Protein AF-A0A813C8H1-F1 (afdb_monomer)

pLDDT: mean 70.35, std 24.94, range [25.73, 98.06]

Mean predicted aligned error: 20.27 Å

Solvent-accessible surface area (backbone atoms only — not comparable to full-atom values): 26795 Å² total; per-residue (Å²): 132,82,79,81,66,74,74,72,92,66,81,69,61,78,46,30,93,85,77,36,55,39,70,57,35,50,51,65,51,49,54,56,49,50,53,52,48,54,49,52,47,52,55,47,50,52,34,60,74,71,68,61,75,49,83,69,48,60,57,56,51,63,62,44,67,61,44,56,60,40,48,52,44,17,50,51,11,65,78,67,60,36,45,71,32,35,48,51,33,44,55,48,51,56,54,49,50,56,55,49,49,50,51,51,43,46,53,67,72,71,36,65,63,46,69,71,52,61,78,75,62,90,55,97,75,58,60,72,56,55,37,51,50,52,45,53,53,50,53,52,49,54,51,51,52,51,54,50,51,54,50,53,52,48,52,48,49,17,48,40,54,47,39,66,65,36,62,64,51,56,52,50,52,41,48,48,33,18,31,71,71,40,75,64,68,65,77,89,65,84,57,90,80,62,60,70,82,81,51,72,99,68,92,83,58,78,75,57,58,72,55,46,59,61,45,49,59,54,38,46,58,47,38,54,56,38,42,59,50,43,56,52,47,50,57,52,56,64,51,55,61,56,59,76,76,59,80,84,90,86,87,86,88,85,76,97,84,89,87,86,87,88,84,89,88,88,88,88,85,80,97,82,74,78,73,64,63,62,56,52,57,54,52,62,66,61,65,71,76,80,85,81,87,79,80,75,83,74,83,82,49,82,47,55,48,34,42,32,43,67,41,51,64,42,25,36,35,30,36,74,54,96,93,42,79,45,71,48,45,40,99,85,65,40,57,59,38,39,37,21,42,19,46,42,72,86,52,76,34,60,18,61,64,14,53,73,41,30,86,81,44,35,51,38,30,46,55,52,45,67,76,51,41,57,46,46,37,83,37,67,69,46,58,54,48,61,76,73,47,71,42,50,73,42,75,58,95,58,30,49,26,39,46,36,52,55,62,84,40,84,43,80,42,48,37,63,60,56,53,48,53,51,51,48,52,45,47,50,35,49,24,70,73,68,76,47,82,67,88,42,73,48,74,55,73,67,87,86,56,51,69,62,51,74,106

Secondary structure (DSSP, 8-state):
--------SSPPPSEETTTEEHHHHHHHHHHHHHHHHHHHHHHHHHHHHHT---HHHHHHHHHHHHHHHHHHHHHHHHHTT-HHHHHHHHHHHHHHHHHHHHHHHIIIIIS-HHHHHTTT---SSSHHHHHHHHHHHHHHHHHHHHHHHHHHHHHHHHHHHHHHHHHHHHHHHHHHHHHTT-----TT---TTSHHHH--S-TTSHHHHHHHHHHHHHHHHHHHHHHHHHHHHHHHHHHHTTTTSS-------------SS--S--------SSSHHHHHHHHHHHGGGSS-----------S-EEEEE--SSEEEEEEEETTEEEEPP-TTS-SSEE--EEE-SS-EEETHHHHHTTTTSGGGEE--GGGTTT--TT-HHHHHHHHH-SSEEEEETTEEEEEEEETTEEEEE-HHHHHHHHHHHHHHHHHHHHTS---EEEE---TT--HHHH-

Nearest PDB structures (foldseek):
  5aql-assembly2_C  TM=9.862E-01  e=3.244E-21  Homo sapiens
  5aqm-assembly2_C  TM=9.857E-01  e=3.244E-21  Homo sapiens
  1nge-assembly1_A  TM=9.945E-01  e=4.901E-21  Bos taurus
  1ngh-assembly1_A  TM=9.950E-01  e=8.211E-21  Bos taurus
  5bn9-assembly1_A  TM=9.931E-01  e=1.241E-20  Homo sapiens

Foldseek 3Di:
DDDPPVPPPDAFDQADPVPHGLLVNLLVVLVVVLVVLVVLVVVLVVCVVVVPDDPVSVVSVVLSVPLNVLSVQLNVCSLQLPLVSLVSNLVVLVVVLVVVLVVLCCVLVVNQQLVVLVVPPPDPPCSVVLSVVSNVVSVVVSVVVSVVSVVSSSSSVSSSVVSVVCPQVLVVLQLQCLQVVHHRDSPPPDDPVVPPPVDDPDPPPPVVVVVVVCCPVVCVVVVSVVVSVVVVVVCVVVVVVVVVPDDDDDDDDDDDDDDPDPDDDDDDDDPDPPPPVVVVVVVVVVVVPPPDPDDDDDDRDYHFEKEWELDQFKIWIWGDDPNDIDTFAAPVRHSIFTLKWFADLPDIDGTPRLVVCCVVRVQRIDGSLLQQALDFCPDPSNVVVCVVGNYDWDHDPRGTWTWHAHNNDTDTHHSVVSSVVNVVSSQVRVCVVVVHHDDHYDYDDDPPDDPSSVD

Sequence (455 aa):
MDCCCFPKLVDPAETFLCCLPLGAGVKLLMWPHQALTLYTVATAAENLIAGDLGATGTSQMFETIWSVPIITAGLWGVYHRLEPHVRLYWYYLVLSFFIDMYYVVDIFLLRDACVHLALEVQSRQGQAFACGVARSVSTASAVVLTLLFLYLIYIVWSWCEDVEGTGAADAMASLLDMAEGKRPQRGYGWSPNDLPELLGPSMDATASIISGAGIFYGSISNAINREAKMVGQFVVEEVGDIERYATGRVEHRGLQALSSADRQLSESEPKEKRENALVFLVVACVGVAAVASGAAKEPTINGPVIGVDLGTTYSCVGIYKQGRVEILPNDQGNRITPSYVAFTDEERLIGEAGKNQAAVNPTQTLFDVKRLMGRRFKDSTVQEDMKLLPFKIVDKGGKPMISVKVKGAEKIMPPEEVSSMVLAKMKETAENYLGQEVQHAVVTVPAYFNDAQRQ

Organism: NCBI:txid1628268

Structure (mmCIF, N/CA/C/O backbone):
data_AF-A0A813C8H1-F1
#
_entry.id   AF-A0A813C8H1-F1
#
loop_
_atom_site.group_PDB
_atom_site.id
_atom_site.type_symbol
_atom_site.label_atom_id
_atom_site.label_alt_id
_atom_site.label_comp_id
_atom_site.label_asym_id
_atom_site.label_entity_id
_atom_site.label_seq_id
_atom_site.pdbx_PDB_ins_code
_atom_site.Cartn_x
_atom_site.Cartn_y
_atom_site.Cartn_z
_atom_site.occupancy
_atom_site.B_iso_or_equiv
_atom_site.auth_seq_id
_atom_site.auth_comp_id
_atom_site.auth_asym_id
_atom_site.auth_atom_id
_atom_site.pdbx_PDB_model_num
ATOM 1 N N . MET A 1 1 ? -23.449 11.375 -8.023 1.00 32.88 1 MET A N 1
ATOM 2 C CA . MET A 1 1 ? -22.578 12.380 -8.657 1.00 32.88 1 MET A CA 1
ATOM 3 C C . MET A 1 1 ? -21.331 11.649 -9.061 1.00 32.88 1 MET A C 1
ATOM 5 O O . MET A 1 1 ? -20.655 11.094 -8.204 1.00 32.88 1 MET A O 1
ATOM 9 N N . ASP A 1 2 ? -21.179 11.528 -10.368 1.00 29.41 2 ASP A N 1
ATOM 10 C CA . ASP A 1 2 ? -20.235 10.664 -11.050 1.00 29.41 2 ASP A CA 1
ATOM 11 C C . ASP A 1 2 ? -18.799 10.918 -10.599 1.00 29.41 2 ASP A C 1
ATOM 13 O O . ASP A 1 2 ? -18.345 12.058 -10.487 1.00 29.41 2 ASP A O 1
ATOM 17 N N . CYS A 1 3 ? -18.103 9.822 -10.303 1.00 33.56 3 CYS A N 1
ATOM 18 C CA . CYS A 1 3 ? -16.676 9.811 -10.062 1.00 33.56 3 CYS A CA 1
ATOM 19 C C . CYS A 1 3 ? -15.967 10.408 -11.277 1.00 33.56 3 CYS A C 1
ATOM 21 O O . CYS A 1 3 ? -15.868 9.763 -12.319 1.00 33.56 3 CYS A O 1
ATOM 23 N N . CYS A 1 4 ? -15.369 11.586 -11.116 1.00 33.62 4 CYS A N 1
ATOM 24 C CA . CYS A 1 4 ? -14.200 11.954 -11.903 1.00 33.62 4 CYS A CA 1
ATOM 25 C C . CYS A 1 4 ? -13.019 11.077 -11.451 1.00 33.62 4 CYS A C 1
ATOM 27 O O . CYS A 1 4 ? -12.059 11.557 -10.854 1.00 33.62 4 CYS A O 1
ATOM 29 N N . CYS A 1 5 ? -13.092 9.772 -11.724 1.00 39.97 5 CYS A N 1
ATOM 30 C CA . CYS A 1 5 ? -11.889 9.043 -12.079 1.00 39.97 5 CYS A CA 1
ATOM 31 C C . CYS A 1 5 ? -11.400 9.734 -13.346 1.00 39.97 5 CYS A C 1
ATOM 33 O O . CYS A 1 5 ? -12.042 9.625 -14.389 1.00 39.97 5 CYS A O 1
ATOM 35 N N . PHE A 1 6 ? -10.299 10.480 -13.265 1.00 32.97 6 PHE A N 1
ATOM 36 C CA . PHE A 1 6 ? -9.489 10.636 -14.464 1.00 32.97 6 PHE A CA 1
ATOM 37 C C . PHE A 1 6 ? -9.213 9.206 -14.936 1.00 32.97 6 PHE A C 1
ATOM 39 O O . PHE A 1 6 ? -8.645 8.437 -14.153 1.00 32.97 6 PHE A O 1
ATOM 46 N N . PRO A 1 7 ? -9.670 8.788 -16.127 1.00 34.41 7 PRO A N 1
ATOM 47 C CA . PRO A 1 7 ? -9.230 7.513 -16.654 1.00 34.41 7 PRO A CA 1
ATOM 48 C C . PRO A 1 7 ? -7.704 7.598 -16.706 1.00 34.41 7 PRO A C 1
ATOM 50 O O . PRO A 1 7 ? -7.164 8.504 -17.348 1.00 34.41 7 PRO A O 1
ATOM 53 N N . LYS A 1 8 ? -6.998 6.715 -15.979 1.00 47.22 8 LYS A N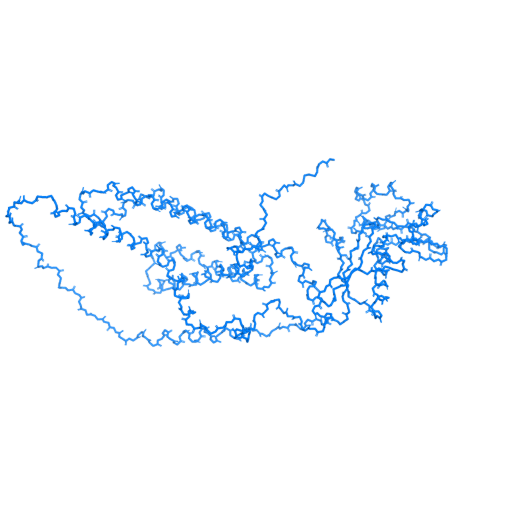 1
ATOM 54 C CA . LYS A 1 8 ? -5.589 6.468 -16.293 1.00 47.22 8 LYS A CA 1
ATOM 55 C C . LYS A 1 8 ? -5.615 6.080 -17.768 1.00 47.22 8 LYS A C 1
ATOM 57 O O . LYS A 1 8 ? -6.253 5.103 -18.140 1.00 47.22 8 LYS A O 1
ATOM 62 N N . LEU A 1 9 ? -5.057 6.939 -18.618 1.00 51.78 9 LEU A N 1
ATOM 63 C CA . LEU A 1 9 ? -5.197 6.820 -20.071 1.00 51.78 9 LEU A CA 1
ATOM 64 C C . LEU A 1 9 ? -4.527 5.536 -20.599 1.00 51.78 9 LEU A C 1
ATOM 66 O O . LEU A 1 9 ? -4.781 5.141 -21.733 1.00 51.78 9 LEU A O 1
ATOM 70 N N . VAL A 1 10 ? -3.657 4.925 -19.783 1.00 73.50 10 VAL A N 1
ATOM 71 C CA . VAL A 1 10 ? -2.855 3.741 -20.085 1.00 73.50 10 VAL A CA 1
ATOM 72 C C . VAL A 1 10 ? -2.651 2.935 -18.795 1.00 73.50 10 VAL A C 1
ATOM 74 O O . VAL A 1 10 ? -2.226 3.497 -17.782 1.00 73.50 10 VAL A O 1
ATOM 77 N N . ASP A 1 11 ? -2.937 1.634 -18.837 1.00 79.19 11 ASP A N 1
ATOM 78 C CA . ASP A 1 11 ? -2.628 0.700 -17.748 1.00 79.19 11 ASP A CA 1
ATOM 79 C C . ASP A 1 11 ? -1.130 0.331 -17.758 1.00 79.19 11 ASP A C 1
ATOM 81 O O . ASP A 1 11 ? -0.527 0.257 -18.835 1.00 79.19 11 ASP A O 1
ATOM 85 N N . PRO A 1 12 ? -0.488 0.117 -16.594 1.00 84.00 12 PRO A N 1
ATOM 86 C CA . PRO A 1 12 ? 0.906 -0.314 -16.534 1.00 84.00 12 PRO A CA 1
ATOM 87 C C . PRO A 1 12 ? 1.072 -1.741 -17.079 1.00 84.00 12 PRO A C 1
ATOM 89 O O . PRO A 1 12 ? 0.210 -2.599 -16.899 1.00 84.00 12 PRO A O 1
ATOM 92 N N . ALA A 1 13 ? 2.195 -2.004 -17.744 1.00 83.12 13 ALA A N 1
ATOM 93 C CA . ALA A 1 13 ? 2.517 -3.330 -18.259 1.00 83.12 13 ALA A CA 1
ATOM 94 C C . ALA A 1 13 ? 2.895 -4.300 -17.133 1.00 83.12 13 ALA A C 1
ATOM 96 O O . ALA A 1 13 ? 3.710 -3.975 -16.278 1.00 83.12 13 ALA A O 1
ATOM 97 N N . GLU A 1 14 ? 2.379 -5.528 -17.196 1.00 77.50 14 GLU A N 1
ATOM 98 C CA . GLU A 1 14 ? 2.712 -6.602 -16.246 1.00 77.50 14 GLU A CA 1
ATOM 99 C C . GLU A 1 14 ? 3.959 -7.406 -16.666 1.00 77.50 14 GLU A C 1
ATOM 101 O O . GLU A 1 14 ? 4.627 -8.035 -15.843 1.00 77.50 14 GLU A O 1
ATOM 106 N N . THR A 1 15 ? 4.301 -7.394 -17.961 1.00 74.56 15 THR A N 1
ATOM 107 C CA . THR A 1 15 ? 5.407 -8.176 -18.536 1.00 74.56 15 THR A CA 1
ATOM 108 C C . THR A 1 15 ? 6.208 -7.374 -19.557 1.00 74.56 15 THR A C 1
ATOM 110 O O . THR A 1 15 ? 5.703 -6.461 -20.206 1.00 74.56 15 THR A O 1
ATOM 113 N N . PHE A 1 16 ? 7.476 -7.744 -19.724 1.00 78.38 16 PHE A N 1
ATOM 114 C CA . PHE A 1 16 ? 8.340 -7.251 -20.790 1.00 78.38 16 PHE A CA 1
ATOM 115 C C . PHE A 1 16 ? 8.373 -8.262 -21.942 1.00 78.38 16 PHE A C 1
ATOM 117 O O . PHE A 1 16 ? 8.605 -9.451 -21.718 1.00 78.38 16 PHE A O 1
ATOM 124 N N . LEU A 1 17 ? 8.135 -7.796 -23.175 1.00 78.81 17 LEU A N 1
ATOM 125 C CA . LEU A 1 17 ? 8.106 -8.632 -24.389 1.00 78.81 17 LEU A CA 1
ATOM 126 C C . LEU A 1 17 ? 7.184 -9.861 -24.253 1.00 78.81 17 LEU A C 1
ATOM 128 O O . LEU A 1 17 ? 7.470 -10.925 -24.794 1.00 78.81 17 LEU A O 1
ATOM 132 N N . CYS A 1 18 ? 6.088 -9.713 -23.500 1.00 72.62 18 CYS A N 1
ATOM 133 C CA . CYS A 1 18 ? 5.062 -10.733 -23.246 1.00 72.62 18 CYS A CA 1
ATOM 134 C C . CYS A 1 18 ? 5.527 -12.005 -22.509 1.00 72.62 18 CYS A C 1
ATOM 136 O O . CYS A 1 18 ? 4.698 -12.873 -22.244 1.00 72.62 18 CYS A O 1
ATOM 138 N N . CYS A 1 19 ? 6.813 -12.149 -22.180 1.00 78.00 19 CYS A N 1
ATOM 139 C CA . CYS A 1 19 ? 7.361 -13.396 -21.633 1.00 78.00 19 CYS A CA 1
ATOM 140 C C . CYS A 1 19 ? 8.310 -13.209 -20.446 1.00 78.00 19 CYS A C 1
ATOM 142 O O . CYS A 1 19 ? 8.571 -14.171 -19.724 1.00 78.00 19 CYS A O 1
ATOM 144 N N . LEU A 1 20 ? 8.819 -11.997 -20.218 1.00 73.00 20 LEU A N 1
ATOM 145 C CA . LEU A 1 20 ? 9.747 -11.717 -19.129 1.00 73.00 20 LEU A CA 1
ATOM 146 C C . LEU A 1 20 ? 9.046 -10.957 -17.997 1.00 73.00 20 LEU A C 1
ATOM 148 O O . LEU A 1 20 ? 8.248 -10.054 -18.268 1.00 73.00 20 LEU A O 1
ATOM 152 N N . PRO A 1 21 ? 9.373 -11.255 -16.725 1.00 77.69 21 PRO A N 1
ATOM 153 C CA . PRO A 1 21 ? 8.956 -10.421 -15.606 1.00 77.69 21 PRO A CA 1
ATOM 154 C C . PRO A 1 21 ? 9.389 -8.972 -15.832 1.00 77.69 21 PRO A C 1
ATOM 156 O O . PRO A 1 21 ? 10.521 -8.728 -16.262 1.00 77.69 21 PRO A O 1
ATOM 159 N N . LEU A 1 22 ? 8.525 -8.012 -15.500 1.00 81.50 22 LEU A N 1
ATOM 160 C CA . LEU A 1 22 ? 8.773 -6.586 -15.734 1.00 81.50 22 LEU A CA 1
ATOM 161 C C . LEU A 1 22 ? 10.134 -6.127 -15.177 1.00 81.50 22 LEU A C 1
ATOM 163 O O . LEU A 1 22 ? 10.918 -5.493 -15.881 1.00 81.50 22 LEU A O 1
ATOM 167 N N . GLY A 1 23 ? 10.481 -6.555 -13.959 1.00 79.31 23 GLY A N 1
ATOM 168 C CA . GLY A 1 23 ? 11.763 -6.226 -13.328 1.00 79.31 23 GLY A CA 1
ATOM 169 C C . GLY A 1 23 ? 12.980 -6.855 -14.001 1.00 79.31 23 GLY A C 1
ATOM 170 O O . GLY A 1 23 ? 14.052 -6.251 -14.025 1.00 79.31 23 GLY A O 1
ATOM 171 N N . ALA A 1 24 ? 12.835 -8.051 -14.577 1.00 80.56 24 ALA A N 1
ATOM 172 C CA . ALA A 1 24 ? 13.889 -8.656 -15.389 1.00 80.56 24 ALA A CA 1
ATOM 173 C C . ALA A 1 24 ? 14.064 -7.882 -16.703 1.00 80.56 24 ALA A C 1
ATOM 175 O O . ALA A 1 24 ? 15.195 -7.627 -17.110 1.00 80.56 24 ALA A O 1
ATOM 176 N N . GLY A 1 25 ? 12.958 -7.437 -17.308 1.00 79.88 25 GLY A N 1
ATOM 177 C CA . GLY A 1 25 ? 12.956 -6.588 -18.498 1.00 79.88 25 GLY A CA 1
ATOM 178 C C . GLY A 1 25 ? 13.674 -5.257 -18.289 1.00 79.88 25 GLY A C 1
ATOM 179 O O . GLY A 1 25 ? 14.558 -4.909 -19.067 1.00 79.88 25 GLY A O 1
ATOM 180 N N . VAL A 1 26 ? 13.378 -4.542 -17.198 1.00 89.19 26 VAL A N 1
ATOM 181 C CA . VAL A 1 26 ? 14.055 -3.270 -16.885 1.00 89.19 26 VAL A CA 1
ATOM 182 C C . VAL A 1 26 ? 15.551 -3.479 -16.625 1.00 89.19 26 VAL A C 1
ATOM 184 O O . VAL A 1 26 ? 16.369 -2.707 -17.119 1.00 89.19 26 VAL A O 1
ATOM 187 N N . LYS A 1 27 ? 15.956 -4.556 -15.938 1.00 87.69 27 LYS A N 1
ATOM 188 C CA . LYS A 1 27 ? 17.385 -4.892 -15.767 1.00 87.69 27 LYS A CA 1
ATOM 189 C C . LYS A 1 27 ? 18.060 -5.205 -17.105 1.00 87.69 27 LYS A C 1
ATOM 191 O O . LYS A 1 27 ? 19.166 -4.725 -17.351 1.00 87.69 27 LYS A O 1
ATOM 196 N N . LEU A 1 28 ? 17.393 -5.971 -17.971 1.00 85.75 28 LEU A N 1
ATOM 197 C CA . LEU A 1 28 ? 17.873 -6.310 -19.313 1.00 85.75 28 LEU A CA 1
ATOM 198 C C . LEU A 1 28 ? 17.992 -5.073 -20.215 1.00 85.75 28 LEU A C 1
ATOM 200 O O . LEU A 1 28 ? 18.801 -5.075 -21.130 1.00 85.75 28 LEU A O 1
ATOM 204 N N . LEU A 1 29 ? 17.225 -4.018 -19.945 1.00 88.31 29 LEU A N 1
ATOM 205 C CA . LEU A 1 29 ? 17.317 -2.727 -20.625 1.00 88.31 29 LEU A CA 1
ATOM 206 C C . LEU A 1 29 ? 18.486 -1.889 -20.087 1.00 88.31 29 LEU A C 1
ATOM 208 O O . LEU A 1 29 ? 19.277 -1.348 -20.858 1.00 88.31 29 LEU A O 1
ATOM 212 N N . MET A 1 30 ? 18.618 -1.786 -18.764 1.00 90.38 30 MET A N 1
ATOM 213 C CA . MET A 1 30 ? 19.581 -0.879 -18.131 1.00 90.38 30 MET A CA 1
ATOM 214 C C . MET A 1 30 ? 21.031 -1.371 -18.201 1.00 90.38 30 MET A C 1
ATOM 216 O O . MET A 1 30 ? 21.934 -0.552 -18.338 1.00 90.38 30 MET A O 1
ATOM 220 N N . TRP A 1 31 ? 21.278 -2.684 -18.142 1.00 88.56 31 TRP A N 1
ATOM 221 C CA . TRP A 1 31 ? 22.639 -3.234 -18.229 1.00 88.56 31 TRP A CA 1
ATOM 222 C C . TRP A 1 31 ? 23.324 -2.954 -19.580 1.00 88.56 31 TRP A C 1
ATOM 224 O O . TRP A 1 31 ? 24.443 -2.435 -19.573 1.00 88.56 31 TRP A O 1
ATOM 234 N N . PRO A 1 32 ? 22.689 -3.224 -20.740 1.00 86.38 32 PRO A N 1
ATOM 235 C CA . PRO A 1 32 ? 23.236 -2.842 -22.039 1.00 86.38 32 PRO A CA 1
ATOM 236 C C . PRO A 1 32 ? 23.376 -1.332 -22.202 1.00 86.38 32 PRO A C 1
ATOM 238 O O . PRO A 1 32 ? 24.371 -0.885 -22.765 1.00 86.38 32 PRO A O 1
ATOM 241 N N . HIS A 1 33 ? 22.425 -0.548 -21.679 1.00 87.19 33 HIS A N 1
ATOM 242 C CA . HIS A 1 33 ? 22.516 0.910 -21.716 1.00 87.19 33 HIS A CA 1
ATOM 243 C C . HIS A 1 33 ? 23.764 1.397 -20.967 1.00 87.19 33 HIS A C 1
ATOM 245 O O . HIS A 1 33 ? 24.585 2.101 -21.543 1.00 87.19 33 HIS A O 1
ATOM 251 N N . GLN A 1 34 ? 23.978 0.920 -19.737 1.00 89.00 34 GLN A N 1
ATOM 252 C CA . GLN A 1 34 ? 25.169 1.231 -18.945 1.00 89.00 34 GLN A CA 1
ATOM 253 C C . GLN A 1 34 ? 26.463 0.826 -19.665 1.00 89.00 34 GLN A C 1
ATOM 255 O O . GLN A 1 34 ? 27.422 1.594 -19.694 1.00 89.00 34 GLN A O 1
ATOM 260 N N . ALA A 1 35 ? 26.504 -0.375 -20.250 1.00 86.19 35 ALA A N 1
ATOM 261 C CA . ALA A 1 35 ? 27.674 -0.856 -20.979 1.00 86.19 35 ALA A CA 1
ATOM 262 C C . ALA A 1 35 ? 27.985 0.017 -22.206 1.00 86.19 35 ALA A C 1
ATOM 264 O O . ALA A 1 35 ? 29.147 0.351 -22.442 1.00 86.19 35 ALA A O 1
ATOM 265 N N . LEU A 1 36 ? 26.955 0.428 -22.951 1.00 82.56 36 LEU A N 1
ATOM 266 C CA . LEU A 1 36 ? 27.095 1.319 -24.100 1.00 82.56 36 LEU A CA 1
ATOM 267 C C . LEU A 1 36 ? 27.606 2.700 -23.674 1.00 82.56 36 LEU A C 1
ATOM 269 O O . LEU A 1 36 ? 28.556 3.205 -24.269 1.00 82.56 36 LEU A O 1
ATOM 273 N N . THR A 1 37 ? 27.044 3.282 -22.613 1.00 83.25 37 THR A N 1
ATOM 274 C CA . THR A 1 37 ? 27.496 4.578 -22.093 1.00 83.25 37 THR A CA 1
ATOM 275 C C . THR A 1 37 ? 28.958 4.512 -21.647 1.00 83.25 37 THR A C 1
ATOM 277 O O . THR A 1 37 ? 29.757 5.371 -22.016 1.00 83.25 37 THR A O 1
ATOM 280 N N . LEU A 1 38 ? 29.362 3.460 -20.931 1.00 84.19 38 LEU A N 1
ATOM 281 C CA . LEU A 1 38 ? 30.758 3.271 -20.524 1.00 84.19 38 LEU A CA 1
ATOM 282 C C . LEU A 1 38 ? 31.704 3.103 -21.721 1.00 84.19 38 LEU A C 1
ATOM 284 O O . LEU A 1 38 ? 32.805 3.653 -21.706 1.00 84.19 38 LEU A O 1
ATOM 288 N N . TYR A 1 39 ? 31.273 2.399 -22.770 1.00 83.06 39 TYR A N 1
ATOM 289 C CA . TYR A 1 39 ? 32.038 2.293 -24.011 1.00 83.06 39 TYR A CA 1
ATOM 290 C C . TYR A 1 39 ? 32.233 3.666 -24.671 1.00 83.06 39 TYR A C 1
ATOM 292 O O . TYR A 1 39 ? 33.357 4.020 -25.019 1.00 83.06 39 TYR A O 1
ATOM 300 N N . THR A 1 40 ? 31.176 4.482 -24.759 1.00 74.31 40 THR A N 1
ATOM 301 C CA . THR A 1 40 ? 31.278 5.836 -25.333 1.00 74.31 40 THR A CA 1
ATOM 302 C C . THR A 1 40 ? 32.188 6.761 -24.523 1.00 74.31 40 THR A C 1
ATOM 304 O O . THR A 1 40 ? 32.952 7.534 -25.103 1.00 74.31 40 THR A O 1
ATOM 307 N N . VAL A 1 41 ? 32.182 6.638 -23.190 1.00 78.50 41 VAL A N 1
ATOM 308 C CA . VAL A 1 41 ? 33.116 7.354 -22.306 1.00 78.50 41 VAL A CA 1
ATOM 309 C C . VAL A 1 41 ? 34.557 6.943 -22.597 1.00 78.50 41 VAL A C 1
ATOM 311 O O . VAL A 1 41 ? 35.425 7.807 -22.710 1.00 78.50 41 VAL A O 1
ATOM 314 N N . ALA A 1 42 ? 34.819 5.642 -22.749 1.00 78.12 42 ALA A N 1
ATOM 315 C CA . ALA A 1 42 ? 36.156 5.135 -23.042 1.00 78.12 42 ALA A CA 1
ATOM 316 C C . ALA A 1 42 ? 36.680 5.663 -24.387 1.00 78.12 42 ALA A C 1
ATOM 318 O O . ALA A 1 42 ? 37.788 6.190 -24.444 1.00 78.12 42 ALA A O 1
ATOM 319 N N . THR A 1 43 ? 35.860 5.627 -25.443 1.00 73.62 43 THR A N 1
ATOM 320 C CA . THR A 1 43 ? 36.248 6.159 -26.760 1.00 73.62 43 THR A CA 1
ATOM 321 C C . THR A 1 43 ? 36.444 7.677 -26.748 1.00 73.62 43 THR A C 1
ATOM 323 O O . THR A 1 43 ? 37.355 8.194 -27.390 1.00 73.62 43 THR A O 1
ATOM 326 N N . ALA A 1 44 ? 35.633 8.415 -25.983 1.00 71.62 44 ALA A N 1
ATOM 327 C CA . ALA A 1 44 ? 35.802 9.859 -25.834 1.00 71.62 44 ALA A CA 1
ATOM 328 C C . ALA A 1 44 ? 37.097 10.205 -25.077 1.00 71.62 44 ALA A C 1
ATOM 330 O O . ALA A 1 44 ? 37.786 11.164 -25.430 1.00 71.62 44 ALA A O 1
ATOM 331 N N . ALA A 1 45 ? 37.458 9.409 -24.066 1.00 73.75 45 ALA A N 1
ATOM 332 C CA . ALA A 1 45 ? 38.713 9.555 -23.337 1.00 73.75 45 ALA A CA 1
ATOM 333 C C . ALA A 1 45 ? 39.934 9.256 -24.223 1.00 73.75 45 ALA A C 1
ATOM 335 O O . ALA A 1 45 ? 40.927 9.978 -24.149 1.00 73.75 45 ALA A O 1
ATOM 336 N N . GLU A 1 46 ? 39.858 8.246 -25.094 1.00 73.44 46 GLU A N 1
ATOM 337 C CA . GLU A 1 46 ? 40.916 7.945 -26.069 1.00 73.44 46 GLU A CA 1
ATOM 338 C C . GLU A 1 46 ? 41.152 9.114 -27.035 1.00 73.44 46 GLU A C 1
ATOM 340 O O . GLU A 1 46 ? 42.296 9.533 -27.219 1.00 73.44 46 GLU A O 1
ATOM 345 N N . ASN A 1 47 ? 40.081 9.702 -27.576 1.00 69.31 47 ASN A N 1
ATOM 346 C CA . ASN A 1 47 ? 40.172 10.862 -28.469 1.00 69.31 47 ASN A CA 1
ATOM 347 C C . ASN A 1 47 ? 40.755 12.097 -27.764 1.00 69.31 47 ASN A C 1
ATOM 349 O O . ASN A 1 47 ? 41.548 12.836 -28.352 1.00 69.31 47 ASN A O 1
ATOM 353 N N . LEU A 1 48 ? 40.418 12.294 -26.483 1.00 69.88 48 LEU A N 1
ATOM 354 C CA . LEU A 1 48 ? 40.985 13.364 -25.661 1.00 69.88 48 LEU A CA 1
ATOM 355 C C . LEU A 1 48 ? 42.499 13.193 -25.475 1.00 69.88 48 LEU A C 1
ATOM 357 O O . LEU A 1 48 ? 43.250 14.158 -25.608 1.00 69.88 48 LEU A O 1
ATOM 361 N N . ILE A 1 49 ? 42.947 11.971 -25.177 1.00 71.56 49 ILE A N 1
ATOM 362 C CA . ILE A 1 49 ? 44.367 11.651 -24.969 1.00 71.56 49 ILE A CA 1
ATOM 363 C C . ILE A 1 49 ? 45.152 11.761 -26.284 1.00 71.56 49 ILE A C 1
ATOM 365 O O . ILE A 1 49 ? 46.303 12.195 -26.275 1.00 71.56 49 ILE A O 1
ATOM 369 N N . ALA A 1 50 ? 44.534 11.402 -27.411 1.00 72.81 50 ALA A N 1
ATOM 370 C CA . ALA A 1 50 ? 45.128 11.509 -28.742 1.00 72.81 50 ALA A CA 1
ATOM 371 C C . ALA A 1 50 ? 45.193 12.954 -29.280 1.00 72.81 50 ALA A C 1
ATOM 373 O O . ALA A 1 50 ? 45.855 13.194 -30.288 1.00 72.81 50 ALA A O 1
ATOM 374 N N . GLY A 1 51 ? 44.548 13.919 -28.611 1.00 61.72 51 GLY A N 1
ATOM 375 C CA . GLY A 1 51 ? 44.564 15.333 -28.995 1.00 61.72 51 GLY A CA 1
ATOM 376 C C . GLY A 1 51 ? 43.702 15.676 -30.216 1.00 61.72 51 GLY A C 1
ATOM 377 O O . GLY A 1 51 ? 43.831 16.777 -30.747 1.00 61.72 51 GLY A O 1
ATOM 378 N N . ASP A 1 52 ? 42.818 14.773 -30.649 1.00 61.16 52 ASP A N 1
ATOM 379 C CA . ASP A 1 52 ? 41.965 14.938 -31.833 1.00 61.16 52 ASP A CA 1
ATOM 380 C C . ASP A 1 52 ? 40.541 15.360 -31.422 1.00 61.16 52 ASP A C 1
ATOM 382 O O . ASP A 1 52 ? 39.569 14.605 -31.472 1.00 61.16 52 ASP A O 1
ATOM 386 N N . LEU A 1 53 ? 40.423 16.585 -30.902 1.00 55.94 53 LEU A N 1
ATOM 387 C CA . LEU A 1 53 ? 39.155 17.159 -30.437 1.00 55.94 53 LEU A CA 1
ATOM 388 C C . LEU A 1 53 ? 38.413 17.850 -31.591 1.00 55.94 53 LEU A C 1
ATOM 390 O O . LEU A 1 53 ? 38.416 19.074 -31.724 1.00 55.94 53 LEU A O 1
ATOM 394 N N . GLY A 1 54 ? 37.741 17.061 -32.427 1.00 56.88 54 GLY A N 1
ATOM 395 C CA . GLY A 1 54 ? 36.709 17.571 -33.335 1.00 56.88 54 GLY A CA 1
ATOM 396 C C . GLY A 1 54 ? 35.431 18.016 -32.597 1.00 56.88 54 GLY A C 1
ATOM 397 O O . GLY A 1 54 ? 35.207 17.666 -31.438 1.00 56.88 54 GLY A O 1
ATOM 398 N N . ALA A 1 55 ? 34.534 18.739 -33.284 1.00 50.91 55 ALA A N 1
ATOM 399 C CA . ALA A 1 55 ? 33.226 19.174 -32.750 1.00 50.91 55 ALA A CA 1
ATOM 400 C C . ALA A 1 55 ? 32.293 18.008 -32.334 1.00 50.91 55 ALA A C 1
ATOM 402 O O . ALA A 1 55 ? 31.363 18.177 -31.545 1.00 50.91 55 ALA A O 1
ATOM 403 N N . THR A 1 56 ? 32.555 16.807 -32.847 1.00 51.56 56 THR A N 1
ATOM 404 C CA . THR A 1 56 ? 31.901 15.550 -32.460 1.00 51.56 56 THR A CA 1
ATOM 405 C C . THR A 1 56 ? 32.376 15.021 -31.103 1.00 51.56 56 THR A C 1
ATOM 407 O O . THR A 1 56 ? 31.597 14.385 -30.403 1.00 51.56 56 THR A O 1
ATOM 410 N N . GLY A 1 57 ? 33.613 15.312 -30.684 1.00 53.41 57 GLY A N 1
ATOM 411 C CA . GLY A 1 57 ? 34.150 14.857 -29.396 1.00 53.41 57 GLY A CA 1
ATOM 412 C C . GLY A 1 57 ? 33.589 15.629 -28.197 1.00 53.41 57 GLY A C 1
ATOM 413 O O . GLY A 1 57 ? 33.335 15.048 -27.146 1.00 53.41 57 GLY A O 1
ATOM 414 N N . THR A 1 58 ? 33.325 16.930 -28.354 1.00 53.88 58 THR A N 1
ATOM 415 C CA . THR A 1 58 ? 32.811 17.788 -27.269 1.00 53.88 58 THR A CA 1
ATOM 416 C C . THR A 1 58 ? 31.335 17.535 -26.948 1.00 53.88 58 THR A C 1
ATOM 418 O O . THR A 1 58 ? 30.948 17.581 -25.781 1.00 53.88 58 THR A O 1
ATOM 421 N N . SER A 1 59 ? 30.517 17.216 -27.955 1.00 57.53 59 SER A N 1
ATOM 422 C CA . SER A 1 59 ? 29.103 16.846 -27.778 1.00 57.53 59 SER A CA 1
ATOM 423 C C . SER A 1 59 ? 28.942 15.468 -27.126 1.00 57.53 59 SER A C 1
ATOM 425 O O . SER A 1 59 ? 28.136 15.317 -26.211 1.00 57.53 59 SER A O 1
ATOM 427 N N . GLN A 1 60 ? 29.774 14.489 -27.504 1.00 56.84 60 GLN A N 1
ATOM 428 C CA . GLN A 1 60 ? 29.790 13.157 -26.882 1.00 56.84 60 GLN A CA 1
ATOM 429 C C . GLN A 1 60 ? 30.180 13.190 -25.395 1.00 56.84 60 GLN A C 1
ATOM 431 O O . GLN A 1 60 ? 29.684 12.390 -24.603 1.00 56.84 60 GLN A O 1
ATOM 436 N N . MET A 1 61 ? 31.036 14.129 -24.985 1.00 61.00 61 MET A N 1
ATOM 437 C CA . MET A 1 61 ? 31.444 14.278 -23.584 1.00 61.00 61 MET A CA 1
ATOM 438 C C . MET A 1 61 ? 30.347 14.853 -22.683 1.00 61.00 61 MET A C 1
ATOM 440 O O . MET A 1 61 ? 30.240 14.461 -21.523 1.00 61.00 61 MET A O 1
ATOM 444 N N . PHE A 1 62 ? 29.521 15.771 -23.190 1.00 58.59 62 PHE A N 1
ATOM 445 C CA . PHE A 1 62 ? 28.485 16.415 -22.378 1.00 58.59 62 PHE A CA 1
ATOM 446 C C . PHE A 1 62 ? 27.364 15.437 -21.990 1.00 58.59 62 PHE A C 1
ATOM 448 O O . PHE A 1 62 ? 26.933 15.422 -20.839 1.00 58.59 62 PHE A O 1
ATOM 455 N N . GLU A 1 63 ? 26.960 14.561 -22.911 1.00 60.00 63 GLU A N 1
ATOM 456 C CA . GLU A 1 63 ? 25.896 13.567 -22.691 1.00 60.00 63 GLU A CA 1
ATOM 457 C C . GLU A 1 63 ? 26.335 12.395 -21.789 1.00 60.00 63 GLU A C 1
ATOM 459 O O . GLU A 1 63 ? 25.534 11.779 -21.078 1.00 60.00 63 GLU A O 1
ATOM 464 N N . THR A 1 64 ? 27.630 12.076 -21.774 1.00 65.31 64 THR A N 1
ATOM 465 C CA . THR A 1 64 ? 28.159 10.880 -21.097 1.00 65.31 64 THR A CA 1
ATOM 466 C C . THR A 1 64 ? 28.482 11.091 -19.614 1.00 65.31 64 THR A C 1
ATOM 468 O O . THR A 1 64 ? 28.412 10.146 -18.828 1.00 65.31 64 THR A O 1
ATOM 471 N N . ILE A 1 65 ? 28.773 12.326 -19.191 1.00 70.56 65 ILE A N 1
ATOM 472 C CA . ILE A 1 65 ? 29.125 12.639 -17.792 1.00 70.56 65 ILE A CA 1
ATOM 473 C C . ILE A 1 65 ? 27.923 12.469 -16.852 1.00 70.56 65 ILE A C 1
ATOM 475 O O . ILE A 1 65 ? 28.070 11.975 -15.734 1.00 70.56 65 ILE A O 1
ATOM 479 N N . TRP A 1 66 ? 26.731 12.861 -17.301 1.00 74.81 66 TRP A N 1
ATOM 480 C CA . TRP A 1 66 ? 25.523 12.841 -16.472 1.00 74.81 66 TRP A CA 1
ATOM 481 C C . TRP A 1 66 ? 24.760 11.517 -16.551 1.00 74.81 66 TRP A C 1
ATOM 483 O O . TRP A 1 66 ? 24.087 11.142 -15.593 1.00 74.81 66 TRP A O 1
ATOM 493 N N . SER A 1 67 ? 24.893 10.776 -17.652 1.00 81.12 67 SER A N 1
ATOM 494 C CA . SER A 1 67 ? 24.178 9.514 -17.867 1.00 81.12 67 SER A CA 1
ATOM 495 C C . SER A 1 67 ? 24.709 8.375 -16.994 1.00 81.12 67 SER A C 1
ATOM 497 O O . SER A 1 67 ? 23.908 7.651 -16.406 1.00 81.12 67 SER A O 1
ATOM 499 N N . VAL A 1 68 ? 26.029 8.251 -16.798 1.00 87.38 68 VAL A N 1
ATOM 500 C CA . VAL A 1 68 ? 26.615 7.169 -15.977 1.00 87.38 68 VAL A CA 1
ATOM 501 C C . VAL A 1 68 ? 26.094 7.171 -14.527 1.00 87.38 68 VAL A C 1
ATOM 503 O O . VAL A 1 68 ? 25.636 6.116 -14.069 1.00 87.38 68 VAL A O 1
ATOM 506 N N . PRO A 1 69 ? 26.095 8.298 -13.780 1.00 88.81 69 PRO A N 1
ATOM 507 C CA . PRO A 1 69 ? 25.530 8.331 -12.431 1.00 88.81 69 PRO A CA 1
ATOM 508 C C . PRO A 1 69 ? 24.027 8.049 -12.401 1.00 88.81 69 PRO A C 1
ATOM 510 O O . PRO A 1 69 ? 23.565 7.343 -11.508 1.00 88.81 69 PRO A O 1
ATOM 513 N N . ILE A 1 70 ? 23.269 8.562 -13.376 1.00 88.50 70 ILE A N 1
ATOM 514 C CA . ILE A 1 70 ? 21.811 8.392 -13.436 1.00 88.50 70 ILE A CA 1
ATOM 515 C C . ILE A 1 70 ? 21.439 6.930 -13.702 1.00 88.50 70 ILE A C 1
ATOM 517 O O . ILE A 1 70 ? 20.581 6.385 -13.009 1.00 88.50 70 ILE A O 1
ATOM 521 N N . ILE A 1 71 ? 22.100 6.270 -14.656 1.00 89.75 71 ILE A N 1
ATOM 522 C CA . ILE A 1 71 ? 21.847 4.860 -14.976 1.00 89.75 71 ILE A CA 1
ATOM 523 C C . ILE A 1 71 ? 22.284 3.966 -13.809 1.00 89.75 71 ILE A C 1
ATOM 525 O O . ILE A 1 71 ? 21.559 3.045 -13.437 1.00 89.75 71 ILE A O 1
ATOM 529 N N . THR A 1 72 ? 23.417 4.266 -13.164 1.00 91.00 72 THR A N 1
ATOM 530 C CA . THR A 1 72 ? 23.890 3.517 -11.984 1.00 91.00 72 THR A CA 1
ATOM 531 C C . THR A 1 72 ? 22.934 3.669 -10.799 1.00 91.00 72 THR A C 1
ATOM 533 O O . THR A 1 72 ? 22.578 2.679 -10.158 1.00 91.00 72 THR A O 1
ATOM 536 N N . ALA A 1 73 ? 22.472 4.894 -10.528 1.00 88.12 73 ALA A N 1
ATOM 537 C CA . ALA A 1 73 ? 21.465 5.170 -9.510 1.00 88.12 73 ALA A CA 1
ATOM 538 C C . ALA A 1 73 ? 20.150 4.454 -9.832 1.00 88.12 73 ALA A C 1
ATOM 540 O O . ALA A 1 73 ? 19.569 3.823 -8.956 1.00 88.12 73 ALA A O 1
ATOM 541 N N . GLY A 1 74 ? 19.710 4.482 -11.089 1.00 89.25 74 GLY A N 1
ATOM 542 C CA . GLY A 1 74 ? 18.520 3.771 -11.533 1.00 89.25 74 GLY A CA 1
ATOM 543 C C . GLY A 1 74 ? 18.650 2.250 -11.388 1.00 89.25 74 GLY A C 1
ATOM 544 O O . GLY A 1 74 ? 17.732 1.624 -10.870 1.00 89.25 74 GLY A O 1
ATOM 545 N N . LEU A 1 75 ? 19.800 1.655 -11.736 1.00 90.25 75 LEU A N 1
ATOM 546 C CA . LEU A 1 75 ? 20.089 0.231 -11.517 1.00 90.25 75 LEU A CA 1
ATOM 547 C C . LEU A 1 75 ? 20.013 -0.108 -10.027 1.00 90.25 75 LEU A C 1
ATOM 549 O O . LEU A 1 75 ? 19.320 -1.054 -9.653 1.00 90.25 75 LEU A O 1
ATOM 553 N N . TRP A 1 76 ? 20.653 0.694 -9.172 1.00 87.94 76 TRP A N 1
ATOM 554 C CA . TRP A 1 76 ? 20.528 0.579 -7.717 1.00 87.94 76 TRP A CA 1
ATOM 555 C C . TRP A 1 76 ? 19.060 0.655 -7.273 1.00 87.94 76 TRP A C 1
ATOM 557 O O . TRP A 1 76 ? 18.605 -0.172 -6.485 1.00 87.94 76 TRP A O 1
ATOM 567 N N . GLY A 1 77 ? 18.291 1.580 -7.850 1.00 84.00 77 GLY A N 1
ATOM 568 C CA . GLY A 1 77 ? 16.851 1.714 -7.654 1.00 84.00 77 GLY A CA 1
ATOM 569 C C . GLY A 1 77 ? 16.063 0.463 -8.020 1.00 84.00 77 GLY A C 1
ATOM 570 O O . GLY A 1 77 ? 15.199 0.042 -7.261 1.00 84.00 77 GLY A O 1
ATOM 571 N N . VAL A 1 78 ? 16.388 -0.184 -9.136 1.00 87.00 78 VAL A N 1
ATOM 572 C CA . VAL A 1 78 ? 15.739 -1.428 -9.567 1.00 87.00 78 VAL A CA 1
ATOM 573 C C . VAL A 1 78 ? 16.131 -2.607 -8.671 1.00 87.00 78 VAL A C 1
ATOM 575 O O . VAL A 1 78 ? 15.285 -3.445 -8.364 1.00 87.00 78 VAL A O 1
ATOM 578 N N . TYR A 1 79 ? 17.387 -2.684 -8.219 1.00 84.75 79 TYR A N 1
ATOM 579 C CA . TYR A 1 79 ? 17.847 -3.742 -7.311 1.00 84.75 79 TYR A CA 1
ATOM 580 C C . TYR A 1 79 ? 17.262 -3.616 -5.902 1.00 84.75 79 TYR A C 1
ATOM 582 O O . TYR A 1 79 ? 16.933 -4.630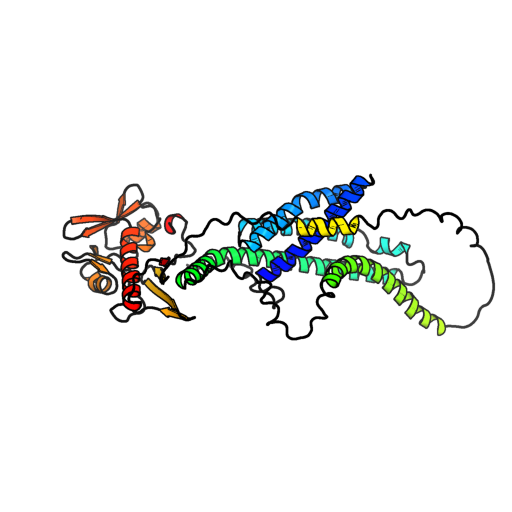 -5.291 1.00 84.75 79 TYR A O 1
ATOM 590 N N . HIS A 1 80 ? 17.115 -2.390 -5.401 1.00 81.06 80 HIS A N 1
ATOM 591 C CA . HIS A 1 80 ? 16.615 -2.107 -4.054 1.00 81.06 80 HIS A CA 1
ATOM 592 C C . HIS A 1 80 ? 15.140 -1.695 -4.013 1.00 81.06 80 HIS A C 1
ATOM 594 O O . HIS A 1 80 ? 14.663 -1.301 -2.953 1.00 81.06 80 HIS A O 1
ATOM 600 N N . ARG A 1 81 ? 14.430 -1.766 -5.150 1.00 78.56 81 ARG A N 1
ATOM 601 C CA . ARG A 1 81 ? 13.049 -1.275 -5.319 1.00 78.56 81 ARG A CA 1
ATOM 602 C C . ARG A 1 81 ? 12.849 0.141 -4.750 1.00 78.56 81 ARG A C 1
ATOM 604 O O . ARG A 1 81 ? 11.859 0.440 -4.093 1.00 78.56 81 ARG A O 1
ATOM 611 N N . LEU A 1 82 ? 13.803 1.036 -5.011 1.00 79.19 82 LEU A N 1
ATOM 612 C CA . LEU A 1 82 ? 13.720 2.445 -4.629 1.00 79.19 82 LEU A CA 1
ATOM 613 C C . LEU A 1 82 ? 13.152 3.260 -5.787 1.00 79.19 82 LEU A C 1
ATOM 615 O O . LEU A 1 82 ? 13.874 3.657 -6.705 1.00 79.19 82 LEU A O 1
ATOM 619 N N . GLU A 1 83 ? 11.860 3.553 -5.693 1.00 85.75 83 GLU A N 1
ATOM 620 C CA . GLU A 1 83 ? 11.097 4.332 -6.666 1.00 85.75 83 GLU A CA 1
ATOM 621 C C . GLU A 1 83 ? 11.788 5.637 -7.116 1.00 85.75 83 GLU A C 1
ATOM 623 O O . GLU A 1 83 ? 11.915 5.828 -8.328 1.00 85.75 83 GLU A O 1
ATOM 628 N N . PRO A 1 84 ? 12.332 6.498 -6.223 1.00 83.00 84 PRO A N 1
ATOM 629 C CA . PRO A 1 84 ? 12.863 7.798 -6.644 1.00 83.00 84 PRO A CA 1
ATOM 630 C C . PRO A 1 84 ? 14.040 7.687 -7.622 1.00 83.00 84 PRO A C 1
ATOM 632 O O . PRO A 1 84 ? 14.218 8.533 -8.497 1.00 83.00 84 PRO A O 1
ATOM 635 N N . HIS A 1 85 ? 14.837 6.625 -7.496 1.00 87.75 85 HIS A N 1
ATOM 636 C CA . HIS A 1 85 ? 16.018 6.406 -8.324 1.00 87.75 85 HIS A CA 1
ATOM 637 C C . HIS A 1 85 ? 15.637 5.924 -9.729 1.00 87.75 85 HIS A C 1
ATOM 639 O O . HIS A 1 85 ? 16.208 6.369 -10.723 1.00 87.75 85 HIS A O 1
ATOM 645 N N . VAL A 1 86 ? 14.636 5.044 -9.821 1.00 90.00 86 VAL A N 1
ATOM 646 C CA . VAL A 1 86 ? 14.094 4.583 -11.108 1.00 90.00 86 VAL A CA 1
ATOM 647 C C . VAL A 1 86 ? 13.342 5.722 -11.807 1.00 90.00 86 VAL A C 1
ATOM 649 O O . VAL A 1 86 ? 13.506 5.921 -13.009 1.00 90.00 86 VAL A O 1
ATOM 652 N N . ARG A 1 87 ? 12.587 6.530 -11.050 1.00 90.94 87 ARG A N 1
ATOM 653 C CA . ARG A 1 87 ? 11.870 7.722 -11.536 1.00 90.94 87 ARG A CA 1
ATOM 654 C C . ARG A 1 87 ? 12.836 8.738 -12.161 1.00 90.94 87 ARG A C 1
ATOM 656 O O . ARG A 1 87 ? 12.551 9.282 -13.223 1.00 90.94 87 ARG A O 1
ATOM 663 N N . LEU A 1 88 ? 14.007 8.944 -11.551 1.00 90.00 88 LEU A N 1
ATOM 664 C CA . LEU A 1 88 ? 15.071 9.791 -12.102 1.00 90.00 88 LEU A CA 1
ATOM 665 C C . LEU A 1 88 ? 15.593 9.266 -13.451 1.00 90.00 88 LEU A C 1
ATOM 667 O O . LEU A 1 88 ? 15.740 10.039 -14.396 1.00 90.00 88 LEU A O 1
ATOM 671 N N . TYR A 1 89 ? 15.826 7.955 -13.558 1.00 91.56 89 TYR A N 1
ATOM 672 C CA . TYR A 1 89 ? 16.223 7.321 -14.818 1.00 91.56 89 TYR A CA 1
ATOM 673 C C . TYR A 1 89 ? 15.130 7.423 -15.895 1.00 91.56 89 TYR A C 1
ATOM 675 O O . TYR A 1 89 ? 15.433 7.653 -17.064 1.00 91.56 89 TYR A O 1
ATOM 683 N N . TRP A 1 90 ? 13.854 7.330 -15.513 1.00 94.69 90 TRP A N 1
ATOM 684 C CA . TRP A 1 90 ? 12.737 7.536 -16.433 1.00 94.69 90 TRP A CA 1
ATOM 685 C C . TRP A 1 90 ? 12.708 8.957 -17.016 1.00 94.69 90 TRP A C 1
ATOM 687 O O . TRP A 1 90 ? 12.590 9.113 -18.230 1.00 94.69 90 TRP A O 1
ATOM 697 N N . TYR A 1 91 ? 12.886 9.993 -16.184 1.00 90.69 91 TYR A N 1
ATOM 698 C CA . TYR A 1 91 ? 12.978 11.376 -16.672 1.00 90.69 91 TYR A CA 1
ATOM 699 C C . TYR A 1 91 ? 14.144 11.569 -17.644 1.00 90.69 91 TYR A C 1
ATOM 701 O O . TYR A 1 91 ? 14.001 12.272 -18.644 1.00 90.69 91 TYR A O 1
ATOM 709 N N . TYR A 1 92 ? 15.276 10.918 -17.373 1.00 89.50 92 TYR A N 1
ATOM 710 C CA . TYR A 1 92 ? 16.414 10.900 -18.285 1.00 89.50 92 TYR A CA 1
ATOM 711 C C . TYR A 1 92 ? 16.053 10.272 -19.640 1.00 89.50 92 TYR A C 1
ATOM 713 O O . TYR A 1 92 ? 16.298 10.901 -20.663 1.00 89.50 92 TYR A O 1
ATOM 721 N N . LEU A 1 93 ? 15.378 9.115 -19.670 1.00 90.19 93 LEU A N 1
ATOM 722 C CA . LEU A 1 93 ? 14.928 8.496 -20.926 1.00 90.19 93 LEU A CA 1
ATOM 723 C C . LEU A 1 93 ? 13.973 9.391 -21.730 1.00 90.19 93 LEU A C 1
ATOM 725 O O . LEU A 1 93 ? 14.075 9.455 -22.953 1.00 90.19 93 LEU A O 1
ATOM 729 N N . VAL A 1 94 ? 13.057 10.093 -21.056 1.00 91.75 94 VAL A N 1
ATOM 730 C CA . VAL A 1 94 ? 12.139 11.038 -21.712 1.00 91.75 94 VAL A CA 1
ATOM 731 C C . VAL A 1 94 ? 12.905 12.209 -22.324 1.00 91.75 94 VAL A C 1
ATOM 733 O O . VAL A 1 94 ? 12.641 12.582 -23.464 1.00 91.75 94 VAL A O 1
ATOM 736 N N . LEU A 1 95 ? 13.868 12.779 -21.596 1.00 87.56 95 LEU A N 1
ATOM 737 C CA . LEU A 1 95 ? 14.706 13.862 -22.110 1.00 87.56 95 LEU A CA 1
ATOM 738 C C . LEU A 1 95 ? 15.541 13.401 -23.315 1.00 87.56 95 LEU A C 1
ATOM 740 O O . LEU A 1 95 ? 15.540 14.078 -24.344 1.00 87.56 95 LEU A O 1
ATOM 744 N N . SER A 1 96 ? 16.188 12.237 -23.214 1.00 86.25 96 SER A N 1
ATOM 745 C CA . SER A 1 96 ? 16.963 11.639 -24.306 1.00 86.25 96 SER A CA 1
ATOM 746 C C . SER A 1 96 ? 16.107 11.399 -25.546 1.00 86.25 96 SER A C 1
ATOM 748 O O . SER A 1 96 ? 16.538 11.731 -26.642 1.00 86.25 96 SER A O 1
ATOM 750 N N . PHE A 1 97 ? 14.860 10.943 -25.392 1.00 88.56 97 PHE A N 1
ATOM 751 C CA . PHE A 1 97 ? 13.948 10.761 -26.522 1.00 88.56 97 PHE A CA 1
ATOM 752 C C . PHE A 1 97 ? 13.710 12.046 -27.323 1.00 88.56 97 PHE A C 1
ATOM 754 O O . PHE A 1 97 ? 13.703 12.003 -28.550 1.00 88.56 97 PHE A O 1
ATOM 761 N N . PHE A 1 98 ? 13.536 13.196 -26.666 1.00 87.75 98 PHE A N 1
ATOM 762 C CA . PHE A 1 98 ? 13.349 14.461 -27.385 1.00 87.75 98 PHE A CA 1
ATOM 763 C C . PHE A 1 98 ? 14.622 14.922 -28.103 1.00 87.75 98 PHE A C 1
ATOM 765 O O . PHE A 1 98 ? 14.536 15.456 -29.210 1.00 87.75 98 PHE A O 1
ATOM 772 N N . ILE A 1 99 ? 15.789 14.699 -27.495 1.00 82.75 99 ILE A N 1
ATOM 773 C CA . ILE A 1 99 ? 17.091 15.011 -28.097 1.00 82.75 99 ILE A CA 1
ATOM 774 C C . ILE A 1 99 ? 17.338 14.110 -29.316 1.00 82.75 99 ILE A C 1
ATOM 776 O O . ILE A 1 99 ? 17.645 14.605 -30.400 1.00 82.75 99 ILE A O 1
ATOM 780 N N . ASP A 1 100 ? 17.119 12.804 -29.176 1.00 81.12 100 ASP A N 1
ATOM 781 C CA . ASP A 1 100 ? 17.274 11.830 -30.256 1.00 81.12 100 ASP A CA 1
ATOM 782 C C . ASP A 1 100 ? 16.275 12.090 -31.386 1.00 81.12 100 ASP A C 1
ATOM 784 O O . ASP A 1 100 ? 16.650 12.075 -32.556 1.00 81.12 100 ASP A O 1
ATOM 788 N N . MET A 1 101 ? 15.020 12.416 -31.059 1.00 83.81 101 MET A N 1
ATOM 789 C CA . MET A 1 101 ? 14.007 12.800 -32.044 1.00 83.81 101 MET A CA 1
ATOM 790 C C . MET A 1 101 ? 14.449 14.015 -32.865 1.00 83.81 101 MET A C 1
ATOM 792 O O . MET A 1 101 ? 14.271 14.029 -34.082 1.00 83.81 101 MET A O 1
ATOM 796 N N . TYR A 1 102 ? 15.055 15.022 -32.229 1.00 84.44 102 TYR A N 1
ATOM 797 C CA . TYR A 1 102 ? 15.602 16.178 -32.937 1.00 84.44 102 TYR A CA 1
ATOM 798 C C . TYR A 1 102 ? 16.691 15.764 -33.940 1.00 84.44 102 TYR A C 1
ATOM 800 O O . TYR A 1 102 ? 16.629 16.172 -35.100 1.00 84.44 102 TYR A O 1
ATOM 808 N N . TYR A 1 103 ? 17.639 14.907 -33.540 1.00 76.62 103 TYR A N 1
ATOM 809 C CA . TYR A 1 103 ? 18.683 14.408 -34.443 1.00 76.62 103 TYR A CA 1
ATOM 810 C C . TYR A 1 103 ? 18.131 13.519 -35.557 1.00 76.62 103 TYR A C 1
ATOM 812 O O . TYR A 1 103 ? 18.572 13.630 -36.697 1.00 76.62 103 TYR A O 1
ATOM 820 N N . VAL A 1 104 ? 17.147 12.668 -35.263 1.00 75.62 104 VAL A N 1
ATOM 821 C CA . VAL A 1 104 ? 16.462 11.836 -36.260 1.00 75.62 104 VAL A CA 1
ATOM 822 C C . VAL A 1 104 ? 15.784 12.719 -37.309 1.00 75.62 104 VAL A C 1
ATOM 824 O O . VAL A 1 104 ? 15.926 12.468 -38.504 1.00 75.62 104 VAL A O 1
ATOM 827 N N . VAL A 1 105 ? 15.102 13.789 -36.895 1.00 78.88 105 VAL A N 1
ATOM 828 C CA . VAL A 1 105 ? 14.484 14.755 -37.815 1.00 78.88 105 VAL A CA 1
ATOM 829 C C . VAL A 1 105 ? 15.547 15.519 -38.616 1.00 78.88 105 VAL A C 1
ATOM 831 O O . VAL A 1 105 ? 15.418 15.617 -39.836 1.00 78.88 105 VAL A O 1
ATOM 834 N N . ASP A 1 106 ? 16.619 16.013 -37.987 1.00 74.19 106 ASP A N 1
ATOM 835 C CA . ASP A 1 106 ? 17.694 16.728 -38.696 1.00 74.19 106 ASP A CA 1
ATOM 836 C C . ASP A 1 106 ? 18.384 15.835 -39.737 1.00 74.19 106 ASP A C 1
ATOM 838 O O . ASP A 1 106 ? 18.534 16.217 -40.895 1.00 74.19 106 ASP A O 1
ATOM 842 N N . ILE A 1 107 ? 18.756 14.615 -39.352 1.00 69.12 107 ILE A N 1
ATOM 843 C CA . ILE A 1 107 ? 19.539 13.705 -40.191 1.00 69.12 107 ILE A CA 1
ATOM 844 C C . ILE A 1 107 ? 18.691 13.068 -41.291 1.00 69.12 107 ILE A C 1
ATOM 846 O O . ILE A 1 107 ? 19.185 12.923 -42.405 1.00 69.12 107 ILE A O 1
ATOM 850 N N . PHE A 1 108 ? 17.448 12.670 -41.006 1.00 68.12 108 PHE A N 1
ATOM 851 C CA . PHE A 1 108 ? 16.643 11.903 -41.963 1.00 68.12 108 PHE A CA 1
ATOM 852 C C . PHE A 1 108 ? 15.602 12.725 -42.721 1.00 68.12 108 PHE A C 1
ATOM 854 O O . PHE A 1 108 ? 15.212 12.316 -43.816 1.00 68.12 108 PHE A O 1
ATOM 861 N N . LEU A 1 109 ? 15.127 13.847 -42.166 1.00 67.38 109 LEU A N 1
ATOM 862 C CA . LEU A 1 109 ? 14.108 14.683 -42.814 1.00 67.38 109 LEU A CA 1
ATOM 863 C C . LEU A 1 109 ? 14.677 15.986 -43.382 1.00 67.38 109 LEU A C 1
ATOM 865 O O . LEU A 1 109 ? 14.189 16.438 -44.416 1.00 67.38 109 LEU A O 1
ATOM 869 N N . LEU A 1 110 ? 15.682 16.590 -42.735 1.00 68.56 110 LEU A N 1
ATOM 870 C CA . LEU A 1 110 ? 16.268 17.862 -43.186 1.00 68.56 110 LEU A CA 1
ATOM 871 C C . LEU A 1 110 ? 17.531 17.670 -44.036 1.00 68.56 110 LEU A C 1
ATOM 873 O O . LEU A 1 110 ? 17.741 18.416 -44.994 1.00 68.56 110 LEU A O 1
ATOM 877 N N . ARG A 1 111 ? 18.359 16.668 -43.724 1.00 68.44 111 ARG A N 1
ATOM 878 C CA . ARG A 1 111 ? 19.523 16.284 -44.529 1.00 68.44 111 ARG A CA 1
ATOM 879 C C . ARG A 1 111 ? 19.137 15.148 -45.465 1.00 68.44 111 ARG A C 1
ATOM 881 O O . ARG A 1 111 ? 18.696 14.083 -45.053 1.00 68.44 111 ARG A O 1
ATOM 888 N N . ASP A 1 112 ? 19.282 15.382 -46.761 1.00 65.06 112 ASP A N 1
ATOM 889 C CA . ASP A 1 112 ? 18.871 14.406 -47.758 1.00 65.06 112 ASP A CA 1
ATOM 890 C C . ASP A 1 112 ? 19.798 13.176 -47.733 1.00 65.06 112 ASP A C 1
ATOM 892 O O . ASP A 1 112 ? 20.941 13.249 -48.186 1.00 65.06 112 ASP A O 1
ATOM 896 N N . ALA A 1 113 ? 19.308 12.026 -47.249 1.00 65.50 113 ALA A N 1
ATOM 897 C CA . ALA A 1 113 ? 20.064 10.761 -47.181 1.00 65.50 113 ALA A CA 1
ATOM 898 C C . ALA A 1 113 ? 20.687 10.351 -48.535 1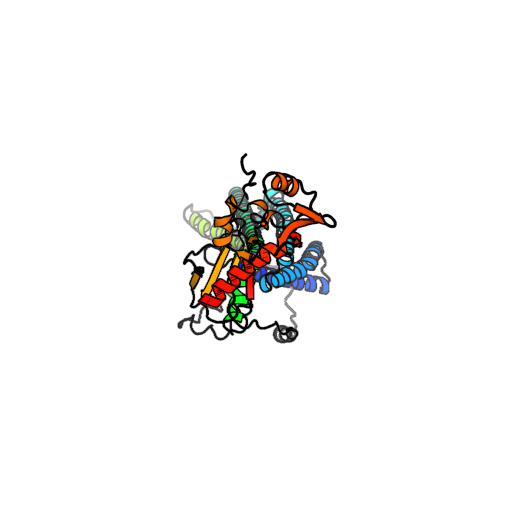.00 65.50 113 ALA A C 1
ATOM 900 O O . ALA A 1 113 ? 21.714 9.679 -48.611 1.00 65.50 113 ALA A O 1
ATOM 901 N N . CYS A 1 114 ? 20.081 10.822 -49.622 1.00 67.00 114 CYS A N 1
ATOM 902 C CA . CYS A 1 114 ? 20.522 10.632 -50.996 1.00 67.00 114 CYS A CA 1
ATOM 903 C C . CYS A 1 114 ? 21.861 11.320 -51.328 1.00 67.00 114 CYS A C 1
ATOM 905 O O . CYS A 1 114 ? 22.616 10.822 -52.161 1.00 67.00 114 CYS A O 1
ATOM 907 N N . VAL A 1 115 ? 22.194 12.430 -50.657 1.00 66.00 115 VAL A N 1
ATOM 908 C CA . VAL A 1 115 ? 23.447 13.175 -50.883 1.00 66.00 115 VAL A CA 1
ATOM 909 C C . VAL A 1 115 ? 24.664 12.362 -50.436 1.00 66.00 115 VAL A C 1
ATOM 911 O O . VAL A 1 115 ? 25.707 12.421 -51.082 1.00 66.00 115 VAL A O 1
ATOM 914 N N . HIS A 1 116 ? 24.527 11.554 -49.382 1.00 63.75 116 HIS A N 1
ATOM 915 C CA . HIS A 1 116 ? 25.606 10.692 -48.896 1.00 63.75 116 HIS A CA 1
ATOM 916 C C . HIS A 1 116 ? 25.799 9.430 -49.753 1.00 63.75 116 HIS A C 1
ATOM 918 O O . HIS A 1 116 ? 26.927 8.966 -49.896 1.00 63.75 116 HIS A O 1
ATOM 924 N N . LEU A 1 117 ? 24.737 8.922 -50.392 1.00 61.56 117 LEU A N 1
ATOM 925 C CA . LEU A 1 117 ? 24.797 7.750 -51.279 1.00 61.56 117 LEU A CA 1
ATOM 926 C C . LEU A 1 117 ? 25.405 8.070 -52.663 1.00 61.56 117 LEU A C 1
ATOM 928 O O . LEU A 1 117 ? 25.944 7.193 -53.339 1.00 61.56 117 LEU A O 1
ATOM 932 N N . ALA A 1 118 ? 25.341 9.336 -53.090 1.00 55.91 118 ALA A N 1
ATOM 933 C CA . ALA A 1 118 ? 25.803 9.792 -54.404 1.00 55.91 118 ALA A CA 1
ATOM 934 C C . ALA A 1 118 ? 27.330 9.698 -54.618 1.00 55.91 118 ALA A C 1
ATOM 936 O O . ALA A 1 118 ? 27.786 9.842 -55.752 1.00 55.91 118 ALA A O 1
ATOM 937 N N . LEU A 1 119 ? 28.117 9.452 -53.563 1.00 55.16 119 LEU A N 1
ATOM 938 C CA . LEU A 1 119 ? 29.578 9.329 -53.639 1.00 55.16 119 LEU A CA 1
ATOM 939 C C . LEU A 1 119 ? 30.072 7.918 -54.008 1.00 55.16 119 LEU A C 1
ATOM 941 O O . LEU A 1 119 ? 31.191 7.799 -54.498 1.00 55.16 119 LEU A O 1
ATOM 945 N N . GLU A 1 120 ? 29.264 6.868 -53.824 1.00 53.84 120 GLU A N 1
ATOM 946 C CA . GLU A 1 120 ? 29.683 5.475 -54.086 1.00 53.84 120 GLU A CA 1
ATOM 947 C C . GLU A 1 120 ? 29.028 4.848 -55.331 1.00 53.84 120 GLU A C 1
ATOM 949 O O . GLU A 1 120 ? 29.622 3.971 -55.957 1.00 53.84 120 GLU A O 1
ATOM 954 N N . VAL A 1 121 ? 27.848 5.313 -55.762 1.00 53.97 121 VAL A N 1
ATOM 955 C CA . VAL A 1 121 ? 27.133 4.745 -56.925 1.00 53.97 121 VAL A CA 1
ATOM 956 C C . VAL A 1 121 ? 27.375 5.594 -58.176 1.00 53.97 121 VAL A C 1
ATOM 958 O O . VAL A 1 121 ? 26.550 6.405 -58.606 1.00 53.97 121 VAL A O 1
ATOM 961 N N . GLN A 1 122 ? 28.550 5.399 -58.775 1.00 49.47 122 GLN A N 1
ATOM 962 C CA . GLN A 1 122 ? 28.986 6.064 -60.004 1.00 49.47 122 GLN A CA 1
ATOM 963 C C . GLN A 1 122 ? 28.609 5.258 -61.263 1.00 49.47 122 GLN A C 1
ATOM 965 O O . GLN A 1 122 ? 29.447 4.972 -62.114 1.00 49.47 122 GLN A O 1
ATOM 970 N N . SER A 1 123 ? 27.328 4.912 -61.422 1.00 57.09 123 SER A N 1
ATOM 971 C CA . SER A 1 123 ? 26.768 4.504 -62.718 1.00 57.09 123 SER A CA 1
ATOM 972 C C . SER A 1 123 ? 25.483 5.297 -62.994 1.00 57.09 123 SER A C 1
ATOM 974 O O . SER A 1 123 ? 24.620 5.480 -62.140 1.00 57.09 123 SER A O 1
ATOM 976 N N . ARG A 1 124 ? 25.388 5.890 -64.189 1.00 55.56 124 ARG A N 1
ATOM 977 C CA . ARG A 1 124 ? 24.377 6.907 -64.550 1.00 55.56 124 ARG A CA 1
ATOM 978 C C . ARG A 1 124 ? 22.938 6.374 -64.688 1.00 55.56 124 ARG A C 1
ATOM 980 O O . ARG A 1 124 ? 22.042 7.164 -64.975 1.00 55.56 124 ARG A O 1
ATOM 987 N N . GLN A 1 125 ? 22.687 5.079 -64.503 1.00 53.84 125 GLN A N 1
ATOM 988 C CA . GLN A 1 125 ? 21.359 4.470 -64.633 1.00 53.84 125 GLN A CA 1
ATOM 989 C C . GLN A 1 125 ? 20.893 3.937 -63.271 1.00 53.84 125 GLN A C 1
ATOM 991 O O . GLN A 1 125 ? 21.540 3.079 -62.691 1.00 53.84 125 GLN A O 1
ATOM 996 N N . GLY A 1 126 ? 19.778 4.468 -62.750 1.00 64.50 126 GLY A N 1
ATOM 997 C CA . GLY A 1 126 ? 19.154 3.986 -61.503 1.00 64.50 126 GLY A CA 1
ATOM 998 C C . GLY A 1 126 ? 19.291 4.890 -60.271 1.00 64.50 126 GLY A C 1
ATOM 999 O O . GLY A 1 126 ? 18.714 4.575 -59.234 1.00 64.50 126 GLY A O 1
ATOM 1000 N N . GLN A 1 127 ? 19.960 6.046 -60.369 1.00 71.38 127 GLN A N 1
ATOM 1001 C CA . GLN A 1 127 ? 20.153 6.957 -59.224 1.00 71.38 127 GLN A CA 1
ATOM 1002 C C . GLN A 1 127 ? 18.837 7.413 -58.570 1.00 71.38 127 GLN A C 1
ATOM 1004 O O . GLN A 1 127 ? 18.737 7.440 -57.347 1.00 71.38 127 GLN A O 1
ATOM 1009 N N . ALA A 1 128 ? 17.803 7.714 -59.364 1.00 76.00 128 ALA A N 1
ATOM 1010 C CA . ALA A 1 128 ? 16.496 8.112 -58.833 1.00 76.00 128 ALA A CA 1
ATOM 1011 C C . ALA A 1 128 ? 15.815 6.985 -58.032 1.00 76.00 128 ALA A C 1
ATOM 1013 O O . ALA A 1 128 ? 15.191 7.246 -57.005 1.00 76.00 128 ALA A O 1
ATOM 1014 N N . PHE A 1 129 ? 15.976 5.734 -58.472 1.00 78.81 129 PHE A N 1
ATOM 1015 C CA . PHE A 1 129 ? 15.449 4.563 -57.775 1.00 78.81 129 PHE A CA 1
ATOM 1016 C C . PHE A 1 129 ? 16.224 4.294 -56.476 1.00 78.81 129 PHE A C 1
ATOM 1018 O O . PHE A 1 129 ? 15.608 4.193 -55.418 1.00 78.81 129 PHE A O 1
ATOM 1025 N N . ALA A 1 130 ? 17.562 4.289 -56.522 1.00 74.19 130 ALA A N 1
ATOM 1026 C CA . ALA A 1 130 ? 18.414 4.102 -55.341 1.00 74.19 130 ALA A CA 1
ATOM 1027 C C . ALA A 1 130 ? 18.165 5.173 -54.261 1.00 74.19 130 ALA A C 1
ATOM 1029 O O . ALA A 1 130 ? 18.055 4.865 -53.077 1.00 74.19 130 ALA A O 1
ATOM 1030 N N . CYS A 1 131 ? 17.991 6.427 -54.683 1.00 78.12 131 CYS A N 1
ATOM 1031 C CA . CYS A 1 131 ? 17.638 7.553 -53.821 1.00 78.12 131 CYS A CA 1
ATOM 1032 C C . CYS A 1 131 ? 16.266 7.371 -53.146 1.00 78.12 131 CYS A C 1
ATOM 1034 O O . CYS A 1 131 ? 16.115 7.638 -51.953 1.00 78.12 131 CYS A O 1
ATOM 1036 N N . GLY A 1 132 ? 15.269 6.886 -53.897 1.00 78.75 132 GLY A N 1
ATOM 1037 C CA . GLY A 1 132 ? 13.940 6.572 -53.371 1.00 78.75 132 GLY A CA 1
ATOM 1038 C C . GLY A 1 132 ? 13.985 5.467 -52.317 1.00 78.75 132 GLY A C 1
ATOM 1039 O O . GLY A 1 132 ? 13.457 5.648 -51.222 1.00 78.75 132 GLY A O 1
ATOM 1040 N N . VAL A 1 133 ? 14.689 4.370 -52.610 1.00 79.50 133 VAL A N 1
ATOM 1041 C CA . VAL A 1 133 ? 14.868 3.244 -51.680 1.00 79.50 133 VAL A CA 1
ATOM 1042 C C . VAL A 1 133 ? 15.586 3.689 -50.406 1.00 79.50 133 VAL A C 1
ATOM 1044 O O . VAL A 1 133 ? 15.102 3.413 -49.311 1.00 79.50 133 VAL A O 1
ATOM 1047 N N . ALA A 1 134 ? 16.684 4.441 -50.523 1.00 75.81 134 ALA A N 1
ATOM 1048 C CA . ALA A 1 134 ? 17.442 4.919 -49.368 1.00 75.81 134 ALA A CA 1
ATOM 1049 C C . ALA A 1 134 ? 16.602 5.812 -48.441 1.00 75.81 134 ALA A C 1
ATOM 1051 O O . ALA A 1 134 ? 16.654 5.652 -47.219 1.00 75.81 134 ALA A O 1
ATOM 1052 N N . ARG A 1 135 ? 15.784 6.715 -49.003 1.00 77.50 135 ARG A N 1
ATOM 1053 C CA . ARG A 1 135 ? 14.850 7.543 -48.223 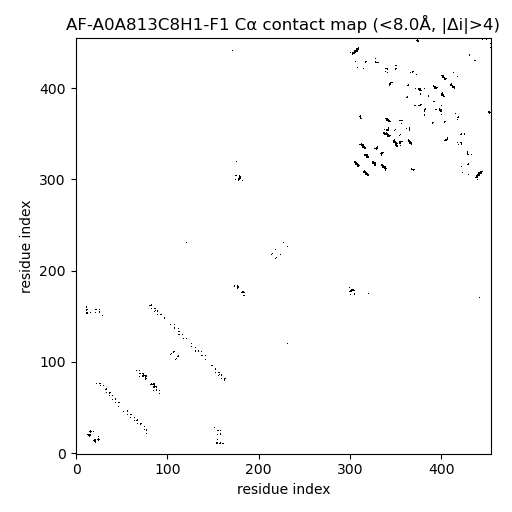1.00 77.50 135 ARG A CA 1
ATOM 1054 C C . ARG A 1 135 ? 13.782 6.689 -47.540 1.00 77.50 135 ARG A C 1
ATOM 1056 O O . ARG A 1 135 ? 13.559 6.853 -46.347 1.00 77.50 135 ARG A O 1
ATOM 1063 N N . SER A 1 136 ? 13.166 5.748 -48.256 1.00 78.00 136 SER A N 1
ATOM 1064 C CA . SER A 1 136 ? 12.140 4.863 -47.689 1.00 78.00 136 SER A CA 1
ATOM 1065 C C . SER A 1 136 ? 12.672 4.003 -46.539 1.00 78.00 136 SER A C 1
ATOM 1067 O O . SER A 1 136 ? 12.030 3.929 -45.493 1.00 78.00 136 SER A O 1
ATOM 1069 N N . VAL A 1 137 ? 13.855 3.405 -46.698 1.00 78.25 137 VAL A N 1
ATOM 1070 C CA . VAL A 1 137 ? 14.513 2.600 -45.653 1.00 78.25 137 VAL A CA 1
ATOM 1071 C C . VAL A 1 137 ? 14.892 3.463 -44.451 1.00 78.25 137 VAL A C 1
ATOM 1073 O O . VAL A 1 137 ? 14.656 3.071 -43.308 1.00 78.25 137 VAL A O 1
ATOM 1076 N N . SER A 1 138 ? 15.416 4.664 -44.694 1.00 73.81 138 SER A N 1
ATOM 1077 C CA . SER A 1 138 ? 15.758 5.626 -43.644 1.00 73.81 138 SER A CA 1
ATOM 1078 C C . SER A 1 138 ? 14.537 6.062 -42.828 1.00 73.81 138 SER A C 1
ATOM 1080 O O . SER A 1 138 ? 14.555 6.003 -41.599 1.00 73.81 138 SER A O 1
ATOM 1082 N N . THR A 1 139 ? 13.439 6.440 -43.491 1.00 78.19 139 THR A N 1
ATOM 1083 C CA . THR A 1 139 ? 12.191 6.832 -42.819 1.00 78.19 139 THR A CA 1
ATOM 1084 C C . THR A 1 139 ? 11.569 5.664 -42.056 1.00 78.19 139 THR A C 1
ATOM 1086 O O . THR A 1 139 ? 11.145 5.842 -40.916 1.00 78.19 139 THR A O 1
ATOM 1089 N N . ALA A 1 140 ? 11.544 4.461 -42.637 1.00 80.38 140 ALA A N 1
ATOM 1090 C CA . ALA A 1 140 ? 11.041 3.272 -41.951 1.00 80.38 140 ALA A CA 1
ATOM 1091 C C . ALA A 1 140 ? 11.862 2.963 -40.689 1.00 80.38 140 ALA A C 1
ATOM 1093 O O . ALA A 1 140 ? 11.294 2.715 -39.625 1.00 80.38 140 ALA A O 1
ATOM 1094 N N . SER A 1 141 ? 13.191 3.057 -40.783 1.00 76.44 141 SER A N 1
ATOM 1095 C CA . SER A 1 141 ? 14.098 2.839 -39.651 1.00 76.44 141 SER A CA 1
ATOM 1096 C C . SER A 1 141 ? 13.875 3.869 -38.538 1.00 76.44 141 SER A C 1
ATOM 1098 O O . SER A 1 141 ? 13.768 3.496 -37.372 1.00 76.44 141 SER A O 1
ATOM 1100 N N . ALA A 1 142 ? 13.719 5.151 -38.885 1.00 78.56 142 ALA A N 1
ATOM 1101 C CA . ALA A 1 142 ? 13.416 6.223 -37.934 1.00 78.56 142 ALA A CA 1
ATOM 1102 C C . ALA A 1 142 ? 12.095 5.993 -37.175 1.00 78.56 142 ALA A C 1
ATOM 1104 O O . ALA A 1 142 ? 12.033 6.182 -35.957 1.00 78.56 142 ALA A O 1
ATOM 1105 N N . VAL A 1 143 ? 11.046 5.542 -37.873 1.00 82.56 143 VAL A N 1
ATOM 1106 C CA . VAL A 1 143 ? 9.749 5.214 -37.258 1.00 82.56 143 VAL A CA 1
ATOM 1107 C C . VAL A 1 143 ? 9.876 4.028 -36.302 1.00 82.56 143 VAL A C 1
ATOM 1109 O O . VAL A 1 143 ? 9.395 4.103 -35.172 1.00 82.56 143 VAL A O 1
ATOM 1112 N N . VAL A 1 144 ? 10.552 2.950 -36.712 1.00 82.56 144 VAL A N 1
ATOM 1113 C CA . VAL A 1 144 ? 10.745 1.762 -35.863 1.00 82.56 144 VAL A CA 1
ATOM 1114 C C . VAL A 1 144 ? 11.538 2.108 -34.602 1.00 82.56 144 VAL A C 1
ATOM 1116 O O . VAL A 1 144 ? 11.130 1.726 -33.505 1.00 82.56 144 VAL A O 1
ATOM 1119 N N . LEU A 1 145 ? 12.624 2.876 -34.732 1.00 79.06 145 LEU A N 1
ATOM 1120 C CA . LEU A 1 145 ? 13.426 3.321 -33.590 1.00 79.06 145 LEU A CA 1
ATOM 1121 C C . LEU A 1 145 ? 12.614 4.209 -32.641 1.00 79.06 145 LEU A C 1
ATOM 1123 O O . LEU A 1 145 ? 12.662 4.014 -31.430 1.00 79.06 145 LEU A O 1
ATOM 1127 N N . THR A 1 146 ? 11.800 5.118 -33.179 1.00 84.75 146 THR A N 1
ATOM 1128 C CA . THR A 1 146 ? 10.906 5.969 -32.382 1.00 84.75 146 THR A CA 1
ATOM 1129 C C . THR A 1 146 ? 9.922 5.140 -31.555 1.00 84.75 146 THR A C 1
ATOM 1131 O O . THR A 1 146 ? 9.783 5.354 -30.351 1.00 84.75 146 THR A O 1
ATOM 1134 N N . LEU A 1 147 ? 9.246 4.174 -32.184 1.00 86.75 147 LEU A N 1
ATOM 1135 C CA . LEU A 1 147 ? 8.279 3.309 -31.504 1.00 86.75 147 LEU A CA 1
ATOM 1136 C C . LEU A 1 147 ? 8.949 2.432 -30.443 1.00 86.75 147 LEU A C 1
ATOM 1138 O O . LEU A 1 147 ? 8.401 2.259 -29.354 1.00 86.75 147 LEU A O 1
ATOM 1142 N N . LEU A 1 148 ? 10.148 1.923 -30.736 1.00 86.12 148 LEU A N 1
ATOM 1143 C CA . LEU A 1 148 ? 10.937 1.158 -29.781 1.00 86.12 148 LEU A CA 1
ATOM 1144 C C . LEU A 1 148 ? 11.278 2.003 -28.545 1.00 86.12 148 LEU A C 1
ATOM 1146 O O . LEU A 1 148 ? 11.042 1.552 -27.429 1.00 86.12 148 LEU A O 1
ATOM 1150 N N . PHE A 1 149 ? 11.761 3.235 -28.717 1.00 86.19 149 PHE A N 1
ATOM 1151 C CA . PHE A 1 149 ? 12.079 4.126 -27.593 1.00 86.19 149 PHE A CA 1
ATOM 1152 C C . PHE A 1 149 ? 10.853 4.448 -26.733 1.00 86.19 149 PHE A C 1
ATOM 1154 O O . PHE A 1 149 ? 10.929 4.379 -25.505 1.00 86.19 149 PHE A O 1
ATOM 1161 N N . LEU A 1 150 ? 9.708 4.737 -27.358 1.00 90.75 150 LEU A N 1
ATOM 1162 C CA . LEU A 1 150 ? 8.452 4.971 -26.640 1.00 90.75 150 LEU A CA 1
ATOM 1163 C C . LEU A 1 150 ? 8.026 3.747 -25.820 1.00 90.75 150 LEU A C 1
ATOM 1165 O O . LEU A 1 150 ? 7.609 3.890 -24.670 1.00 90.75 150 LEU A O 1
ATOM 1169 N N . TYR A 1 151 ? 8.187 2.542 -26.373 1.00 89.06 151 TYR A N 1
ATOM 1170 C CA . TYR A 1 151 ? 7.934 1.300 -25.646 1.00 89.06 151 TYR A CA 1
ATOM 1171 C C . TYR A 1 151 ? 8.877 1.132 -24.444 1.00 89.06 151 TYR A C 1
ATOM 1173 O O . TYR A 1 151 ? 8.424 0.794 -23.352 1.00 89.06 151 TYR A O 1
ATOM 1181 N N . LEU A 1 152 ? 10.172 1.426 -24.596 1.00 89.81 152 LEU A N 1
ATOM 1182 C CA . LEU A 1 152 ? 11.141 1.356 -23.495 1.00 89.81 152 LEU A CA 1
ATOM 1183 C C . LEU A 1 152 ? 10.804 2.345 -22.363 1.00 89.81 152 LEU A C 1
ATOM 1185 O O . LEU A 1 152 ? 10.830 1.964 -21.192 1.00 89.81 152 LEU A O 1
ATOM 1189 N N . ILE A 1 153 ? 10.425 3.582 -22.702 1.00 92.19 153 ILE A N 1
ATOM 1190 C CA . ILE A 1 153 ? 9.955 4.592 -21.736 1.00 92.19 153 ILE A CA 1
ATOM 1191 C C . ILE A 1 153 ? 8.720 4.087 -20.984 1.00 92.19 153 ILE A C 1
ATOM 1193 O O . ILE A 1 153 ? 8.647 4.211 -19.760 1.00 92.19 153 ILE A O 1
ATOM 1197 N N . TYR A 1 154 ? 7.764 3.496 -21.702 1.00 92.69 154 TYR A N 1
ATOM 1198 C CA . TYR A 1 154 ? 6.549 2.936 -21.117 1.00 92.69 154 TYR A CA 1
ATOM 1199 C C . TYR A 1 154 ? 6.832 1.758 -20.169 1.00 92.69 154 TYR A C 1
ATOM 1201 O O . TYR A 1 154 ? 6.232 1.675 -19.097 1.00 92.69 154 TYR A O 1
ATOM 1209 N N . ILE A 1 155 ? 7.777 0.877 -20.505 1.00 91.50 155 ILE A N 1
ATOM 1210 C CA . ILE A 1 155 ? 8.173 -0.246 -19.641 1.00 91.50 155 ILE A CA 1
ATOM 1211 C C . ILE A 1 155 ? 8.808 0.248 -18.338 1.00 91.50 155 ILE A C 1
ATOM 1213 O O . ILE A 1 155 ? 8.460 -0.233 -17.260 1.00 91.50 155 ILE A O 1
ATOM 1217 N N . VAL A 1 156 ? 9.709 1.231 -18.412 1.00 93.31 156 VAL A N 1
ATOM 1218 C CA . VAL A 1 156 ? 10.337 1.803 -17.210 1.00 93.31 156 VAL A CA 1
ATOM 1219 C C . VAL A 1 156 ? 9.308 2.556 -16.361 1.00 93.31 156 VAL A C 1
ATOM 1221 O O . VAL A 1 156 ? 9.332 2.432 -15.139 1.00 93.31 156 VAL A O 1
ATOM 1224 N N . TRP A 1 157 ? 8.364 3.271 -16.986 1.00 94.31 157 TRP A N 1
ATOM 1225 C CA . TRP A 1 157 ? 7.230 3.882 -16.282 1.00 94.31 157 TRP A CA 1
ATOM 1226 C C . TRP A 1 157 ? 6.371 2.838 -15.561 1.00 94.31 157 TRP A C 1
ATOM 1228 O O . TRP A 1 157 ? 6.066 2.996 -14.383 1.00 94.31 157 TRP A O 1
ATOM 1238 N N . SER A 1 158 ? 6.047 1.737 -16.242 1.00 89.19 158 SER A N 1
ATOM 1239 C CA . SER A 1 158 ? 5.251 0.645 -15.672 1.00 89.19 158 SER A CA 1
ATOM 1240 C C . SER A 1 158 ? 5.933 0.032 -14.446 1.00 89.19 158 SER A C 1
ATOM 1242 O O . SER A 1 158 ? 5.270 -0.272 -13.461 1.00 89.19 158 SER A O 1
ATOM 1244 N N . TRP A 1 159 ? 7.265 -0.091 -14.461 1.00 88.31 159 TRP A N 1
ATOM 1245 C CA . TRP A 1 159 ? 8.025 -0.549 -13.294 1.00 88.31 159 TRP A CA 1
ATOM 1246 C C . TRP A 1 159 ? 8.035 0.472 -12.150 1.00 88.31 159 TRP A C 1
ATOM 1248 O O . TRP A 1 159 ? 7.988 0.076 -10.990 1.00 88.31 159 TRP A O 1
ATOM 1258 N N . CYS A 1 160 ? 8.060 1.778 -12.439 1.00 88.50 160 CYS A N 1
ATOM 1259 C CA . CYS A 1 160 ? 7.897 2.806 -11.406 1.00 88.50 160 CYS A CA 1
ATOM 1260 C C . CYS A 1 160 ? 6.548 2.673 -10.682 1.00 88.50 160 CYS A C 1
ATOM 1262 O O . CYS A 1 160 ? 6.522 2.764 -9.457 1.00 88.50 160 CYS A O 1
ATOM 1264 N N . GLU A 1 161 ? 5.463 2.427 -11.423 1.00 85.31 161 GLU A N 1
ATOM 1265 C CA . GLU A 1 161 ? 4.128 2.202 -10.851 1.00 85.31 161 GLU A CA 1
ATOM 1266 C C . GLU A 1 161 ? 4.052 0.868 -10.082 1.00 85.31 161 GLU A C 1
ATOM 1268 O O . GLU A 1 161 ? 3.432 0.813 -9.021 1.00 85.31 161 GLU A O 1
ATOM 1273 N N . ASP A 1 162 ? 4.717 -0.197 -10.558 1.00 82.38 162 ASP A N 1
ATOM 1274 C CA . ASP A 1 162 ? 4.805 -1.477 -9.832 1.00 82.38 162 ASP A CA 1
ATOM 1275 C C . ASP A 1 162 ? 5.533 -1.316 -8.493 1.00 82.38 162 ASP A C 1
ATOM 1277 O O . ASP A 1 162 ? 5.060 -1.793 -7.464 1.00 82.38 162 ASP A O 1
ATOM 1281 N N . VAL A 1 163 ? 6.661 -0.602 -8.465 1.00 78.38 163 VAL A N 1
ATOM 1282 C CA . VAL A 1 163 ? 7.416 -0.338 -7.228 1.00 78.38 163 VAL A CA 1
ATOM 1283 C C . VAL A 1 163 ? 6.603 0.516 -6.247 1.00 78.38 163 VAL A C 1
ATOM 1285 O O . VAL A 1 163 ? 6.634 0.259 -5.044 1.00 78.38 163 VAL A O 1
ATOM 1288 N N . GLU A 1 164 ? 5.830 1.481 -6.746 1.00 74.81 164 GLU A N 1
ATOM 1289 C CA . GLU A 1 164 ? 4.922 2.301 -5.935 1.00 74.81 164 GLU A CA 1
ATOM 1290 C C . GLU A 1 164 ? 3.769 1.463 -5.341 1.00 74.81 164 GLU A C 1
ATOM 1292 O O . GLU A 1 164 ? 3.415 1.620 -4.171 1.00 74.81 164 GLU A O 1
ATOM 1297 N N . GLY A 1 165 ? 3.227 0.508 -6.107 1.00 60.59 165 GLY A N 1
ATOM 1298 C CA . GLY A 1 165 ? 2.160 -0.397 -5.663 1.00 60.59 165 GLY A CA 1
ATOM 1299 C C . GLY A 1 165 ? 2.619 -1.554 -4.762 1.00 60.59 165 GLY A C 1
ATOM 1300 O O . GLY A 1 165 ? 1.867 -1.999 -3.893 1.00 60.59 165 GLY A O 1
ATOM 1301 N N . THR A 1 166 ? 3.851 -2.042 -4.932 1.00 55.09 166 THR A N 1
ATOM 1302 C CA . THR A 1 166 ? 4.381 -3.238 -4.243 1.00 55.09 166 THR A CA 1
ATOM 1303 C C . THR A 1 166 ? 5.075 -2.953 -2.916 1.00 55.09 166 THR A C 1
ATOM 1305 O O . THR A 1 166 ? 5.331 -3.899 -2.169 1.00 55.09 166 THR A O 1
ATOM 1308 N N . GLY A 1 167 ? 5.288 -1.687 -2.539 1.00 53.41 167 GLY A N 1
ATOM 1309 C CA . GLY A 1 167 ? 5.864 -1.331 -1.233 1.00 53.41 167 GLY A CA 1
ATOM 1310 C C . GLY A 1 167 ? 5.136 -1.964 -0.032 1.00 53.41 167 GLY A C 1
ATOM 1311 O O . GLY A 1 167 ? 5.756 -2.253 0.989 1.00 53.41 167 GLY A O 1
ATOM 1312 N N . ALA A 1 168 ? 3.837 -2.264 -0.163 1.00 52.34 168 ALA A N 1
ATOM 1313 C CA . ALA A 1 168 ? 3.063 -2.997 0.844 1.00 52.34 168 ALA A CA 1
ATOM 1314 C C . ALA A 1 168 ? 3.177 -4.536 0.734 1.00 52.34 168 ALA A C 1
ATOM 1316 O O . ALA A 1 168 ? 3.050 -5.236 1.739 1.00 52.34 168 ALA A O 1
ATOM 1317 N N . ALA A 1 169 ? 3.418 -5.074 -0.464 1.00 50.28 169 ALA A N 1
ATOM 1318 C CA . ALA A 1 169 ? 3.475 -6.512 -0.734 1.00 50.28 169 ALA A CA 1
ATOM 1319 C C . ALA A 1 169 ? 4.817 -7.138 -0.320 1.00 50.28 169 ALA A C 1
ATOM 1321 O O . ALA A 1 169 ? 4.818 -8.214 0.273 1.00 50.28 169 ALA A O 1
ATOM 1322 N N . ASP A 1 170 ? 5.942 -6.452 -0.547 1.00 46.53 170 ASP A N 1
ATOM 1323 C CA . ASP A 1 170 ? 7.264 -6.918 -0.098 1.00 46.53 170 ASP A CA 1
ATOM 1324 C C . ASP A 1 170 ? 7.403 -6.849 1.426 1.00 46.53 170 ASP A C 1
ATOM 1326 O O . ASP A 1 170 ? 7.992 -7.740 2.041 1.00 46.53 170 ASP A O 1
ATOM 1330 N N . ALA A 1 171 ? 6.784 -5.844 2.058 1.00 53.41 171 ALA A N 1
ATOM 1331 C CA . ALA A 1 171 ? 6.627 -5.817 3.506 1.00 53.41 171 ALA A CA 1
ATOM 1332 C C . ALA A 1 171 ? 5.846 -7.053 3.981 1.00 53.41 171 ALA A C 1
ATOM 1334 O O . ALA A 1 171 ? 6.279 -7.735 4.900 1.00 53.41 171 ALA A O 1
ATOM 1335 N N . MET A 1 172 ? 4.743 -7.405 3.316 1.00 51.00 172 MET A N 1
ATOM 1336 C CA . MET A 1 172 ? 3.947 -8.583 3.667 1.00 51.00 172 MET A CA 1
ATOM 1337 C C . MET A 1 172 ? 4.708 -9.904 3.458 1.00 51.00 172 MET A C 1
ATOM 1339 O O . MET A 1 172 ? 4.682 -10.754 4.343 1.00 51.00 172 MET A O 1
ATOM 1343 N N . ALA A 1 173 ? 5.420 -10.075 2.342 1.00 54.25 173 ALA A N 1
ATOM 1344 C CA . ALA A 1 173 ? 6.219 -11.271 2.066 1.00 54.25 173 ALA A CA 1
ATOM 1345 C C . ALA A 1 173 ? 7.390 -11.424 3.050 1.00 54.25 173 ALA A C 1
ATOM 1347 O O . ALA A 1 173 ? 7.605 -12.511 3.579 1.00 54.25 173 ALA A O 1
ATOM 1348 N N . SER A 1 174 ? 8.086 -10.326 3.363 1.00 54.50 174 SER A N 1
ATOM 1349 C CA . SER A 1 174 ? 9.155 -10.309 4.366 1.00 54.50 174 SER A CA 1
ATOM 1350 C C . SER A 1 174 ? 8.623 -10.670 5.755 1.00 54.50 174 SER A C 1
ATOM 1352 O O . SER A 1 174 ? 9.172 -11.544 6.421 1.00 54.50 174 SER A O 1
ATOM 1354 N N . LEU A 1 175 ? 7.490 -10.088 6.165 1.00 54.00 175 LEU A N 1
ATOM 1355 C CA . LEU A 1 175 ? 6.839 -10.429 7.431 1.00 54.00 175 LEU A CA 1
ATOM 1356 C C . LEU A 1 175 ? 6.457 -11.919 7.497 1.00 54.00 175 LEU A C 1
ATOM 1358 O O . LEU A 1 175 ? 6.662 -12.551 8.531 1.00 54.00 175 LEU A O 1
ATOM 1362 N N . LEU A 1 176 ? 5.941 -12.494 6.406 1.00 58.50 176 LEU A N 1
ATOM 1363 C CA . LEU A 1 176 ? 5.587 -13.915 6.332 1.00 58.50 176 LEU A CA 1
ATOM 1364 C C . LEU A 1 176 ? 6.816 -14.839 6.377 1.00 58.50 176 LEU A C 1
ATOM 1366 O O . LEU A 1 176 ? 6.800 -15.818 7.121 1.00 58.50 176 LEU A O 1
ATOM 1370 N N . ASP A 1 177 ? 7.892 -14.517 5.656 1.00 65.38 177 ASP A N 1
ATOM 1371 C CA . ASP A 1 177 ? 9.145 -15.285 5.698 1.00 65.38 177 ASP A CA 1
ATOM 1372 C C . ASP A 1 177 ? 9.756 -15.283 7.104 1.00 65.38 177 ASP A C 1
ATOM 1374 O O . ASP A 1 177 ? 10.205 -16.319 7.603 1.00 65.38 177 ASP A O 1
ATOM 1378 N N . MET A 1 178 ? 9.714 -14.131 7.776 1.00 57.25 178 MET A N 1
ATOM 1379 C CA . MET A 1 178 ? 10.187 -14.006 9.150 1.00 57.25 178 MET A CA 1
ATOM 1380 C C . MET A 1 178 ? 9.304 -14.802 10.123 1.00 57.25 178 MET A C 1
ATOM 1382 O O . MET A 1 178 ? 9.836 -15.539 10.952 1.00 57.25 178 MET A O 1
ATOM 1386 N N . ALA A 1 179 ? 7.974 -14.745 9.972 1.00 55.59 179 ALA A N 1
ATOM 1387 C CA . ALA A 1 179 ? 7.024 -15.530 10.767 1.00 55.59 179 ALA A CA 1
ATOM 1388 C C . ALA A 1 179 ? 7.246 -17.049 10.653 1.00 55.59 179 ALA A C 1
ATOM 1390 O O . ALA A 1 179 ? 7.046 -17.783 11.623 1.00 55.59 179 ALA A O 1
ATOM 1391 N N . GLU A 1 180 ? 7.686 -17.529 9.486 1.00 62.34 180 GLU A N 1
ATOM 1392 C CA . GLU A 1 180 ? 8.037 -18.934 9.246 1.00 62.34 180 GLU A CA 1
ATOM 1393 C C . GLU A 1 180 ? 9.451 -19.311 9.737 1.00 62.34 180 GLU A C 1
ATOM 1395 O O . GLU A 1 180 ? 9.896 -20.444 9.535 1.00 62.34 180 GLU A O 1
ATOM 1400 N N . GLY A 1 181 ? 10.182 -18.395 10.385 1.00 44.31 181 GLY A N 1
ATOM 1401 C CA . GLY A 1 181 ? 11.554 -18.622 10.848 1.00 44.31 181 GLY A CA 1
ATOM 1402 C C . GLY A 1 181 ? 12.568 -18.766 9.706 1.00 44.31 181 GLY A C 1
ATOM 1403 O O . GLY A 1 181 ? 13.707 -19.190 9.928 1.00 44.31 181 GLY A O 1
ATOM 1404 N N . LYS A 1 182 ? 12.175 -18.419 8.475 1.00 44.47 182 LYS A N 1
ATOM 1405 C CA . LYS A 1 182 ? 13.078 -18.349 7.330 1.00 44.47 182 LYS A CA 1
ATOM 1406 C C . LYS A 1 182 ? 13.816 -17.017 7.419 1.00 44.4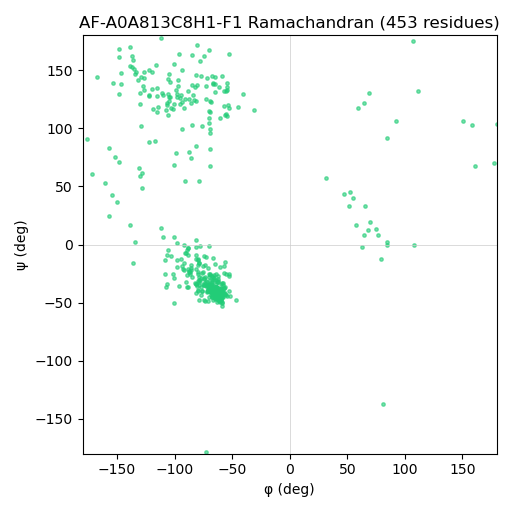7 182 LYS A C 1
ATOM 1408 O O . LYS A 1 182 ? 13.246 -15.979 7.745 1.00 44.47 182 LYS A O 1
ATOM 1413 N N . ARG A 1 183 ? 15.130 -17.029 7.165 1.00 39.97 183 ARG A N 1
ATOM 1414 C CA . ARG A 1 183 ? 15.858 -15.764 6.980 1.00 39.97 183 ARG A CA 1
ATOM 1415 C C . ARG A 1 183 ? 15.160 -15.020 5.840 1.00 39.97 183 ARG A C 1
ATOM 1417 O O . ARG A 1 183 ? 14.939 -15.685 4.828 1.00 39.97 183 ARG A O 1
ATOM 1424 N N . PRO A 1 184 ? 14.844 -13.716 5.977 1.00 38.06 184 PRO A N 1
ATOM 1425 C CA . PRO A 1 184 ? 14.254 -12.961 4.884 1.00 38.06 184 PRO A CA 1
ATOM 1426 C C . PRO A 1 184 ? 15.182 -13.127 3.687 1.00 38.06 184 PRO A C 1
ATOM 1428 O O . PRO A 1 184 ? 16.344 -12.701 3.712 1.00 38.06 184 PRO A O 1
ATOM 1431 N N . GLN A 1 185 ? 14.717 -13.858 2.677 1.00 39.47 185 GLN A N 1
ATOM 1432 C CA . GLN A 1 185 ? 15.440 -13.913 1.429 1.00 39.47 185 GLN A CA 1
ATOM 1433 C C . GLN A 1 185 ? 15.278 -12.521 0.845 1.00 39.47 185 GLN A C 1
ATOM 1435 O O . GLN A 1 185 ? 14.166 -12.100 0.534 1.00 39.47 185 GLN A O 1
ATOM 1440 N N . ARG A 1 186 ? 16.385 -11.771 0.744 1.00 35.22 186 ARG A N 1
ATOM 1441 C CA . ARG A 1 186 ? 16.421 -10.583 -0.114 1.00 35.22 186 ARG A CA 1
ATOM 1442 C C . ARG A 1 186 ? 15.771 -10.992 -1.431 1.00 35.22 186 ARG A C 1
ATOM 1444 O O . ARG A 1 186 ? 16.233 -11.962 -2.033 1.00 35.22 186 ARG A O 1
ATOM 1451 N N . GLY A 1 187 ? 14.669 -10.318 -1.766 1.00 39.62 187 GLY A N 1
ATOM 1452 C CA . GLY A 1 187 ? 13.696 -10.770 -2.756 1.00 39.62 187 GLY A CA 1
ATOM 1453 C C . GLY A 1 187 ? 14.350 -11.400 -3.976 1.00 39.62 187 GLY A C 1
ATOM 1454 O O . GLY A 1 187 ? 15.277 -10.815 -4.526 1.00 39.62 187 GLY A O 1
ATOM 1455 N N . TYR A 1 188 ? 13.898 -12.602 -4.351 1.00 37.16 188 TYR A N 1
ATOM 1456 C CA . TYR A 1 188 ? 14.410 -13.383 -5.485 1.00 37.16 188 TYR A CA 1
ATOM 1457 C C . TYR A 1 188 ? 15.912 -13.165 -5.749 1.00 37.16 188 TYR A C 1
ATOM 1459 O O . TYR A 1 188 ? 16.340 -12.743 -6.826 1.00 37.16 188 TYR A O 1
ATOM 1467 N N . GLY A 1 189 ? 16.726 -13.422 -4.725 1.00 29.88 189 GLY A N 1
ATOM 1468 C CA . GLY A 1 189 ? 18.157 -13.596 -4.882 1.00 29.88 189 GLY A CA 1
ATOM 1469 C C . GLY A 1 189 ? 18.403 -14.897 -5.629 1.00 29.88 189 GLY A C 1
ATOM 1470 O O . GLY A 1 189 ? 18.364 -15.969 -5.038 1.00 29.88 189 GLY A O 1
ATOM 1471 N N . TRP A 1 190 ? 18.644 -14.802 -6.933 1.00 32.50 190 TRP A N 1
ATOM 1472 C CA . TRP A 1 190 ? 19.213 -15.898 -7.708 1.00 32.50 190 TRP A CA 1
ATOM 1473 C C . TRP A 1 190 ? 20.512 -16.372 -7.034 1.00 32.50 190 TRP A C 1
ATOM 1475 O O . TRP A 1 190 ? 21.441 -15.580 -6.845 1.00 32.50 190 TRP A O 1
ATOM 1485 N N . SER A 1 191 ? 20.561 -17.646 -6.638 1.00 33.69 191 SER A N 1
ATOM 1486 C CA . SER A 1 191 ? 21.769 -18.304 -6.142 1.00 33.69 191 SER A CA 1
ATOM 1487 C C . SER A 1 191 ? 22.523 -18.907 -7.334 1.00 33.69 191 SER A C 1
ATOM 1489 O O . SER A 1 191 ? 21.918 -19.633 -8.125 1.00 33.69 191 SER A O 1
ATOM 1491 N N . PRO A 1 192 ? 23.848 -18.698 -7.461 1.00 36.31 192 PRO A N 1
ATOM 1492 C CA . PRO A 1 192 ? 24.664 -19.342 -8.496 1.00 36.31 192 PRO A CA 1
ATOM 1493 C C . PRO A 1 192 ? 24.592 -20.879 -8.491 1.00 36.31 192 PRO A C 1
ATOM 1495 O O . PRO A 1 192 ? 24.999 -21.515 -9.461 1.00 36.31 192 PRO A O 1
ATOM 1498 N N . ASN A 1 193 ? 24.076 -21.474 -7.411 1.00 40.28 193 ASN A N 1
ATOM 1499 C CA . ASN A 1 193 ? 23.962 -22.919 -7.235 1.00 40.28 193 ASN A CA 1
ATOM 1500 C C . ASN A 1 193 ? 22.650 -23.515 -7.780 1.00 40.28 193 ASN A C 1
ATOM 1502 O O . ASN A 1 193 ? 22.565 -24.735 -7.873 1.00 40.28 193 ASN A O 1
ATOM 1506 N N . ASP A 1 194 ? 21.670 -22.695 -8.182 1.00 39.09 194 ASP A N 1
ATOM 1507 C CA . ASP A 1 194 ? 20.371 -23.163 -8.711 1.00 39.09 194 ASP A CA 1
ATOM 1508 C C . ASP A 1 194 ? 20.399 -23.388 -10.242 1.00 39.09 194 ASP A C 1
ATOM 1510 O O . ASP A 1 194 ? 19.431 -23.837 -10.855 1.00 39.09 194 ASP A O 1
ATOM 1514 N N . LEU A 1 195 ? 21.529 -23.076 -10.884 1.00 36.25 195 LEU A N 1
ATOM 1515 C CA . LEU A 1 195 ? 21.743 -23.185 -12.329 1.00 36.25 195 LEU A CA 1
ATOM 1516 C C . LEU A 1 195 ? 21.751 -24.626 -12.910 1.00 36.25 195 LEU A C 1
ATOM 1518 O O . LEU A 1 195 ? 21.389 -24.764 -14.079 1.00 36.25 195 LEU A O 1
ATOM 1522 N N . PRO A 1 196 ? 22.116 -25.703 -12.179 1.00 36.75 196 PRO A N 1
ATOM 1523 C CA . PRO A 1 196 ? 22.189 -27.045 -12.771 1.00 36.75 196 PRO A CA 1
ATOM 1524 C C . PRO A 1 196 ? 20.845 -27.771 -12.929 1.00 36.75 196 PRO A C 1
ATOM 1526 O O . PRO A 1 196 ? 20.780 -28.743 -13.675 1.00 36.75 196 PRO A O 1
ATOM 1529 N N . GLU A 1 197 ? 19.784 -27.352 -12.231 1.00 38.38 197 GLU A N 1
ATOM 1530 C CA . GLU A 1 197 ? 18.523 -28.117 -12.176 1.00 38.38 197 GLU A CA 1
ATOM 1531 C C . GLU A 1 197 ? 17.457 -27.599 -13.162 1.00 38.38 197 GLU A C 1
ATOM 1533 O O . GLU A 1 197 ? 16.563 -28.343 -13.561 1.00 38.38 197 GLU A O 1
ATOM 1538 N N . LEU A 1 198 ? 17.592 -26.353 -13.640 1.00 35.56 198 LEU A N 1
ATOM 1539 C CA . LEU A 1 198 ? 16.704 -25.754 -14.652 1.00 35.56 198 LEU A CA 1
ATOM 1540 C C . LEU A 1 198 ? 17.208 -25.948 -16.097 1.00 35.56 198 LEU A C 1
ATOM 1542 O O . LEU A 1 198 ? 16.454 -25.773 -17.054 1.00 35.56 198 LEU A O 1
ATOM 1546 N N . LEU A 1 199 ? 18.479 -26.319 -16.267 1.00 33.31 199 LEU A N 1
ATOM 1547 C CA . LEU A 1 199 ? 19.118 -26.547 -17.561 1.00 33.31 199 LEU A CA 1
ATOM 1548 C C . LEU A 1 199 ? 19.543 -28.013 -17.662 1.00 33.31 199 LEU A C 1
ATOM 1550 O O . LEU A 1 199 ? 20.666 -28.388 -17.333 1.00 33.31 199 LEU A O 1
ATOM 1554 N N . GLY A 1 200 ? 18.630 -28.846 -18.165 1.00 34.81 200 GLY A N 1
ATOM 1555 C CA . GLY A 1 200 ? 18.994 -30.143 -18.734 1.00 34.81 200 GLY A CA 1
ATOM 1556 C C . GLY A 1 200 ? 20.088 -29.999 -19.811 1.00 34.81 200 GLY A C 1
ATOM 1557 O O . GLY A 1 200 ? 20.352 -28.898 -20.303 1.00 34.81 200 GLY A O 1
ATOM 1558 N N . PRO A 1 201 ? 20.753 -31.100 -20.191 1.00 36.00 201 PRO A N 1
ATOM 1559 C CA . PRO A 1 201 ? 22.044 -31.063 -20.866 1.00 36.00 201 PRO A CA 1
ATOM 1560 C C . PRO A 1 201 ? 21.920 -30.516 -22.295 1.00 36.00 201 PRO A C 1
ATOM 1562 O O . PRO A 1 201 ? 21.606 -31.248 -23.227 1.00 36.00 201 PRO A O 1
ATOM 1565 N N . SER A 1 202 ? 22.177 -29.219 -22.467 1.00 35.47 202 SER A N 1
ATOM 1566 C CA . SER A 1 202 ? 22.560 -28.599 -23.746 1.00 35.47 202 SER A CA 1
ATOM 1567 C C . SER A 1 202 ? 23.242 -27.242 -23.512 1.00 35.47 202 SER A C 1
ATOM 1569 O O . SER A 1 202 ? 22.857 -26.204 -24.047 1.00 35.47 202 SER A O 1
ATOM 1571 N N . MET A 1 203 ? 24.280 -27.228 -22.673 1.00 33.81 203 MET A N 1
ATOM 1572 C CA . MET A 1 203 ? 25.187 -26.082 -22.582 1.00 33.81 203 MET A CA 1
ATOM 1573 C C . MET A 1 203 ? 26.224 -26.147 -23.703 1.00 33.81 203 MET A C 1
ATOM 1575 O O . MET A 1 203 ? 27.331 -26.611 -23.481 1.00 33.81 203 MET A O 1
ATOM 1579 N N . ASP A 1 204 ? 25.846 -25.631 -24.873 1.00 31.59 204 ASP A N 1
ATOM 1580 C CA . ASP A 1 204 ? 26.783 -25.142 -25.902 1.00 31.59 204 ASP A CA 1
ATOM 1581 C C . ASP A 1 204 ? 26.369 -23.763 -26.484 1.00 31.59 204 ASP A C 1
ATOM 1583 O O . ASP A 1 204 ? 27.047 -23.219 -27.351 1.00 31.59 204 ASP A O 1
ATOM 1587 N N . ALA A 1 205 ? 25.287 -23.127 -26.005 1.00 35.72 205 ALA A N 1
ATOM 1588 C CA . ALA A 1 205 ? 24.711 -21.939 -26.666 1.00 35.72 205 ALA A CA 1
ATOM 1589 C C . ALA A 1 205 ? 24.953 -20.577 -25.971 1.00 35.72 205 ALA A C 1
ATOM 1591 O O . ALA A 1 205 ? 24.682 -19.527 -26.558 1.00 35.72 205 ALA A O 1
ATOM 1592 N N . THR A 1 206 ? 25.494 -20.534 -24.751 1.00 35.12 206 THR A N 1
ATOM 1593 C CA . THR A 1 206 ? 25.589 -19.287 -23.958 1.00 35.12 206 THR A CA 1
ATOM 1594 C C . THR A 1 206 ? 26.748 -18.364 -24.358 1.00 35.12 206 THR A C 1
ATOM 1596 O O . THR A 1 206 ? 26.727 -17.180 -24.028 1.00 35.12 206 THR A O 1
ATOM 1599 N N . ALA A 1 207 ? 27.709 -18.850 -25.149 1.00 30.72 207 ALA A N 1
ATOM 1600 C CA . ALA A 1 207 ? 28.759 -18.019 -25.746 1.00 30.72 207 ALA A CA 1
ATOM 1601 C C . ALA A 1 207 ? 28.286 -17.232 -26.993 1.00 30.72 207 ALA A C 1
ATOM 1603 O O . ALA A 1 207 ? 28.931 -16.260 -27.382 1.00 30.72 207 ALA A O 1
ATOM 1604 N N . SER A 1 208 ? 27.141 -17.591 -27.594 1.00 34.03 208 SER A N 1
ATOM 1605 C CA . SER A 1 208 ? 26.624 -16.923 -28.806 1.00 34.03 208 SER A CA 1
ATOM 1606 C C . SER A 1 208 ? 25.766 -15.681 -28.527 1.00 34.03 208 SER A C 1
ATOM 1608 O O . SER A 1 208 ? 25.677 -14.792 -29.371 1.00 34.03 208 SER A O 1
ATOM 1610 N N . ILE A 1 209 ? 25.162 -15.556 -27.341 1.00 32.97 209 ILE A N 1
ATOM 1611 C CA . ILE A 1 209 ? 24.195 -14.476 -27.051 1.00 32.97 209 ILE A CA 1
ATOM 1612 C C . ILE A 1 209 ? 24.901 -13.163 -26.661 1.00 32.97 209 ILE A C 1
ATOM 1614 O O . ILE A 1 209 ? 24.461 -12.082 -27.047 1.00 32.97 209 ILE A O 1
ATOM 1618 N N . ILE A 1 210 ? 26.053 -13.246 -25.987 1.00 31.42 210 ILE A N 1
ATOM 1619 C CA . ILE A 1 210 ? 26.880 -12.074 -25.633 1.00 31.42 210 ILE A CA 1
ATOM 1620 C C . ILE A 1 210 ? 27.644 -11.542 -26.861 1.00 31.42 210 ILE A C 1
ATOM 1622 O O . ILE A 1 210 ? 27.918 -10.348 -26.954 1.00 31.42 210 ILE A O 1
ATOM 1626 N N . SER A 1 211 ? 27.881 -12.393 -27.865 1.00 34.09 211 SER A N 1
ATOM 1627 C CA . SER A 1 211 ? 28.314 -11.954 -29.196 1.00 34.09 211 SER A CA 1
ATOM 1628 C C . SER A 1 211 ? 27.183 -11.220 -29.944 1.00 34.09 211 SER A C 1
ATOM 1630 O O . SER A 1 211 ? 27.431 -10.200 -30.580 1.00 34.09 211 SER A O 1
ATOM 1632 N N . GLY A 1 212 ? 25.923 -11.645 -29.790 1.00 30.62 212 GLY A N 1
ATOM 1633 C CA . GLY A 1 212 ? 24.760 -11.105 -30.511 1.00 30.62 212 GLY A CA 1
ATOM 1634 C C . GLY A 1 212 ? 24.345 -9.660 -30.187 1.00 30.62 212 GLY A C 1
ATOM 1635 O O . GLY A 1 212 ? 23.863 -8.961 -31.075 1.00 30.62 212 GLY A O 1
ATOM 1636 N N . ALA A 1 213 ? 24.551 -9.162 -28.963 1.00 29.50 213 ALA A N 1
ATOM 1637 C CA . ALA A 1 213 ? 24.086 -7.819 -28.573 1.00 29.50 213 ALA A CA 1
ATOM 1638 C C . ALA A 1 213 ? 25.019 -6.680 -29.040 1.00 29.50 213 ALA A C 1
ATOM 1640 O O . ALA A 1 213 ? 24.544 -5.634 -29.483 1.00 29.50 213 ALA A O 1
ATOM 1641 N N . GLY A 1 214 ? 26.339 -6.905 -29.040 1.00 30.83 214 GLY A N 1
ATOM 1642 C CA . GLY A 1 214 ? 27.311 -6.007 -29.687 1.00 30.83 214 GLY A CA 1
ATOM 1643 C C . GLY A 1 214 ? 27.225 -6.060 -31.217 1.00 30.83 214 GLY A C 1
ATOM 1644 O O . GLY A 1 214 ? 27.448 -5.061 -31.902 1.00 30.83 214 GLY A O 1
ATOM 1645 N N . ILE A 1 215 ? 26.793 -7.206 -31.750 1.00 35.56 215 ILE A N 1
ATOM 1646 C CA . ILE A 1 215 ? 26.408 -7.373 -33.149 1.00 35.56 215 ILE A CA 1
ATOM 1647 C C . ILE A 1 215 ? 25.097 -6.628 -33.447 1.00 35.56 215 ILE A C 1
ATOM 1649 O O . ILE A 1 215 ? 24.947 -6.195 -34.571 1.00 35.56 215 ILE A O 1
ATOM 1653 N N . PHE A 1 216 ? 24.179 -6.359 -32.514 1.00 34.12 216 PHE A N 1
ATOM 1654 C CA . PHE A 1 216 ? 22.885 -5.752 -32.868 1.00 34.12 216 PHE A CA 1
ATOM 1655 C C . PHE A 1 216 ? 22.973 -4.253 -33.207 1.00 34.12 216 PHE A C 1
ATOM 1657 O O . PHE A 1 216 ? 22.514 -3.855 -34.265 1.00 34.12 216 PHE A O 1
ATOM 1664 N N . TYR A 1 217 ? 23.646 -3.412 -32.413 1.00 34.66 217 TYR A N 1
ATOM 1665 C CA . TYR A 1 217 ? 23.804 -1.978 -32.749 1.00 34.66 217 TYR A CA 1
ATOM 1666 C C . TYR A 1 217 ? 25.054 -1.684 -33.586 1.00 34.66 217 TYR A C 1
ATOM 1668 O O . TYR A 1 217 ? 25.017 -0.845 -34.489 1.00 34.66 217 TYR A O 1
ATOM 1676 N N . GLY A 1 218 ? 26.128 -2.451 -33.373 1.00 32.88 218 GLY A N 1
ATOM 1677 C CA . GLY A 1 218 ? 27.290 -2.470 -34.254 1.00 32.88 218 GLY A CA 1
ATOM 1678 C C . GLY A 1 218 ? 26.949 -2.991 -35.649 1.00 32.88 218 GLY A C 1
ATOM 1679 O O . GLY A 1 218 ? 27.488 -2.456 -36.608 1.00 32.88 218 GLY A O 1
ATOM 1680 N N . SER A 1 219 ? 26.023 -3.951 -35.799 1.00 33.59 219 SER A N 1
ATOM 1681 C CA . SER A 1 219 ? 25.474 -4.351 -37.106 1.00 33.59 219 SER A CA 1
ATOM 1682 C C . SER A 1 219 ? 24.226 -3.594 -37.508 1.00 33.59 219 SER A C 1
ATOM 1684 O O . SER A 1 219 ? 23.878 -3.742 -38.649 1.00 33.59 219 SER A O 1
ATOM 1686 N N . ILE A 1 220 ? 23.566 -2.746 -36.723 1.00 33.84 220 ILE A N 1
ATOM 1687 C CA . ILE A 1 220 ? 22.612 -1.790 -37.321 1.00 33.84 220 ILE A CA 1
ATOM 1688 C C . ILE A 1 220 ? 23.397 -0.639 -37.956 1.00 33.84 220 ILE A C 1
ATOM 1690 O O . ILE A 1 220 ? 23.157 -0.314 -39.105 1.00 33.84 220 ILE A O 1
ATOM 1694 N N . SER A 1 221 ? 24.434 -0.105 -37.302 1.00 34.28 221 SER A N 1
ATOM 1695 C CA . SER A 1 221 ? 25.331 0.893 -37.914 1.00 34.28 221 SER A CA 1
ATOM 1696 C C . SER A 1 221 ? 26.170 0.295 -39.056 1.00 34.28 221 SER A C 1
ATOM 1698 O O . SER A 1 221 ? 26.217 0.839 -40.162 1.00 34.28 221 SER A O 1
ATOM 1700 N N . ASN A 1 222 ? 26.756 -0.894 -38.852 1.00 35.16 222 ASN A N 1
ATOM 1701 C CA . ASN A 1 222 ? 27.465 -1.604 -39.914 1.00 35.16 222 ASN A CA 1
ATOM 1702 C C . ASN A 1 222 ? 26.549 -2.344 -40.893 1.00 35.16 222 ASN A C 1
ATOM 1704 O O . ASN A 1 222 ? 27.072 -2.669 -41.940 1.00 35.16 222 ASN A O 1
ATOM 1708 N N . ALA A 1 223 ? 25.260 -2.619 -40.647 1.00 34.88 223 ALA A N 1
ATOM 1709 C CA . ALA A 1 223 ? 24.320 -3.117 -41.673 1.00 34.88 223 ALA A CA 1
ATOM 1710 C C . ALA A 1 223 ? 23.536 -2.002 -42.344 1.00 34.88 223 ALA A C 1
ATOM 1712 O O . ALA A 1 223 ? 23.143 -2.207 -43.466 1.00 34.88 223 ALA A O 1
ATOM 1713 N N . ILE A 1 224 ? 23.423 -0.795 -41.801 1.00 35.12 224 ILE A N 1
ATOM 1714 C CA . ILE A 1 224 ? 23.042 0.372 -42.608 1.00 35.12 224 ILE A CA 1
ATOM 1715 C C . ILE A 1 224 ? 24.187 0.683 -43.588 1.00 35.12 224 ILE A C 1
ATOM 1717 O O . ILE A 1 224 ? 23.954 0.834 -44.784 1.00 35.12 224 ILE A O 1
ATOM 1721 N N . ASN A 1 225 ? 25.445 0.639 -43.122 1.00 35.03 225 ASN A N 1
ATOM 1722 C CA . ASN A 1 225 ? 26.621 0.787 -43.989 1.00 35.03 225 ASN A CA 1
ATOM 1723 C C . ASN A 1 225 ? 26.912 -0.451 -44.865 1.00 35.03 225 ASN A C 1
ATOM 1725 O O . ASN A 1 225 ? 27.391 -0.302 -45.987 1.00 35.03 225 ASN A O 1
ATOM 1729 N N . ARG A 1 226 ? 26.636 -1.682 -44.399 1.00 34.34 226 ARG A N 1
ATOM 1730 C CA . ARG A 1 226 ? 26.776 -2.908 -45.208 1.00 34.34 226 ARG A CA 1
ATOM 1731 C C . ARG A 1 226 ? 25.584 -3.134 -46.104 1.00 34.34 226 ARG A C 1
ATOM 1733 O O . ARG A 1 226 ? 25.860 -3.614 -47.172 1.00 34.34 226 ARG A O 1
ATOM 1740 N N . GLU A 1 227 ? 24.341 -2.797 -45.776 1.00 37.69 227 GLU A N 1
ATOM 1741 C CA . GLU A 1 227 ? 23.213 -2.831 -46.721 1.00 37.69 227 GLU A CA 1
ATOM 1742 C C . GLU A 1 227 ? 23.355 -1.729 -47.763 1.00 37.69 227 GLU A C 1
ATOM 1744 O O . GLU A 1 227 ? 23.098 -2.003 -48.922 1.00 37.69 227 GLU A O 1
ATOM 1749 N N . ALA A 1 228 ? 23.901 -0.550 -47.446 1.00 34.00 228 ALA A N 1
ATOM 1750 C CA . ALA A 1 228 ? 24.329 0.390 -48.489 1.00 34.00 228 ALA A CA 1
ATOM 1751 C C . ALA A 1 228 ? 25.365 -0.247 -49.447 1.00 34.00 228 ALA A C 1
ATOM 1753 O O . ALA A 1 228 ? 25.288 -0.067 -50.663 1.00 34.00 228 ALA A O 1
ATOM 1754 N N . LYS A 1 229 ? 26.271 -1.088 -48.920 1.00 32.03 229 LYS A N 1
ATOM 1755 C CA . LYS A 1 229 ? 27.260 -1.871 -49.689 1.00 32.03 229 LYS A CA 1
ATOM 1756 C C . LYS A 1 229 ? 26.713 -3.148 -50.350 1.00 32.03 229 LYS A C 1
ATOM 1758 O O . LYS A 1 229 ? 27.199 -3.518 -51.410 1.00 32.03 229 LYS A O 1
ATOM 1763 N N . MET A 1 230 ? 25.721 -3.811 -49.754 1.00 33.38 230 MET A N 1
ATOM 1764 C CA . MET A 1 230 ? 25.137 -5.097 -50.155 1.00 33.38 230 MET A CA 1
ATOM 1765 C C . MET A 1 230 ? 23.992 -4.867 -51.125 1.00 33.38 230 MET A C 1
ATOM 1767 O O . MET A 1 230 ? 23.893 -5.609 -52.075 1.00 33.38 230 MET A O 1
ATOM 1771 N N . VAL A 1 231 ? 23.194 -3.808 -50.969 1.00 36.72 231 VAL A N 1
ATOM 1772 C CA . VAL A 1 231 ? 22.306 -3.283 -52.017 1.00 36.72 231 VAL A CA 1
ATOM 1773 C C . VAL A 1 231 ? 23.158 -2.771 -53.179 1.00 36.72 231 VAL A C 1
ATOM 1775 O O . VAL A 1 231 ? 22.823 -3.030 -54.326 1.00 36.72 231 VAL A O 1
ATOM 1778 N N . GLY A 1 232 ? 24.320 -2.162 -52.907 1.00 31.78 232 GLY A N 1
ATOM 1779 C CA . GLY A 1 232 ? 25.330 -1.862 -53.928 1.00 31.78 232 GLY A CA 1
ATOM 1780 C C . GLY A 1 232 ? 25.871 -3.105 -54.655 1.00 31.78 232 GLY A C 1
ATOM 1781 O O . GLY A 1 232 ? 25.989 -3.081 -55.873 1.00 31.78 232 GLY A O 1
ATOM 1782 N N . GLN A 1 233 ? 26.154 -4.206 -53.947 1.00 31.84 233 GLN A N 1
ATOM 1783 C CA . GLN A 1 233 ? 26.648 -5.471 -54.523 1.00 31.84 233 GLN A CA 1
ATOM 1784 C C . GLN A 1 233 ? 25.549 -6.335 -55.167 1.00 31.84 233 GLN A C 1
ATOM 1786 O O . GLN A 1 233 ? 25.795 -6.946 -56.198 1.00 31.84 233 GLN A O 1
ATOM 1791 N N . PHE A 1 234 ? 24.334 -6.338 -54.621 1.00 31.66 234 PHE A N 1
ATOM 1792 C CA . PHE A 1 234 ? 23.161 -7.064 -55.117 1.00 31.66 234 PHE A CA 1
ATOM 1793 C C . PHE A 1 234 ? 22.623 -6.412 -56.397 1.00 31.66 234 PHE A C 1
ATOM 1795 O O . PHE A 1 234 ? 22.264 -7.105 -57.342 1.00 31.66 234 PHE A O 1
ATOM 1802 N N . VAL A 1 235 ? 22.686 -5.076 -56.493 1.00 35.28 235 VAL A N 1
ATOM 1803 C CA . VAL A 1 235 ? 22.443 -4.341 -57.747 1.00 35.28 235 VAL A CA 1
ATOM 1804 C C . VAL A 1 235 ? 23.562 -4.586 -58.772 1.00 35.28 235 VAL A C 1
ATOM 1806 O O . VAL A 1 235 ? 23.304 -4.504 -59.966 1.00 35.28 235 VAL A O 1
ATOM 1809 N N . VAL A 1 236 ? 24.785 -4.937 -58.357 1.00 37.69 236 VAL A N 1
ATOM 1810 C CA . VAL A 1 236 ? 25.885 -5.303 -59.275 1.00 37.69 236 VAL A CA 1
ATOM 1811 C C . VAL A 1 236 ? 25.785 -6.763 -59.754 1.00 37.69 236 VAL A C 1
ATOM 1813 O O . VAL A 1 236 ? 26.107 -7.030 -60.911 1.00 37.69 236 VAL A O 1
ATOM 1816 N N . GLU A 1 237 ? 25.297 -7.695 -58.927 1.00 36.53 237 GLU A N 1
ATOM 1817 C CA . GLU A 1 237 ? 25.129 -9.111 -59.300 1.00 36.53 237 GLU A CA 1
ATOM 1818 C C . GLU A 1 237 ? 23.839 -9.393 -60.096 1.00 36.53 237 GLU A C 1
ATOM 1820 O O . GLU A 1 237 ? 23.919 -10.091 -61.104 1.00 36.53 237 GLU A O 1
ATOM 1825 N N . GLU A 1 238 ? 22.680 -8.807 -59.756 1.00 36.72 238 GLU A N 1
ATOM 1826 C CA . GLU A 1 238 ? 21.438 -9.033 -60.530 1.00 36.72 238 GLU A CA 1
ATOM 1827 C C . GLU A 1 238 ? 21.352 -8.206 -61.828 1.00 36.72 238 GLU A C 1
ATOM 1829 O O . GLU A 1 238 ? 20.675 -8.610 -62.775 1.00 36.72 238 GLU A O 1
ATOM 1834 N N . VAL A 1 239 ? 22.061 -7.075 -61.935 1.00 38.41 239 VAL A N 1
ATOM 1835 C CA . VAL A 1 239 ? 22.110 -6.289 -63.188 1.00 38.41 239 VAL A CA 1
ATOM 1836 C C . VAL A 1 239 ? 23.196 -6.811 -64.141 1.00 38.41 239 VAL A C 1
ATOM 1838 O O . VAL A 1 239 ? 23.067 -6.654 -65.357 1.00 38.41 239 VAL A O 1
ATOM 1841 N N . GLY A 1 240 ? 24.203 -7.530 -63.628 1.00 35.62 240 GLY A N 1
ATOM 1842 C CA . GLY A 1 240 ? 25.206 -8.229 -64.441 1.00 35.62 240 GLY A CA 1
ATOM 1843 C C . GLY A 1 240 ? 24.638 -9.386 -65.277 1.00 35.62 240 GLY A C 1
ATOM 1844 O O . GLY A 1 240 ? 25.169 -9.693 -66.348 1.00 35.62 240 GLY A O 1
ATOM 1845 N N . ASP A 1 241 ? 23.525 -9.987 -64.845 1.00 36.59 241 ASP A N 1
ATOM 1846 C CA . ASP A 1 241 ? 22.840 -11.052 -65.591 1.00 36.59 241 ASP A CA 1
ATOM 1847 C C . ASP A 1 241 ? 21.839 -10.521 -66.636 1.00 36.59 241 ASP A C 1
ATOM 1849 O O . ASP A 1 241 ? 21.527 -11.219 -67.605 1.00 36.59 241 ASP A O 1
ATOM 1853 N N . ILE A 1 242 ? 21.421 -9.253 -66.533 1.00 39.91 242 ILE A N 1
ATOM 1854 C CA . ILE A 1 242 ? 20.595 -8.582 -67.553 1.00 39.91 242 ILE A CA 1
ATOM 1855 C C . ILE A 1 242 ? 21.454 -8.127 -68.752 1.00 39.91 242 ILE A C 1
ATOM 1857 O O . ILE A 1 242 ? 20.979 -8.125 -69.890 1.00 39.91 242 ILE A O 1
ATOM 1861 N N . GLU A 1 243 ? 22.746 -7.847 -68.548 1.00 37.16 243 GLU A N 1
ATOM 1862 C CA . GLU A 1 243 ? 23.676 -7.450 -69.621 1.00 37.16 243 GLU A CA 1
ATOM 1863 C C . GLU A 1 243 ? 24.096 -8.606 -70.552 1.00 37.16 243 GLU A C 1
ATOM 1865 O O . GLU A 1 243 ? 24.517 -8.368 -71.684 1.00 37.16 243 GLU A O 1
ATOM 1870 N N . ARG A 1 244 ? 23.924 -9.877 -70.152 1.00 39.62 244 ARG A N 1
ATOM 1871 C CA . ARG A 1 244 ? 24.224 -11.028 -71.034 1.00 39.62 244 ARG A CA 1
ATOM 1872 C C . ARG A 1 244 ? 23.116 -11.354 -72.037 1.00 39.62 244 ARG A C 1
ATOM 1874 O O . ARG A 1 244 ? 23.367 -12.120 -72.967 1.00 39.62 244 ARG A O 1
ATOM 1881 N N . TYR A 1 245 ? 21.921 -10.779 -71.886 1.00 37.38 245 TYR A N 1
ATOM 1882 C CA . TYR A 1 245 ? 20.763 -11.083 -72.738 1.00 37.38 245 TYR A CA 1
ATOM 1883 C C . TYR A 1 245 ? 20.411 -9.986 -73.757 1.00 37.38 245 TYR A C 1
ATOM 1885 O O . TYR A 1 245 ? 19.562 -10.200 -74.622 1.00 37.38 245 TYR A O 1
ATOM 1893 N N . ALA A 1 246 ? 21.094 -8.839 -73.728 1.00 34.25 246 ALA A N 1
ATOM 1894 C CA . ALA A 1 246 ? 20.863 -7.740 -74.660 1.00 34.25 246 ALA A CA 1
ATOM 1895 C C . ALA A 1 246 ? 22.146 -7.381 -75.430 1.00 34.25 246 ALA A C 1
ATOM 1897 O O . ALA A 1 246 ? 22.867 -6.474 -75.042 1.00 34.25 246 ALA A O 1
ATOM 1898 N N . THR A 1 247 ? 22.368 -8.051 -76.574 1.00 35.50 247 THR A N 1
ATOM 1899 C CA . THR A 1 247 ? 23.213 -7.609 -77.720 1.00 35.50 247 THR A CA 1
ATOM 1900 C C . THR A 1 247 ? 24.708 -7.339 -77.426 1.00 35.50 247 THR A C 1
ATOM 1902 O O . THR A 1 247 ? 25.069 -6.443 -76.688 1.00 35.50 247 THR A O 1
ATOM 1905 N N . GLY A 1 248 ? 25.697 -8.036 -77.994 1.00 35.00 248 GLY A N 1
ATOM 1906 C CA . GLY A 1 248 ? 25.843 -8.422 -79.399 1.00 35.00 248 GLY A CA 1
ATOM 1907 C C . GLY A 1 248 ? 26.483 -7.295 -80.230 1.00 35.00 248 GLY A C 1
ATOM 1908 O O . GLY A 1 248 ? 25.748 -6.507 -80.806 1.00 35.00 248 GLY A O 1
ATOM 1909 N N . ARG A 1 249 ? 27.829 -7.304 -80.350 1.00 32.19 249 ARG A N 1
ATOM 1910 C CA . ARG A 1 249 ? 28.720 -6.424 -81.161 1.00 32.19 249 ARG A CA 1
ATOM 1911 C C . ARG A 1 249 ? 28.756 -4.932 -80.784 1.00 32.19 249 ARG A C 1
ATOM 1913 O O . ARG A 1 249 ? 27.767 -4.243 -80.950 1.00 32.19 249 ARG A O 1
ATOM 1920 N N . VAL A 1 250 ? 29.944 -4.409 -80.458 1.00 31.20 250 VAL A N 1
ATOM 1921 C CA . VAL A 1 250 ? 30.811 -3.592 -81.343 1.00 31.20 250 VAL A CA 1
ATOM 1922 C C . VAL A 1 250 ? 32.202 -3.470 -80.691 1.00 31.20 250 VAL A C 1
ATOM 1924 O O . VAL A 1 250 ? 32.359 -3.466 -79.476 1.00 31.20 250 VAL A O 1
ATOM 1927 N N . GLU A 1 251 ? 33.209 -3.469 -81.553 1.00 32.41 251 GLU A N 1
ATOM 1928 C CA . GLU A 1 251 ? 34.648 -3.545 -81.324 1.00 32.41 251 GLU A CA 1
ATOM 1929 C C . GLU A 1 251 ? 35.298 -2.170 -81.025 1.00 32.41 251 GLU A C 1
ATOM 1931 O O . GLU A 1 251 ? 34.771 -1.131 -81.412 1.00 32.41 251 GLU A O 1
ATOM 1936 N N . HIS A 1 252 ? 36.521 -2.229 -80.475 1.00 31.50 252 HIS A N 1
ATOM 1937 C CA . HIS A 1 252 ? 37.635 -1.258 -80.534 1.00 31.50 252 HIS A CA 1
ATOM 1938 C C . HIS A 1 252 ? 37.858 -0.150 -79.462 1.00 31.50 252 HIS A C 1
ATOM 1940 O O . HIS A 1 252 ? 37.317 0.943 -79.522 1.00 31.50 252 HIS A O 1
ATOM 1946 N N . ARG A 1 253 ? 38.908 -0.425 -78.655 1.00 29.50 253 ARG A N 1
ATOM 1947 C CA . ARG A 1 253 ? 40.152 0.354 -78.377 1.00 29.50 253 ARG A CA 1
ATOM 1948 C C . ARG A 1 253 ? 40.135 1.685 -77.591 1.00 29.50 253 ARG A C 1
ATOM 1950 O O . ARG A 1 253 ? 39.596 2.686 -78.035 1.00 29.50 253 ARG A O 1
ATOM 1957 N N . GLY A 1 254 ? 41.040 1.713 -76.597 1.00 25.73 254 GLY A N 1
ATOM 1958 C CA . GLY A 1 254 ? 41.732 2.892 -76.042 1.00 25.73 254 GLY A CA 1
ATOM 1959 C C . GLY A 1 254 ? 41.284 3.217 -74.612 1.00 25.73 254 GLY A C 1
ATOM 1960 O O . GLY A 1 254 ? 40.097 3.242 -74.352 1.00 25.73 254 GLY A O 1
ATOM 1961 N N . LEU A 1 255 ? 42.124 3.457 -73.608 1.00 29.19 255 LEU A N 1
ATOM 1962 C CA . LEU A 1 255 ? 43.570 3.597 -73.513 1.00 29.19 255 LEU A CA 1
ATOM 1963 C C . LEU A 1 255 ? 43.985 3.211 -72.083 1.00 29.19 255 LEU A C 1
ATOM 1965 O O . LEU A 1 255 ? 43.350 3.593 -71.106 1.00 29.19 255 LEU A O 1
ATOM 1969 N N . GLN A 1 256 ? 45.098 2.490 -72.006 1.00 33.88 256 GLN A N 1
ATOM 1970 C CA . GLN A 1 256 ? 46.105 2.553 -70.948 1.00 33.88 256 GLN A CA 1
ATOM 1971 C C . GLN A 1 256 ? 46.242 3.946 -70.311 1.00 33.88 256 GLN A C 1
ATOM 1973 O O . GLN A 1 256 ? 46.711 4.866 -70.973 1.00 3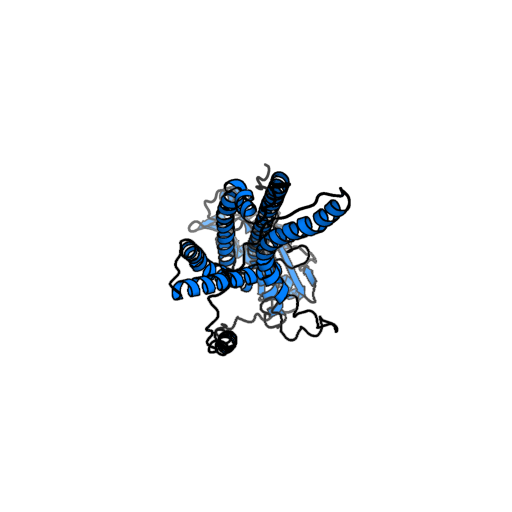3.88 256 GLN A O 1
ATOM 1978 N N . ALA A 1 257 ? 45.923 4.066 -69.022 1.00 31.91 257 ALA A N 1
ATOM 1979 C CA . ALA A 1 257 ? 46.564 4.995 -68.087 1.00 31.91 257 ALA A CA 1
ATOM 1980 C C . ALA A 1 257 ? 45.983 4.768 -66.688 1.00 31.91 257 ALA A C 1
ATOM 1982 O O . ALA A 1 257 ? 44.966 5.358 -66.365 1.00 31.91 257 ALA A O 1
ATOM 1983 N N . LEU A 1 258 ? 46.600 3.894 -65.889 1.00 28.86 258 LEU A N 1
ATOM 1984 C CA . LEU A 1 258 ? 46.507 3.860 -64.418 1.00 28.86 258 LEU A CA 1
ATOM 1985 C C . LEU A 1 258 ? 47.540 2.836 -63.913 1.00 28.86 258 LEU A C 1
ATOM 1987 O O . LEU A 1 258 ? 47.225 1.806 -63.331 1.00 28.86 258 LEU A O 1
ATOM 1991 N N . SER A 1 259 ? 48.813 3.098 -64.216 1.00 34.88 259 SER A N 1
ATOM 1992 C CA . SER A 1 259 ? 49.953 2.381 -63.636 1.00 34.88 259 SER A CA 1
ATOM 1993 C C . SER A 1 259 ? 50.982 3.385 -63.122 1.00 34.88 259 SER A C 1
ATOM 1995 O O . SER A 1 259 ? 52.069 3.494 -63.676 1.00 34.88 259 SER A O 1
ATOM 1997 N N . SER A 1 260 ? 50.626 4.166 -62.102 1.00 35.75 260 SER A N 1
ATOM 1998 C CA . SER A 1 260 ? 51.592 4.929 -61.290 1.00 35.75 260 SER A CA 1
ATOM 1999 C C . SER A 1 260 ? 50.873 5.776 -60.236 1.00 35.75 260 SER A C 1
ATOM 2001 O O . SER A 1 260 ? 50.828 6.996 -60.355 1.00 35.75 260 SER A O 1
ATOM 2003 N N . ALA A 1 261 ? 50.288 5.143 -59.219 1.00 30.06 261 ALA A N 1
ATOM 2004 C CA . ALA A 1 261 ? 49.931 5.832 -57.972 1.00 30.06 261 ALA A CA 1
ATOM 2005 C C . ALA A 1 261 ? 49.807 4.870 -56.775 1.00 30.06 261 ALA A C 1
ATOM 2007 O O . ALA A 1 261 ? 49.108 5.180 -55.822 1.00 30.06 261 ALA A O 1
ATOM 2008 N N . ASP A 1 262 ? 50.469 3.706 -56.818 1.00 28.19 262 ASP A N 1
ATOM 2009 C CA . ASP A 1 262 ? 50.377 2.694 -55.753 1.00 28.19 262 ASP A CA 1
ATOM 2010 C C . ASP A 1 262 ? 51.760 2.258 -55.257 1.00 28.19 262 ASP A C 1
ATOM 2012 O O . ASP A 1 262 ? 52.131 1.085 -55.215 1.00 28.19 262 ASP A O 1
ATOM 2016 N N . ARG A 1 263 ? 52.609 3.248 -54.970 1.00 32.44 263 ARG A N 1
ATOM 2017 C CA . ARG A 1 263 ? 53.925 2.986 -54.390 1.00 32.44 263 ARG A CA 1
ATOM 2018 C C . ARG A 1 263 ? 54.399 4.155 -53.550 1.00 32.44 263 ARG A C 1
ATOM 2020 O O . ARG A 1 263 ? 55.275 4.893 -53.978 1.00 32.44 263 ARG A O 1
ATOM 2027 N N . GLN A 1 264 ? 53.816 4.293 -52.364 1.00 29.39 264 GLN A N 1
ATOM 2028 C CA . GLN A 1 264 ? 54.501 4.754 -51.152 1.00 29.39 264 GLN A CA 1
ATOM 2029 C C . GLN A 1 264 ? 53.504 4.784 -49.993 1.00 29.39 264 GLN A C 1
ATOM 2031 O O . GLN A 1 264 ? 52.669 5.677 -49.933 1.00 29.39 264 GLN A O 1
ATOM 2036 N N . LEU A 1 265 ? 53.608 3.789 -49.106 1.00 29.41 265 LEU A N 1
ATOM 2037 C CA . LEU A 1 265 ? 53.569 3.887 -47.633 1.00 29.41 265 LEU A CA 1
ATOM 2038 C C . LEU A 1 265 ? 53.246 2.505 -47.041 1.00 29.41 265 LEU A C 1
ATOM 2040 O O . LEU A 1 265 ? 52.195 2.247 -46.470 1.00 29.41 265 LEU A O 1
ATOM 2044 N N . SER A 1 266 ? 54.212 1.607 -47.215 1.00 27.64 266 SER A N 1
ATOM 2045 C CA . SER A 1 266 ? 54.453 0.462 -46.343 1.00 27.64 266 SER A CA 1
ATOM 2046 C C . SER A 1 266 ? 55.655 0.851 -45.488 1.00 27.64 266 SER A C 1
ATOM 2048 O O . SER A 1 266 ? 56.704 1.098 -46.075 1.00 27.64 266 SER A O 1
ATOM 2050 N N . GLU A 1 267 ? 55.474 0.934 -44.165 1.00 33.66 267 GLU A N 1
ATOM 2051 C CA . GLU A 1 267 ? 56.417 0.556 -43.086 1.00 33.66 267 GLU A CA 1
ATOM 2052 C C . GLU A 1 267 ? 56.213 1.406 -41.815 1.00 33.66 267 GLU A C 1
ATOM 2054 O O . GLU A 1 267 ? 56.593 2.573 -41.759 1.00 33.66 267 GLU A O 1
ATOM 2059 N N . SER A 1 268 ? 55.622 0.803 -40.772 1.00 28.14 268 SER A N 1
ATOM 2060 C CA . SER A 1 268 ? 56.213 0.617 -39.425 1.00 28.14 268 SER A CA 1
ATOM 2061 C C . SER A 1 268 ? 55.129 0.391 -38.351 1.00 28.14 268 SER A C 1
ATOM 2063 O O . SER A 1 268 ? 54.474 1.314 -37.882 1.00 28.14 268 SER A O 1
ATOM 2065 N N . GLU A 1 269 ? 54.954 -0.863 -37.925 1.00 32.41 269 GLU A N 1
ATOM 2066 C CA . GLU A 1 269 ? 54.292 -1.221 -36.659 1.00 32.41 269 GLU A CA 1
ATOM 2067 C C . GLU A 1 269 ? 55.359 -1.475 -35.576 1.00 32.41 269 GLU A C 1
ATOM 2069 O O . GLU A 1 269 ? 56.338 -2.169 -35.866 1.00 32.41 269 GLU A O 1
ATOM 2074 N N . PRO A 1 270 ? 55.148 -1.069 -34.307 1.00 31.31 270 PRO A N 1
ATOM 2075 C CA . PRO A 1 270 ? 55.814 -1.699 -33.173 1.00 31.31 270 PRO A CA 1
ATOM 2076 C C . PRO A 1 270 ? 54.851 -2.586 -32.366 1.00 31.31 270 PRO A C 1
ATOM 2078 O O . PRO A 1 270 ? 53.845 -2.142 -31.806 1.00 31.31 270 PRO A O 1
ATOM 2081 N N . LYS A 1 271 ? 55.224 -3.867 -32.264 1.00 34.84 271 LYS A N 1
ATOM 2082 C CA . LYS A 1 271 ? 54.673 -4.880 -31.354 1.00 34.84 271 LYS A CA 1
ATOM 2083 C C . LYS A 1 271 ? 55.051 -4.565 -29.898 1.00 34.84 271 LYS A C 1
ATOM 2085 O O . LYS A 1 271 ? 55.983 -5.153 -29.371 1.00 34.84 271 LYS A O 1
ATOM 2090 N N . GLU A 1 272 ? 54.317 -3.679 -29.235 1.00 34.88 272 GLU A N 1
ATOM 2091 C CA . GLU A 1 272 ? 54.438 -3.497 -27.772 1.00 34.88 272 GLU A CA 1
ATOM 2092 C C . GLU A 1 272 ? 53.115 -3.034 -27.135 1.00 34.88 272 GLU A C 1
ATOM 2094 O O . GLU A 1 272 ? 53.065 -2.191 -26.248 1.00 34.88 272 GLU A O 1
ATOM 2099 N N . LYS A 1 273 ? 51.982 -3.535 -27.643 1.00 35.09 273 LYS A N 1
ATOM 2100 C CA . LYS A 1 273 ? 50.642 -3.124 -27.173 1.00 35.09 273 LYS A CA 1
ATOM 2101 C C . LYS A 1 273 ? 49.634 -4.266 -27.035 1.00 35.09 273 LYS A C 1
ATOM 2103 O O . LYS A 1 273 ? 48.436 -4.024 -26.949 1.00 35.09 273 LYS A O 1
ATOM 2108 N N . ARG A 1 274 ? 50.104 -5.519 -26.996 1.00 36.38 274 ARG A N 1
ATOM 2109 C CA . ARG A 1 274 ? 49.236 -6.703 -26.840 1.00 36.38 274 ARG A CA 1
ATOM 2110 C C . ARG A 1 274 ? 49.227 -7.334 -25.446 1.00 36.38 274 ARG A C 1
ATOM 2112 O O . ARG A 1 274 ? 48.339 -8.136 -25.190 1.00 36.38 274 ARG A O 1
ATOM 2119 N N . GLU A 1 275 ? 50.112 -6.940 -24.530 1.00 38.69 275 GLU A N 1
ATOM 2120 C CA . GLU A 1 275 ? 50.152 -7.537 -23.179 1.00 38.69 275 GLU A CA 1
ATOM 2121 C C . GLU A 1 275 ? 49.424 -6.719 -22.096 1.00 38.69 275 GLU A C 1
ATOM 2123 O O . GLU A 1 275 ? 49.057 -7.271 -21.063 1.00 38.69 275 GLU A O 1
ATOM 2128 N N . ASN A 1 276 ? 49.066 -5.454 -22.352 1.00 38.75 276 ASN A N 1
ATOM 2129 C CA . ASN A 1 276 ? 48.454 -4.592 -21.324 1.00 38.75 276 ASN A CA 1
ATOM 2130 C C . ASN A 1 276 ? 46.913 -4.566 -21.335 1.00 38.75 276 ASN A C 1
ATOM 2132 O O . ASN A 1 276 ? 46.305 -4.122 -20.364 1.00 38.75 276 ASN A O 1
ATOM 2136 N N . ALA A 1 277 ? 46.264 -5.081 -22.385 1.00 37.62 277 ALA A N 1
ATOM 2137 C CA . ALA A 1 277 ? 44.798 -5.147 -22.462 1.00 37.62 277 ALA A CA 1
ATOM 2138 C C . ALA A 1 277 ? 44.211 -6.315 -21.643 1.00 37.62 277 ALA A C 1
ATOM 2140 O O . ALA A 1 277 ? 43.115 -6.208 -21.098 1.00 37.62 277 ALA A O 1
ATOM 2141 N N . LEU A 1 278 ? 44.959 -7.417 -21.503 1.00 35.75 278 LEU A N 1
ATOM 2142 C CA . LEU A 1 278 ? 44.513 -8.598 -20.756 1.00 35.75 278 LEU A CA 1
ATOM 2143 C C . LEU A 1 278 ? 44.659 -8.407 -19.234 1.00 35.75 278 LEU A C 1
ATOM 2145 O O . LEU A 1 278 ? 43.830 -8.886 -18.466 1.00 35.75 278 LEU A O 1
ATOM 2149 N N . VAL A 1 279 ? 45.671 -7.647 -18.799 1.00 38.53 279 VAL A N 1
ATOM 2150 C CA . VAL A 1 279 ? 45.927 -7.354 -17.377 1.00 38.53 279 VAL A CA 1
ATOM 2151 C C . VAL A 1 279 ? 44.887 -6.380 -16.804 1.00 38.53 279 VAL A C 1
ATOM 2153 O O . VAL A 1 279 ? 44.448 -6.553 -15.669 1.00 38.53 279 VAL A O 1
ATOM 2156 N N . PHE A 1 280 ? 44.401 -5.417 -17.597 1.00 38.69 280 PHE A N 1
ATOM 2157 C CA . PHE A 1 280 ? 43.345 -4.491 -17.164 1.00 38.69 280 PHE A CA 1
ATOM 2158 C C . PHE A 1 280 ? 41.954 -5.139 -17.079 1.00 38.69 280 PHE A C 1
ATOM 2160 O O . PHE A 1 280 ? 41.175 -4.786 -16.193 1.00 38.69 280 PHE A O 1
ATOM 2167 N N . LEU A 1 281 ? 41.665 -6.135 -17.926 1.00 37.62 281 LEU A N 1
ATOM 2168 C CA . LEU A 1 281 ? 40.406 -6.888 -17.879 1.00 37.62 281 LEU A CA 1
ATOM 2169 C C . LEU A 1 281 ? 40.289 -7.728 -16.590 1.00 37.62 281 LEU A C 1
ATOM 2171 O O . LEU A 1 281 ? 39.217 -7.819 -16.000 1.00 37.62 281 LEU A O 1
ATOM 2175 N N . VAL A 1 282 ? 41.403 -8.292 -16.108 1.00 38.09 282 VAL A N 1
ATOM 2176 C CA . VAL A 1 282 ? 41.431 -9.116 -14.885 1.00 38.09 282 VAL A CA 1
ATOM 2177 C C . VAL A 1 282 ? 41.372 -8.256 -13.615 1.00 38.09 282 VAL A C 1
ATOM 2179 O O . VAL A 1 282 ? 40.688 -8.621 -12.660 1.00 38.09 282 VAL A O 1
ATOM 2182 N N . VAL A 1 283 ? 42.007 -7.079 -13.602 1.00 39.56 283 VAL A N 1
ATOM 2183 C CA . VAL A 1 283 ? 41.973 -6.162 -12.444 1.00 39.56 283 VAL A CA 1
ATOM 2184 C C . VAL A 1 283 ? 40.598 -5.491 -12.283 1.00 39.56 283 VAL A C 1
ATOM 2186 O O . VAL A 1 283 ? 40.140 -5.306 -11.154 1.00 39.56 283 VAL A O 1
ATOM 2189 N N . ALA A 1 284 ? 39.880 -5.227 -13.381 1.00 38.53 284 ALA A N 1
ATOM 2190 C CA . ALA A 1 284 ? 38.508 -4.712 -13.337 1.00 38.53 284 ALA A CA 1
ATOM 2191 C C . ALA A 1 284 ? 37.489 -5.741 -12.801 1.00 38.53 284 ALA A C 1
ATOM 2193 O O . ALA A 1 284 ? 36.528 -5.359 -12.135 1.00 38.53 284 ALA A O 1
ATOM 2194 N N . CYS A 1 285 ? 37.717 -7.044 -13.008 1.00 33.12 285 CYS A N 1
ATOM 2195 C CA . CYS A 1 285 ? 36.857 -8.099 -12.457 1.00 33.12 285 CYS A CA 1
ATOM 2196 C C . CYS A 1 285 ? 37.130 -8.408 -10.973 1.00 33.12 285 CYS A C 1
ATOM 2198 O O . CYS A 1 285 ? 36.223 -8.849 -10.270 1.00 33.12 285 CYS A O 1
ATOM 2200 N N . VAL A 1 286 ? 38.339 -8.148 -10.463 1.00 35.53 286 VAL A N 1
ATOM 2201 C CA . VAL A 1 286 ? 38.687 -8.396 -9.047 1.00 35.53 286 VAL A CA 1
ATOM 2202 C C . VAL A 1 286 ? 38.338 -7.198 -8.143 1.00 35.53 286 VAL A C 1
ATOM 2204 O O . VAL A 1 286 ? 38.058 -7.377 -6.959 1.00 35.53 286 VAL A O 1
ATOM 2207 N N . GLY A 1 287 ? 38.248 -5.982 -8.694 1.00 31.78 287 GLY A N 1
ATOM 2208 C CA . GLY A 1 287 ? 37.915 -4.760 -7.946 1.00 31.78 287 GLY A CA 1
ATOM 2209 C C . GLY A 1 287 ? 36.452 -4.610 -7.492 1.00 31.78 287 GLY A C 1
ATOM 2210 O O . GLY A 1 287 ? 36.162 -3.742 -6.673 1.00 31.78 287 GLY A O 1
ATOM 2211 N N . VAL A 1 288 ? 35.528 -5.453 -7.968 1.00 33.94 288 VAL A N 1
ATOM 2212 C CA . VAL A 1 288 ? 34.084 -5.371 -7.640 1.00 33.94 288 VAL A CA 1
ATOM 2213 C C . VAL A 1 288 ? 33.707 -6.180 -6.382 1.00 33.94 288 VAL A C 1
ATOM 2215 O O . VAL A 1 288 ? 32.592 -6.074 -5.879 1.00 33.94 288 VAL A O 1
ATOM 2218 N N . ALA A 1 289 ? 34.636 -6.931 -5.782 1.00 33.16 289 ALA A N 1
ATOM 2219 C CA . ALA A 1 289 ? 34.340 -7.768 -4.612 1.00 33.16 289 ALA A CA 1
ATOM 2220 C C . ALA A 1 289 ? 34.482 -7.070 -3.237 1.00 33.16 289 ALA A C 1
ATOM 2222 O O . ALA A 1 289 ? 34.199 -7.693 -2.216 1.00 33.16 289 ALA A O 1
ATOM 2223 N N . ALA A 1 290 ? 34.904 -5.800 -3.163 1.00 34.19 290 ALA A N 1
ATOM 2224 C CA . ALA A 1 290 ? 35.340 -5.186 -1.897 1.00 34.19 290 ALA A CA 1
ATOM 2225 C C . ALA A 1 290 ? 34.439 -4.070 -1.324 1.00 34.19 290 ALA A C 1
ATOM 2227 O O . ALA A 1 290 ? 34.856 -3.373 -0.402 1.00 34.19 290 ALA A O 1
ATOM 2228 N N . VAL A 1 291 ? 33.199 -3.906 -1.801 1.00 33.94 291 VAL A N 1
ATOM 2229 C CA . VAL A 1 291 ? 32.230 -2.959 -1.203 1.00 33.94 291 VAL A CA 1
ATOM 2230 C C . VAL A 1 291 ? 30.889 -3.647 -0.947 1.00 33.94 291 VAL A C 1
ATOM 2232 O O . VAL A 1 291 ? 29.846 -3.268 -1.464 1.00 33.94 291 VAL A O 1
ATOM 2235 N N . ALA A 1 292 ? 30.909 -4.710 -0.148 1.00 35.78 292 ALA A N 1
ATOM 2236 C CA . ALA A 1 292 ? 29.693 -5.346 0.347 1.00 35.78 292 ALA A CA 1
ATOM 2237 C C . ALA A 1 292 ? 29.932 -5.935 1.738 1.00 35.78 292 ALA A C 1
ATOM 2239 O O . ALA A 1 292 ? 29.998 -7.147 1.909 1.00 35.78 292 ALA A O 1
ATOM 2240 N N . SER A 1 293 ? 30.085 -5.091 2.758 1.00 34.69 293 SER A N 1
ATOM 2241 C CA . SER A 1 293 ? 29.925 -5.524 4.154 1.00 34.69 293 SER A CA 1
ATOM 2242 C C . SER A 1 293 ? 29.593 -4.340 5.049 1.00 34.69 293 SER A C 1
ATOM 2244 O O . SER A 1 293 ? 30.440 -3.744 5.700 1.00 34.69 293 SER A O 1
ATOM 2246 N N . GLY A 1 294 ? 28.306 -4.018 5.053 1.00 32.59 294 GLY A N 1
ATOM 2247 C CA . GLY A 1 294 ? 27.663 -3.111 5.994 1.00 32.59 294 GLY A CA 1
ATOM 2248 C C . GLY A 1 294 ? 26.182 -3.459 6.105 1.00 32.59 294 GLY A C 1
ATOM 2249 O O . GLY A 1 294 ? 25.332 -2.583 6.024 1.00 32.59 294 GLY A O 1
ATOM 2250 N N . ALA A 1 295 ? 25.852 -4.753 6.180 1.00 32.28 295 ALA A N 1
ATOM 2251 C CA . ALA A 1 295 ? 24.482 -5.183 6.426 1.00 32.28 295 ALA A CA 1
ATOM 2252 C C . ALA A 1 295 ? 24.180 -4.979 7.915 1.00 32.28 295 ALA A C 1
ATOM 2254 O O . ALA A 1 295 ? 24.624 -5.756 8.762 1.00 32.28 295 ALA A O 1
ATOM 2255 N N . ALA A 1 296 ? 23.448 -3.911 8.232 1.00 36.47 296 ALA A N 1
ATOM 2256 C CA . ALA A 1 296 ? 22.767 -3.804 9.510 1.00 36.47 296 ALA A CA 1
ATOM 2257 C C . ALA A 1 296 ? 21.884 -5.050 9.694 1.00 36.47 296 ALA A C 1
ATOM 2259 O O . ALA A 1 296 ? 21.197 -5.488 8.771 1.00 36.47 296 ALA A O 1
ATOM 2260 N N . LYS A 1 297 ? 21.964 -5.666 10.873 1.00 31.12 297 LYS A N 1
ATOM 2261 C CA . LYS A 1 297 ? 21.217 -6.874 11.221 1.00 31.12 297 LYS A CA 1
ATOM 2262 C C . LYS A 1 297 ? 19.739 -6.498 11.357 1.00 31.12 297 LYS A C 1
ATOM 2264 O O . LYS A 1 297 ? 19.373 -5.856 12.338 1.00 31.12 297 LYS A O 1
ATOM 2269 N N . GLU A 1 298 ? 18.917 -6.847 10.369 1.00 46.91 298 GLU A N 1
ATOM 2270 C CA . GLU A 1 298 ? 17.475 -6.604 10.444 1.00 46.91 298 GLU A CA 1
ATOM 2271 C C . GLU A 1 298 ? 16.826 -7.427 11.573 1.00 46.91 298 GLU A C 1
ATOM 2273 O O . GLU A 1 298 ? 17.266 -8.549 11.859 1.00 46.91 298 GLU A O 1
ATOM 2278 N N . PRO A 1 299 ? 15.813 -6.866 12.257 1.00 51.44 299 PRO A N 1
ATOM 2279 C CA . PRO A 1 299 ? 15.171 -7.506 13.397 1.00 51.44 299 PRO A CA 1
ATOM 2280 C C . PRO A 1 299 ? 14.356 -8.710 12.932 1.00 51.44 299 PRO A C 1
ATOM 2282 O O . PRO A 1 299 ? 13.376 -8.538 12.233 1.00 51.44 299 PRO A O 1
ATOM 2285 N N . THR A 1 300 ? 14.716 -9.928 13.331 1.00 60.25 300 THR A N 1
ATOM 2286 C CA . THR A 1 300 ? 13.929 -11.136 13.032 1.00 60.25 300 THR A CA 1
ATOM 2287 C C . THR A 1 300 ? 12.606 -11.117 13.796 1.00 60.25 300 THR A C 1
ATOM 2289 O O . THR A 1 300 ? 12.610 -11.038 15.026 1.00 60.25 300 THR A O 1
ATOM 2292 N N . ILE A 1 301 ? 11.494 -11.207 13.074 1.00 71.06 301 ILE A N 1
ATOM 2293 C CA . ILE A 1 301 ? 10.132 -11.270 13.607 1.00 71.06 301 ILE A CA 1
ATOM 2294 C C . ILE A 1 301 ? 9.831 -12.730 13.923 1.00 71.06 301 ILE A C 1
ATOM 2296 O O . ILE A 1 301 ? 9.941 -13.576 13.047 1.00 71.06 301 ILE A O 1
ATOM 2300 N N . ASN A 1 302 ? 9.504 -13.032 15.178 1.00 74.50 302 ASN A N 1
ATOM 2301 C CA . ASN A 1 302 ? 9.225 -14.392 15.627 1.00 74.50 302 ASN A CA 1
ATOM 2302 C C . ASN A 1 302 ? 7.735 -14.517 15.947 1.00 74.50 302 ASN A C 1
ATOM 2304 O O . ASN A 1 302 ? 7.213 -13.743 16.744 1.00 74.50 302 ASN A O 1
ATOM 2308 N N . GLY A 1 303 ? 7.073 -15.532 15.394 1.00 80.56 303 GLY A N 1
ATOM 2309 C CA . GLY A 1 303 ? 5.661 -15.810 15.659 1.00 80.56 303 GLY A CA 1
ATOM 2310 C C . GLY A 1 303 ? 4.739 -15.453 14.491 1.00 80.56 303 GLY A C 1
ATOM 2311 O O . GLY A 1 303 ? 5.191 -14.941 13.468 1.00 80.56 303 GLY A O 1
ATOM 2312 N N . PRO A 1 304 ? 3.439 -15.767 14.607 1.00 87.75 304 PRO A N 1
ATOM 2313 C CA . PRO A 1 304 ? 2.488 -15.621 13.512 1.00 87.75 304 PRO A CA 1
ATOM 2314 C C . PRO A 1 304 ? 2.275 -14.148 13.136 1.00 87.75 304 PRO A C 1
ATOM 2316 O O . PRO A 1 304 ? 2.112 -13.292 14.008 1.00 87.75 304 PRO A O 1
ATOM 2319 N N . VAL A 1 305 ? 2.209 -13.878 11.830 1.00 93.69 305 VAL A N 1
ATOM 2320 C CA . VAL A 1 305 ? 1.799 -12.581 11.276 1.00 93.69 305 VAL A CA 1
ATOM 2321 C C . VAL A 1 305 ? 0.382 -12.699 10.740 1.00 93.69 305 VAL A C 1
ATOM 2323 O O . VAL A 1 305 ? 0.091 -13.573 9.922 1.00 93.69 305 VAL A O 1
ATOM 2326 N N . ILE A 1 306 ? -0.495 -11.802 11.182 1.00 96.31 306 ILE A N 1
ATOM 2327 C CA . ILE A 1 306 ? -1.882 -11.733 10.711 1.00 96.31 306 ILE A CA 1
ATOM 2328 C C . ILE A 1 306 ? -2.086 -10.561 9.750 1.00 96.31 306 ILE A C 1
ATOM 2330 O O . ILE A 1 306 ? -1.483 -9.501 9.899 1.00 96.31 306 ILE A O 1
ATOM 2334 N N . GLY A 1 307 ? -2.968 -10.734 8.772 1.00 97.44 307 GLY A N 1
ATOM 2335 C CA . GLY A 1 307 ? -3.502 -9.645 7.962 1.00 97.44 307 GLY A CA 1
ATOM 2336 C C . GLY A 1 307 ? -4.831 -9.180 8.544 1.00 97.44 307 GLY A C 1
ATOM 2337 O O . GLY A 1 307 ? -5.730 -9.994 8.748 1.00 97.44 307 GLY A O 1
ATOM 2338 N N . VAL A 1 308 ? -4.968 -7.886 8.814 1.00 97.88 308 VAL A N 1
ATOM 2339 C CA . VAL A 1 308 ? -6.190 -7.286 9.352 1.00 97.88 308 VAL A CA 1
ATOM 2340 C C . VAL A 1 308 ? -6.719 -6.256 8.370 1.00 97.88 308 VAL A C 1
ATOM 2342 O O . VAL A 1 308 ? -6.094 -5.222 8.130 1.00 97.88 308 VAL A O 1
ATOM 2345 N N . ASP A 1 309 ? -7.908 -6.520 7.842 1.00 97.75 309 ASP A N 1
ATOM 2346 C CA . ASP A 1 309 ? -8.686 -5.500 7.162 1.00 97.75 309 ASP A CA 1
ATOM 2347 C C . ASP A 1 309 ? -9.486 -4.705 8.193 1.00 97.75 309 ASP A C 1
ATOM 2349 O O . ASP A 1 309 ? -10.486 -5.192 8.721 1.00 97.75 309 ASP A O 1
ATOM 2353 N N . LEU A 1 310 ? -9.029 -3.494 8.521 1.00 96.69 310 LEU A N 1
ATOM 2354 C CA . LEU A 1 310 ? -9.722 -2.607 9.458 1.00 96.69 310 LEU A CA 1
ATOM 2355 C C . LEU A 1 310 ? -10.770 -1.793 8.697 1.00 96.69 310 LEU A C 1
ATOM 2357 O O . LEU A 1 310 ? -10.554 -0.618 8.418 1.00 96.69 310 LEU A O 1
ATOM 2361 N N . GLY A 1 311 ? -11.893 -2.375 8.297 1.00 94.00 311 GLY A N 1
ATOM 2362 C CA . GLY A 1 311 ? -12.900 -1.634 7.535 1.00 94.00 311 GLY A CA 1
ATOM 2363 C C . GLY A 1 311 ? -13.714 -0.654 8.392 1.00 94.00 311 GLY A C 1
ATOM 2364 O O . GLY A 1 311 ? -13.759 -0.729 9.623 1.00 94.00 311 GLY A O 1
ATOM 2365 N N . THR A 1 312 ?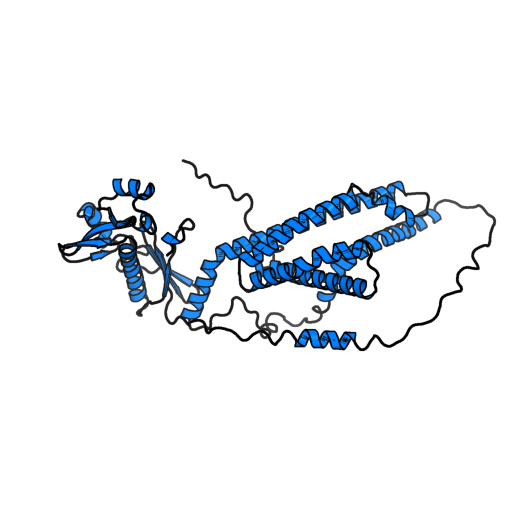 -14.381 0.295 7.725 1.00 92.44 312 THR A N 1
ATOM 2366 C CA . THR A 1 312 ? -15.201 1.327 8.389 1.00 92.44 312 THR A CA 1
ATOM 2367 C C . THR A 1 312 ? -16.373 0.721 9.163 1.00 92.44 312 THR A C 1
ATOM 2369 O O . THR A 1 312 ? -16.625 1.119 10.296 1.00 92.44 312 THR A O 1
ATOM 2372 N N . THR A 1 313 ? -17.062 -0.260 8.570 1.00 91.56 313 THR A N 1
ATOM 2373 C CA . THR A 1 313 ? -18.260 -0.890 9.155 1.00 91.56 313 THR A CA 1
ATOM 2374 C C . THR A 1 313 ? -17.994 -2.301 9.667 1.00 91.56 313 THR A C 1
ATOM 2376 O O . THR A 1 313 ? -18.551 -2.692 10.688 1.00 91.56 313 THR A O 1
ATOM 2379 N N . TYR A 1 314 ? -17.151 -3.061 8.973 1.00 96.50 314 TYR A N 1
ATOM 2380 C CA . TYR A 1 314 ? -16.741 -4.409 9.357 1.00 96.50 314 TYR A CA 1
ATOM 2381 C C . TYR A 1 314 ? -15.235 -4.527 9.225 1.00 96.50 314 TYR A C 1
ATOM 2383 O O . TYR A 1 314 ? -14.648 -3.914 8.340 1.00 96.50 314 TYR A O 1
ATOM 2391 N N . SER A 1 315 ? -14.642 -5.343 10.080 1.00 97.81 315 SER A N 1
ATOM 2392 C CA . SER A 1 315 ? -13.250 -5.745 10.022 1.00 97.81 315 SER A CA 1
ATOM 2393 C C . SER A 1 315 ? -13.141 -7.245 9.786 1.00 97.81 315 SER A C 1
ATOM 2395 O O . SER A 1 315 ? -14.046 -8.014 10.124 1.00 97.81 315 SER A O 1
ATOM 2397 N N . CYS A 1 316 ? -12.029 -7.660 9.199 1.00 97.44 316 CYS A N 1
ATOM 2398 C CA . CYS A 1 316 ? -11.723 -9.050 8.897 1.00 97.44 316 CYS A CA 1
ATOM 2399 C C . CYS A 1 316 ? -10.285 -9.344 9.321 1.00 97.44 316 CYS A C 1
ATOM 2401 O O . CYS A 1 316 ? -9.416 -8.481 9.224 1.00 97.44 316 CYS A O 1
ATOM 2403 N N . VAL A 1 317 ? -10.024 -10.570 9.765 1.00 98.06 317 VAL A N 1
ATOM 2404 C CA . VAL A 1 317 ? -8.674 -11.035 10.081 1.00 98.06 317 VAL A CA 1
ATOM 2405 C C . VAL A 1 317 ? -8.393 -12.338 9.348 1.00 98.06 317 VAL A C 1
ATOM 2407 O O . VAL A 1 317 ? -9.241 -13.229 9.267 1.00 98.06 317 VAL A O 1
ATOM 2410 N N . GLY A 1 318 ? -7.202 -12.430 8.771 1.00 96.19 318 GLY A N 1
ATOM 2411 C CA . GLY A 1 318 ? -6.729 -13.599 8.053 1.00 96.19 318 GLY A CA 1
ATOM 2412 C C . GLY A 1 318 ? -5.283 -13.923 8.393 1.00 96.19 318 GLY A C 1
ATOM 2413 O O . GLY A 1 318 ? -4.535 -13.089 8.902 1.00 96.19 318 GLY A O 1
ATOM 2414 N N . ILE A 1 319 ? -4.888 -15.150 8.090 1.00 94.88 319 ILE A N 1
ATOM 2415 C CA . ILE A 1 319 ? -3.509 -15.615 8.198 1.00 94.88 319 ILE A CA 1
ATOM 2416 C C . ILE A 1 319 ? -3.118 -16.335 6.913 1.00 94.88 319 ILE A C 1
ATOM 2418 O O . ILE A 1 319 ? -3.920 -17.062 6.328 1.00 94.88 319 ILE A O 1
ATOM 2422 N N . TYR A 1 320 ? -1.878 -16.149 6.472 1.00 89.81 320 TYR A N 1
ATOM 2423 C CA . TYR A 1 320 ? -1.286 -17.004 5.454 1.00 89.81 320 TYR A CA 1
ATOM 2424 C C . TYR A 1 320 ? -0.539 -18.144 6.144 1.00 89.81 320 TYR A C 1
ATOM 2426 O O . TYR A 1 320 ? 0.385 -17.912 6.921 1.00 89.81 320 TYR A O 1
ATOM 2434 N N . LYS A 1 321 ? -0.972 -19.382 5.907 1.00 81.12 321 LYS A N 1
ATOM 2435 C CA . LYS A 1 321 ? -0.396 -20.577 6.527 1.00 81.12 321 LYS A CA 1
ATOM 2436 C C . LYS A 1 321 ? -0.471 -21.738 5.544 1.00 81.12 321 LYS A C 1
ATOM 2438 O O . LYS A 1 321 ? -1.483 -21.915 4.875 1.00 81.12 321 LYS A O 1
ATOM 2443 N N . GLN A 1 322 ? 0.591 -22.543 5.462 1.00 81.94 322 GLN A N 1
ATOM 2444 C CA . GLN A 1 322 ? 0.651 -23.725 4.582 1.00 81.94 322 GLN A CA 1
ATOM 2445 C C . GLN A 1 322 ? 0.348 -23.405 3.104 1.00 81.94 322 GLN A C 1
ATOM 2447 O O . GLN A 1 322 ? -0.350 -24.154 2.424 1.00 81.94 322 GLN A O 1
ATOM 2452 N N . GLY A 1 323 ? 0.856 -22.276 2.603 1.00 79.88 323 GLY A N 1
ATOM 2453 C CA . GLY A 1 323 ? 0.700 -21.903 1.195 1.00 79.88 323 GLY A CA 1
ATOM 2454 C C . GLY A 1 323 ? -0.681 -21.357 0.813 1.00 79.88 323 GLY A C 1
ATOM 2455 O O . GLY A 1 323 ? -0.950 -21.174 -0.371 1.00 79.88 323 GLY A O 1
ATOM 2456 N N . ARG A 1 324 ? -1.575 -21.109 1.781 1.00 85.06 324 ARG A N 1
ATOM 2457 C CA . ARG A 1 324 ? -2.914 -20.562 1.529 1.00 85.06 324 ARG A CA 1
ATOM 2458 C C . ARG A 1 324 ? -3.293 -19.476 2.528 1.00 85.06 324 ARG A C 1
ATOM 2460 O O . ARG A 1 324 ? -2.842 -19.477 3.671 1.00 85.06 324 ARG A O 1
ATOM 2467 N N . VAL A 1 325 ? -4.165 -18.571 2.092 1.00 92.25 325 VAL A N 1
ATOM 2468 C CA . VAL A 1 325 ? -4.812 -17.589 2.970 1.00 92.25 325 VAL A CA 1
ATOM 2469 C C . VAL A 1 325 ? -6.035 -18.232 3.619 1.00 92.25 325 VAL A C 1
ATOM 2471 O O . VAL A 1 325 ? -6.897 -18.781 2.933 1.00 92.25 325 VAL A O 1
ATOM 2474 N N . GLU A 1 326 ? -6.130 -18.131 4.939 1.00 92.00 326 GLU A N 1
ATOM 2475 C CA . GLU A 1 326 ? -7.293 -18.529 5.726 1.00 92.00 326 GLU A CA 1
ATOM 2476 C C . GLU A 1 326 ? -7.906 -17.300 6.399 1.00 92.00 326 GLU A C 1
ATOM 2478 O O . GLU A 1 326 ? -7.214 -16.548 7.083 1.00 92.00 326 GLU A O 1
ATOM 2483 N N . ILE A 1 327 ? -9.213 -17.099 6.214 1.00 96.81 327 ILE A N 1
ATOM 2484 C CA . ILE A 1 327 ? -9.978 -16.057 6.909 1.00 96.81 327 ILE A CA 1
ATOM 2485 C C . ILE A 1 327 ? -10.544 -16.638 8.197 1.00 96.81 327 ILE A C 1
ATOM 2487 O O . ILE A 1 327 ? -11.247 -17.654 8.160 1.00 96.81 327 ILE A O 1
ATOM 2491 N N . LEU A 1 328 ? -10.246 -15.991 9.320 1.00 95.88 328 LEU A N 1
ATOM 2492 C CA . LEU A 1 328 ? -10.518 -16.546 10.638 1.00 95.88 328 LEU A CA 1
ATOM 2493 C C . LEU A 1 328 ? -11.942 -16.183 11.083 1.00 95.88 328 LEU A C 1
ATOM 2495 O O . LEU A 1 328 ? -12.301 -15.002 11.080 1.00 95.88 328 LEU A O 1
ATOM 2499 N N . PRO A 1 329 ? -12.778 -17.170 11.449 1.00 95.25 329 PRO A N 1
ATOM 2500 C CA . PRO A 1 329 ? -14.081 -16.894 12.032 1.00 95.25 329 PRO A CA 1
ATOM 2501 C C . PRO A 1 329 ? -13.930 -16.365 13.465 1.00 95.25 329 PRO A C 1
ATOM 2503 O O . PRO A 1 329 ? -13.073 -16.830 14.215 1.00 95.25 329 PRO A O 1
ATOM 2506 N N . ASN A 1 330 ? -14.783 -15.419 13.851 1.00 94.06 330 ASN A N 1
ATOM 2507 C CA . ASN A 1 330 ? -14.891 -14.949 15.229 1.00 94.06 330 ASN A CA 1
ATOM 2508 C C . ASN A 1 330 ? -15.577 -15.985 16.142 1.00 94.06 330 ASN A C 1
ATOM 2510 O O . ASN A 1 330 ? -15.967 -17.071 15.710 1.00 94.06 330 ASN A O 1
ATOM 2514 N N . ASP A 1 331 ? -15.749 -15.631 17.413 1.00 91.25 331 ASP A N 1
ATOM 2515 C CA . ASP A 1 331 ? -16.416 -16.432 18.450 1.00 91.25 331 ASP A CA 1
ATOM 2516 C C . ASP A 1 331 ? -17.869 -16.828 18.120 1.00 91.25 331 ASP A C 1
ATOM 2518 O O . ASP A 1 331 ? -18.385 -17.794 18.679 1.00 91.25 331 ASP A O 1
ATOM 2522 N N . GLN A 1 332 ? -18.515 -16.137 17.179 1.00 90.69 332 GLN A N 1
ATOM 2523 C CA . GLN A 1 332 ? -19.851 -16.464 16.671 1.00 90.69 332 GLN A CA 1
ATOM 2524 C C . GLN A 1 332 ? -19.834 -17.247 15.347 1.00 90.69 332 GLN A C 1
ATOM 2526 O O . GLN A 1 332 ? -20.891 -17.551 14.796 1.00 90.69 332 GLN A O 1
ATOM 2531 N N . GLY A 1 333 ? -18.653 -17.575 14.817 1.00 92.75 333 GLY A N 1
ATOM 2532 C CA . GLY A 1 333 ? -18.488 -18.274 13.541 1.00 92.75 333 GLY A CA 1
ATOM 2533 C C . GLY A 1 333 ? -18.498 -17.366 12.303 1.00 92.75 333 GLY A C 1
ATOM 2534 O O . GLY A 1 333 ? -18.376 -17.865 11.183 1.00 92.75 333 GLY A O 1
ATOM 2535 N N . ASN A 1 334 ? -18.608 -16.044 12.469 1.00 93.88 334 ASN A N 1
ATOM 2536 C CA . ASN A 1 334 ? -18.636 -15.090 11.359 1.00 93.88 334 ASN A CA 1
ATOM 2537 C C . ASN A 1 334 ? -17.217 -14.721 10.911 1.00 93.88 334 ASN A C 1
ATOM 2539 O O . ASN A 1 334 ? -16.349 -14.434 11.727 1.00 93.88 334 ASN A O 1
ATOM 2543 N N . ARG A 1 335 ? -16.986 -14.663 9.596 1.00 95.19 335 ARG A N 1
ATOM 2544 C CA . ARG A 1 335 ? -15.683 -14.287 9.001 1.00 95.19 335 ARG A CA 1
ATOM 2545 C C . ARG A 1 335 ? -15.428 -12.781 8.928 1.00 95.19 335 ARG A C 1
ATOM 2547 O O . ARG A 1 335 ? -14.333 -12.356 8.588 1.00 95.19 335 ARG A O 1
ATOM 2554 N N . ILE A 1 336 ? -16.447 -11.983 9.222 1.00 96.56 336 ILE A N 1
ATOM 2555 C CA . ILE A 1 336 ? -16.367 -10.530 9.338 1.00 96.56 336 ILE A CA 1
ATOM 2556 C C . ILE A 1 336 ? -16.944 -10.139 10.692 1.00 96.56 336 ILE A C 1
ATOM 2558 O O . ILE A 1 336 ? -17.907 -10.742 11.160 1.00 96.56 336 ILE A O 1
ATOM 2562 N N . THR A 1 337 ? -16.354 -9.134 11.324 1.00 97.19 337 THR A N 1
ATOM 2563 C CA . THR A 1 337 ? -16.775 -8.642 12.637 1.00 97.19 337 THR A CA 1
ATOM 2564 C C . THR A 1 337 ? -17.109 -7.162 12.525 1.00 97.19 337 THR A C 1
ATOM 2566 O O . THR A 1 337 ? -16.281 -6.410 12.017 1.00 97.19 337 THR A O 1
ATOM 2569 N N . PRO A 1 338 ? -18.285 -6.700 12.976 1.00 97.69 338 PRO A N 1
ATOM 2570 C CA . PRO A 1 338 ? -18.617 -5.281 12.950 1.00 97.69 338 PRO A CA 1
ATOM 2571 C C . PRO A 1 338 ? -17.555 -4.424 13.652 1.00 97.69 338 PRO A C 1
ATOM 2573 O O . PRO A 1 338 ? -17.126 -4.736 14.760 1.00 97.69 338 PRO A O 1
ATOM 2576 N N . SER A 1 339 ? -17.173 -3.301 13.051 1.00 97.75 339 SER A N 1
ATOM 2577 C CA . SER A 1 339 ? -16.273 -2.301 13.643 1.00 97.75 339 SER A CA 1
ATOM 2578 C C . SER A 1 339 ? -17.030 -1.419 14.649 1.00 97.75 339 SER A C 1
ATOM 2580 O O . SER A 1 339 ? -17.085 -0.198 14.514 1.00 97.75 339 SER A O 1
ATOM 2582 N N . TYR A 1 340 ? -17.681 -2.065 15.620 1.00 98.00 340 TYR A N 1
ATOM 2583 C CA . TYR A 1 340 ? -18.541 -1.450 16.629 1.00 98.00 340 TYR A CA 1
ATOM 2584 C C . TYR A 1 340 ? -17.924 -1.633 18.011 1.00 98.00 340 TYR A C 1
ATOM 2586 O O . TYR A 1 340 ? -17.499 -2.735 18.364 1.00 98.00 340 TYR A O 1
ATOM 2594 N N . VAL A 1 341 ? -17.919 -0.563 18.802 1.00 97.88 341 VAL A N 1
ATOM 2595 C CA . VAL A 1 341 ? -17.476 -0.572 20.198 1.00 97.88 341 VAL A CA 1
ATOM 2596 C C . VAL A 1 341 ? -18.538 0.097 21.049 1.00 97.88 341 VAL A C 1
ATOM 2598 O O . VAL A 1 341 ? -18.869 1.257 20.847 1.00 97.88 341 VAL A O 1
ATOM 2601 N N . ALA A 1 342 ? -19.063 -0.628 22.017 1.00 97.12 342 ALA A N 1
ATOM 2602 C CA . ALA A 1 342 ? -20.140 -0.196 22.881 1.00 97.12 342 ALA A CA 1
ATOM 2603 C C . ALA A 1 342 ? -19.681 -0.186 24.337 1.00 97.12 342 ALA A C 1
ATOM 2605 O O . ALA A 1 342 ? -19.084 -1.152 24.816 1.00 97.12 342 ALA A O 1
ATOM 2606 N N . PHE A 1 343 ? -19.993 0.893 25.047 1.00 96.12 343 PHE A N 1
ATOM 2607 C CA . PHE A 1 343 ? -19.765 0.988 26.483 1.00 96.12 343 PHE A CA 1
ATOM 2608 C C . PHE A 1 343 ? -21.083 0.839 27.237 1.00 96.12 343 PHE A C 1
ATOM 2610 O O . PHE A 1 343 ? -22.061 1.542 26.970 1.00 96.12 343 PHE A O 1
ATOM 2617 N N . THR A 1 344 ? -21.091 -0.092 28.183 1.00 93.12 344 THR A N 1
ATOM 2618 C CA . THR A 1 344 ? -22.166 -0.272 29.160 1.00 93.12 344 THR A CA 1
ATOM 2619 C C . THR A 1 344 ? -21.650 0.107 30.550 1.00 93.12 344 THR A C 1
ATOM 2621 O O . THR A 1 344 ? -20.476 0.461 30.718 1.00 93.12 344 THR A O 1
ATOM 2624 N N . ASP A 1 345 ? -22.516 0.049 31.559 1.00 88.88 345 ASP A N 1
ATOM 2625 C CA . ASP A 1 345 ? -22.112 0.321 32.941 1.00 88.88 345 ASP A CA 1
ATOM 2626 C C . ASP A 1 345 ? -21.168 -0.757 33.500 1.00 88.88 345 ASP A C 1
ATOM 2628 O O . ASP A 1 345 ? -20.325 -0.459 34.350 1.00 88.88 345 ASP A O 1
ATOM 2632 N N . GLU A 1 346 ? -21.255 -1.987 32.988 1.00 88.88 346 GLU A N 1
ATOM 2633 C CA . GLU A 1 346 ? -20.503 -3.142 33.487 1.00 88.88 346 GLU A CA 1
ATOM 2634 C C . GLU A 1 346 ? -19.280 -3.448 32.614 1.00 88.88 346 GLU A C 1
ATOM 2636 O O . GLU A 1 346 ? -18.150 -3.558 33.109 1.00 88.88 346 GLU A O 1
ATOM 2641 N N . GLU A 1 347 ? -19.492 -3.530 31.300 1.00 91.75 347 GLU A N 1
ATOM 2642 C CA . GLU A 1 347 ? -18.508 -4.038 30.351 1.00 91.75 347 GLU A CA 1
ATOM 2643 C C . GLU A 1 347 ? -18.424 -3.245 29.040 1.00 91.75 347 GLU A C 1
ATOM 2645 O O . GLU A 1 347 ? -19.238 -2.368 28.725 1.00 91.75 347 GLU A O 1
ATOM 2650 N N . ARG A 1 348 ? -17.389 -3.567 28.261 1.00 95.06 348 ARG A N 1
ATOM 2651 C CA . ARG A 1 348 ? -17.172 -3.052 26.911 1.00 95.06 348 ARG A CA 1
ATOM 2652 C C . ARG A 1 348 ? -17.475 -4.160 25.910 1.00 95.06 348 ARG A C 1
ATOM 2654 O O . ARG A 1 348 ? -16.782 -5.172 25.896 1.00 95.06 348 ARG A O 1
ATOM 2661 N N . LEU A 1 349 ? -18.436 -3.910 25.031 1.00 95.56 349 LEU A N 1
ATOM 2662 C CA . LEU A 1 349 ? -18.865 -4.829 23.983 1.00 95.56 349 LEU A CA 1
ATOM 2663 C C . LEU A 1 349 ? -18.212 -4.439 22.654 1.00 95.56 349 LEU A C 1
ATOM 2665 O O . LEU A 1 349 ? -18.209 -3.267 22.283 1.00 95.56 349 LEU A O 1
ATOM 2669 N N . ILE A 1 350 ? -17.658 -5.404 21.924 1.00 96.88 350 ILE A N 1
ATOM 2670 C CA . ILE A 1 350 ? -16.991 -5.172 20.633 1.00 96.88 350 ILE A CA 1
ATOM 2671 C C . ILE A 1 350 ? -17.571 -6.144 19.604 1.00 96.88 350 ILE A C 1
ATOM 2673 O O . ILE A 1 350 ? -17.898 -7.281 19.941 1.00 96.88 350 ILE A O 1
ATOM 2677 N N . GLY A 1 351 ? -17.710 -5.712 18.352 1.00 96.19 351 GLY A N 1
ATOM 2678 C CA . GLY A 1 351 ? -18.220 -6.572 17.286 1.00 96.19 351 GLY A CA 1
ATOM 2679 C C . GLY A 1 351 ? -19.742 -6.667 17.277 1.00 96.19 351 GLY A C 1
ATOM 2680 O O . GLY A 1 351 ? -20.447 -5.670 17.445 1.00 96.19 351 GLY A O 1
ATOM 2681 N N . GLU A 1 352 ? -20.253 -7.882 17.081 1.00 95.06 352 GLU A N 1
ATOM 2682 C CA . GLU A 1 352 ? -21.695 -8.154 16.996 1.00 95.06 352 GLU A CA 1
ATOM 2683 C C . GLU A 1 352 ? -22.433 -7.759 18.278 1.00 95.06 352 GLU A C 1
ATOM 2685 O O . GLU A 1 352 ? -23.500 -7.154 18.212 1.00 95.06 352 GLU A O 1
ATOM 2690 N N . ALA A 1 353 ? -21.834 -7.993 19.450 1.00 93.44 353 ALA A N 1
ATOM 2691 C CA . ALA A 1 353 ? -22.418 -7.576 20.724 1.00 93.44 353 ALA A CA 1
ATOM 2692 C C . ALA A 1 353 ? -22.636 -6.052 20.790 1.00 93.44 353 ALA A C 1
ATOM 2694 O O . ALA A 1 353 ? -23.693 -5.593 21.223 1.00 93.44 353 ALA A O 1
ATOM 2695 N N . GLY A 1 354 ? -21.675 -5.265 20.293 1.00 94.94 354 GLY A N 1
ATOM 2696 C CA . GLY A 1 354 ? -21.805 -3.810 20.234 1.00 94.94 354 GLY A CA 1
ATOM 2697 C C . GLY A 1 354 ? -22.826 -3.343 19.197 1.00 94.94 354 GLY A C 1
ATOM 2698 O O . GLY A 1 354 ? -23.617 -2.443 19.468 1.00 94.94 354 GLY A O 1
ATOM 2699 N N . LYS A 1 355 ? -22.870 -3.988 18.028 1.00 95.75 355 LYS A N 1
ATOM 2700 C CA . LYS A 1 355 ? -23.844 -3.680 16.973 1.00 95.75 355 LYS A CA 1
ATOM 2701 C C . LYS A 1 355 ? -25.284 -3.989 17.396 1.00 95.75 355 LYS A C 1
ATOM 2703 O O . LYS A 1 355 ? -26.176 -3.181 17.149 1.00 95.75 355 LYS A O 1
ATOM 2708 N N . ASN A 1 356 ? -25.513 -5.115 18.069 1.00 94.44 356 ASN A N 1
ATOM 2709 C CA . ASN A 1 356 ? -26.849 -5.558 18.475 1.00 94.44 356 ASN A CA 1
ATOM 2710 C C . ASN A 1 356 ? -27.521 -4.605 19.472 1.00 94.44 356 ASN A C 1
ATOM 2712 O O . ASN A 1 356 ? -28.742 -4.456 19.450 1.00 94.44 356 ASN A O 1
ATOM 2716 N N . GLN A 1 357 ? -26.742 -3.915 20.310 1.00 92.44 357 GLN A N 1
ATOM 2717 C CA . GLN A 1 357 ? -27.275 -2.938 21.263 1.00 92.44 357 GLN A CA 1
ATOM 2718 C C . GLN A 1 357 ? -27.320 -1.495 20.732 1.00 92.44 357 GLN A C 1
ATOM 2720 O O . GLN A 1 357 ? -27.777 -0.604 21.448 1.00 92.44 357 GLN A O 1
ATOM 2725 N N . ALA A 1 358 ? -26.884 -1.239 19.491 1.00 93.00 358 ALA A N 1
ATOM 2726 C CA . ALA A 1 358 ? -26.761 0.116 18.945 1.00 93.00 358 ALA A CA 1
ATOM 2727 C C . ALA A 1 358 ? -28.088 0.895 18.949 1.00 93.00 358 ALA A C 1
ATOM 2729 O O . ALA A 1 358 ? -28.091 2.105 19.154 1.00 93.00 358 ALA A O 1
ATOM 2730 N N . ALA A 1 359 ? -29.222 0.208 18.770 1.00 91.56 359 ALA A N 1
ATOM 2731 C CA . ALA A 1 359 ? -30.547 0.829 18.804 1.00 91.56 359 ALA A CA 1
ATOM 2732 C C . ALA A 1 359 ? -31.009 1.203 20.226 1.00 91.56 359 ALA A C 1
ATOM 2734 O O . ALA A 1 359 ? -31.765 2.156 20.394 1.00 91.56 359 ALA A O 1
ATOM 2735 N N . VAL A 1 360 ? -30.561 0.462 21.244 1.00 94.06 360 VAL A N 1
ATOM 2736 C CA . VAL A 1 360 ? -30.953 0.663 22.651 1.00 94.06 360 VAL A CA 1
ATOM 2737 C C . VAL A 1 360 ? -30.031 1.667 23.340 1.00 94.06 360 VAL A C 1
ATOM 2739 O O . VAL A 1 360 ? -30.481 2.481 24.141 1.00 94.06 360 VAL A O 1
ATOM 2742 N N . ASN A 1 361 ? -28.742 1.640 23.003 1.00 93.75 361 ASN A N 1
ATOM 2743 C CA . ASN A 1 361 ? -27.709 2.476 23.604 1.00 93.75 361 ASN A CA 1
ATOM 2744 C C . ASN A 1 361 ? -26.888 3.223 22.525 1.00 93.75 361 ASN A C 1
ATOM 2746 O O . ASN A 1 361 ? -25.677 3.014 22.395 1.00 93.75 361 ASN A O 1
ATOM 2750 N N . PRO A 1 362 ? -27.528 4.089 21.714 1.00 93.56 362 PRO A N 1
ATOM 2751 C CA . PRO A 1 362 ? -26.892 4.704 20.547 1.00 93.56 362 PRO A CA 1
ATOM 2752 C C . PRO A 1 362 ? -25.785 5.697 20.917 1.00 93.56 362 PRO A C 1
ATOM 2754 O O . PRO A 1 362 ? -24.779 5.787 20.223 1.00 93.56 362 PRO A O 1
ATOM 2757 N N . THR A 1 363 ? -25.926 6.420 22.030 1.00 94.62 363 THR A N 1
ATOM 2758 C CA . THR A 1 363 ? -24.964 7.461 22.436 1.00 94.62 363 THR A CA 1
ATOM 2759 C C . THR A 1 363 ? -23.658 6.897 23.000 1.00 94.62 363 THR A C 1
ATOM 2761 O O . THR A 1 363 ? -22.661 7.615 23.034 1.00 94.62 363 THR A O 1
ATOM 2764 N N . GLN A 1 364 ? -23.648 5.625 23.420 1.00 95.75 364 GLN A N 1
ATOM 2765 C CA . GLN A 1 364 ? -22.457 4.910 23.900 1.00 95.75 364 GLN A CA 1
ATOM 2766 C C . GLN A 1 364 ? -21.986 3.815 22.932 1.00 95.75 364 GLN A C 1
ATOM 2768 O O . GLN A 1 364 ? -21.081 3.052 23.275 1.00 95.75 364 GLN A O 1
ATOM 2773 N N . THR A 1 365 ? -22.594 3.712 21.745 1.00 96.94 365 THR A N 1
ATOM 2774 C CA . THR A 1 365 ? -22.188 2.760 20.705 1.00 96.94 365 THR A CA 1
ATOM 2775 C C . THR A 1 365 ? -21.465 3.493 19.588 1.00 96.94 365 THR A C 1
ATOM 2777 O O . THR A 1 365 ? -22.055 4.267 18.840 1.00 96.94 365 THR A O 1
ATOM 2780 N N . LEU A 1 366 ? -20.171 3.234 19.481 1.00 97.69 366 LEU A N 1
ATOM 2781 C CA . LEU A 1 366 ? -19.251 3.863 18.552 1.00 97.69 366 LEU A CA 1
ATOM 2782 C C . LEU A 1 366 ? -19.110 3.011 17.293 1.00 97.69 366 LEU A C 1
ATOM 2784 O O . LEU A 1 366 ? -18.811 1.820 17.369 1.00 97.69 366 LEU A O 1
ATOM 2788 N N . PHE A 1 367 ? -19.292 3.643 16.141 1.00 96.88 367 PHE A N 1
ATOM 2789 C CA . PHE A 1 367 ? -19.120 3.069 14.808 1.00 96.88 367 PHE A CA 1
ATOM 2790 C C . PHE A 1 367 ? -18.645 4.166 13.852 1.00 96.88 367 PHE A C 1
ATOM 2792 O O . PHE A 1 367 ? -18.622 5.341 14.219 1.00 96.88 367 PHE A O 1
ATOM 2799 N N . ASP A 1 368 ? -18.207 3.792 12.648 1.00 96.25 368 ASP A N 1
ATOM 2800 C CA . ASP A 1 368 ? -17.673 4.721 11.640 1.00 96.25 368 ASP A CA 1
ATOM 2801 C C . ASP A 1 368 ? -16.469 5.564 12.118 1.00 96.25 368 ASP A C 1
ATOM 2803 O O . ASP A 1 368 ? -16.056 6.526 11.470 1.00 96.25 368 ASP A O 1
ATOM 2807 N N . VAL A 1 369 ? -15.814 5.154 13.211 1.00 95.75 369 VAL A N 1
ATOM 2808 C CA . VAL A 1 369 ? -14.697 5.889 13.828 1.00 95.75 369 VAL A CA 1
ATOM 2809 C C . VAL A 1 369 ? -13.495 6.025 12.887 1.00 95.75 369 VAL A C 1
ATOM 2811 O O . VAL A 1 369 ? -12.778 7.026 12.943 1.00 95.75 369 VAL A O 1
ATOM 2814 N N . LYS A 1 370 ? -13.325 5.091 11.938 1.00 95.75 370 LYS A N 1
ATOM 2815 C CA . LYS A 1 370 ? -12.300 5.171 10.881 1.00 95.75 370 LYS A CA 1
ATOM 2816 C C . LYS A 1 370 ? -12.390 6.468 10.062 1.00 95.75 370 LYS A C 1
ATOM 2818 O O . LYS A 1 370 ? -11.374 6.917 9.538 1.00 95.75 370 LYS A O 1
ATOM 2823 N N . ARG A 1 371 ? -13.566 7.106 9.984 1.00 95.06 371 ARG A N 1
ATOM 2824 C CA . ARG A 1 371 ? -13.755 8.396 9.298 1.00 95.06 371 ARG A CA 1
ATOM 2825 C C . ARG A 1 371 ? -13.078 9.564 10.013 1.00 95.06 371 ARG A C 1
ATOM 2827 O O . ARG A 1 371 ? -12.706 10.524 9.344 1.00 95.06 371 ARG A O 1
ATOM 2834 N N . LEU A 1 372 ? -12.886 9.468 11.329 1.00 95.31 372 LEU A N 1
ATOM 2835 C CA . LEU A 1 372 ? -12.341 10.530 12.181 1.00 95.31 372 LEU A CA 1
ATOM 2836 C C . LEU A 1 372 ? -10.817 10.443 12.355 1.00 95.31 372 LEU A C 1
ATOM 2838 O O . LEU A 1 372 ? -10.187 11.442 12.701 1.00 95.31 372 LEU A O 1
ATOM 2842 N N . MET A 1 373 ? -10.220 9.268 12.128 1.00 93.81 373 MET A N 1
ATOM 2843 C CA . MET A 1 373 ? -8.782 9.042 12.326 1.00 93.81 373 MET A CA 1
ATOM 2844 C C . MET A 1 373 ? -7.936 9.940 11.417 1.00 93.81 373 MET A C 1
ATOM 2846 O O . MET A 1 373 ? -8.238 10.104 10.232 1.00 93.81 373 MET A O 1
ATOM 2850 N N . GLY A 1 374 ? -6.887 10.530 11.998 1.00 92.88 374 GLY A N 1
ATOM 2851 C CA . GLY A 1 374 ? -5.933 11.415 11.320 1.00 92.88 374 GLY A CA 1
ATOM 2852 C C . GLY A 1 374 ? -6.507 12.735 10.787 1.00 92.88 374 GLY A C 1
ATOM 2853 O O . GLY A 1 374 ? -5.810 13.457 10.074 1.00 92.88 374 GLY A O 1
ATOM 2854 N N . ARG A 1 375 ? -7.764 13.074 11.109 1.00 95.06 375 ARG A N 1
ATOM 2855 C CA . ARG A 1 375 ? -8.414 14.330 10.697 1.00 95.06 375 ARG A CA 1
ATOM 2856 C C . ARG A 1 375 ? -8.328 15.409 11.769 1.00 95.06 375 ARG A C 1
ATOM 2858 O O . ARG A 1 375 ? -8.074 15.135 12.943 1.00 95.06 375 ARG A O 1
ATOM 2865 N N . ARG A 1 376 ? -8.586 16.658 11.375 1.00 95.31 376 ARG A N 1
ATOM 2866 C CA . ARG A 1 376 ? -8.771 17.769 12.319 1.00 95.31 376 ARG A CA 1
ATOM 2867 C C . ARG A 1 376 ? -10.245 17.946 12.637 1.00 95.31 376 ARG A C 1
ATOM 2869 O O . ARG A 1 376 ? -11.109 17.724 11.796 1.00 95.31 376 ARG A O 1
ATOM 2876 N N . PHE A 1 377 ? -10.533 18.433 13.841 1.00 95.94 377 PHE A N 1
ATOM 2877 C CA . PHE A 1 377 ? -11.906 18.655 14.290 1.00 95.94 377 PHE A CA 1
ATOM 2878 C C . PHE A 1 377 ? -12.677 19.583 13.340 1.00 95.94 377 PHE A C 1
ATOM 2880 O O . PHE A 1 377 ? -13.854 19.371 13.083 1.00 95.94 377 PHE A O 1
ATOM 2887 N N . LYS A 1 378 ? -11.999 20.589 12.775 1.00 95.62 378 LYS A N 1
ATOM 2888 C CA . LYS A 1 378 ? -12.592 21.601 11.886 1.00 95.62 378 LYS A CA 1
ATOM 2889 C C . LYS A 1 378 ? -12.766 21.152 10.429 1.00 95.62 378 LYS A C 1
ATOM 2891 O O . LYS A 1 378 ? -13.267 21.942 9.633 1.00 95.62 378 LYS A O 1
ATOM 2896 N N . ASP A 1 379 ? -12.346 19.942 10.064 1.00 95.62 379 ASP A N 1
ATOM 2897 C CA . ASP A 1 379 ? -12.489 19.458 8.689 1.00 95.62 379 ASP A CA 1
ATOM 2898 C C . ASP A 1 379 ? -13.977 19.320 8.326 1.00 95.62 379 ASP A C 1
ATOM 2900 O O . ASP A 1 379 ? -14.768 18.818 9.126 1.00 95.62 379 ASP A O 1
ATOM 2904 N N . SER A 1 380 ? -14.365 19.722 7.109 1.00 96.06 380 SER A N 1
ATOM 2905 C CA . SER A 1 380 ? -15.772 19.702 6.663 1.00 96.06 380 SER A CA 1
ATOM 2906 C C . SER A 1 380 ? -16.408 18.320 6.812 1.00 96.06 380 SER A C 1
ATOM 2908 O O . SER A 1 380 ? -17.495 18.197 7.363 1.00 96.06 380 SER A O 1
ATOM 2910 N N . THR A 1 381 ? -15.675 17.278 6.416 1.00 94.69 381 THR A N 1
ATOM 2911 C CA . THR A 1 381 ? -16.088 15.873 6.564 1.00 94.69 381 THR A CA 1
ATOM 2912 C C . THR A 1 381 ? -16.407 15.490 8.013 1.00 94.69 381 THR A C 1
ATOM 2914 O O . THR A 1 381 ? -17.433 14.872 8.264 1.00 94.69 381 THR A O 1
ATOM 2917 N N . VAL A 1 382 ? -15.593 15.926 8.984 1.00 96.06 382 VAL A N 1
ATOM 2918 C CA . VAL A 1 382 ? -15.832 15.657 10.412 1.00 96.06 382 VAL A CA 1
ATOM 2919 C C . VAL A 1 382 ? -17.076 16.403 10.889 1.00 96.06 382 VAL A C 1
ATOM 2921 O O . VAL A 1 382 ? -17.897 15.838 11.603 1.00 96.06 382 VAL A O 1
ATOM 2924 N N . GLN A 1 383 ? -17.251 17.656 10.466 1.00 97.06 383 GLN A N 1
ATOM 2925 C CA . GLN A 1 383 ? -18.422 18.464 10.819 1.00 97.06 383 GLN A CA 1
ATOM 2926 C C . GLN A 1 383 ? -19.730 17.918 10.223 1.00 97.06 383 GLN A C 1
ATOM 2928 O O . GLN A 1 383 ? -20.796 18.095 10.812 1.00 97.06 383 GLN A O 1
ATOM 2933 N N . GLU A 1 384 ? -19.672 17.276 9.057 1.00 96.44 384 GLU A N 1
ATOM 2934 C CA . GLU A 1 384 ? -20.806 16.576 8.449 1.00 96.44 384 GLU A CA 1
ATOM 2935 C C . GLU A 1 384 ? -21.113 15.269 9.183 1.00 96.44 384 GLU A C 1
ATOM 2937 O O . GLU A 1 384 ? -22.256 15.067 9.595 1.00 96.44 384 GLU A O 1
ATOM 2942 N N . ASP A 1 385 ? -20.097 14.440 9.439 1.00 94.75 385 ASP A N 1
ATOM 2943 C CA . ASP A 1 385 ? -20.241 13.177 10.171 1.00 94.75 385 ASP A CA 1
ATOM 2944 C C . ASP A 1 385 ? -20.803 13.408 11.587 1.00 94.75 385 ASP A C 1
ATOM 2946 O O . ASP A 1 385 ? -21.689 12.683 12.039 1.00 94.75 385 ASP A O 1
ATOM 2950 N N . MET A 1 386 ? -20.389 14.482 12.268 1.00 95.81 386 MET A N 1
ATOM 2951 C CA . MET A 1 386 ? -20.911 14.880 13.585 1.00 95.81 386 MET A CA 1
ATOM 2952 C C . MET A 1 386 ? -22.429 15.108 13.627 1.00 95.81 386 MET A C 1
ATOM 2954 O O . MET A 1 386 ? -23.020 15.019 14.700 1.00 95.81 386 MET A O 1
ATOM 2958 N N . LYS A 1 387 ? -23.068 15.425 12.494 1.00 95.56 387 LYS A N 1
ATOM 2959 C CA . LYS A 1 387 ? -24.529 15.613 12.420 1.00 95.56 387 LYS A CA 1
ATOM 2960 C C . LYS A 1 387 ? -25.281 14.291 12.297 1.00 95.56 387 LYS A C 1
ATOM 2962 O O . LYS A 1 387 ? -26.480 14.253 12.558 1.00 95.56 387 LYS A O 1
ATOM 2967 N N . LEU A 1 388 ? -24.594 13.244 11.847 1.00 94.25 388 LEU A N 1
ATOM 2968 C CA . LEU A 1 388 ? -25.166 11.930 11.560 1.00 94.25 388 LEU A CA 1
ATOM 2969 C C . LEU A 1 388 ? -24.894 10.931 12.688 1.00 94.25 388 LEU A C 1
ATOM 2971 O O . LEU A 1 388 ? -25.676 10.004 12.894 1.00 94.25 388 LEU A O 1
ATOM 2975 N N . LEU A 1 389 ? -23.789 11.110 13.412 1.00 95.31 389 LEU A N 1
ATOM 2976 C CA . LEU A 1 389 ? -23.361 10.196 14.462 1.00 95.31 389 LEU A CA 1
ATOM 2977 C C . LEU A 1 389 ? -24.095 10.475 15.789 1.00 95.31 389 LEU A C 1
ATOM 2979 O O . LEU A 1 389 ? -24.210 11.628 16.205 1.00 95.31 389 LEU A O 1
ATOM 2983 N N . PRO A 1 390 ? -24.569 9.431 16.496 1.00 94.31 390 PRO A N 1
ATOM 2984 C CA . PRO A 1 390 ? -25.348 9.590 17.727 1.00 94.31 390 PRO A CA 1
ATOM 2985 C C . PRO A 1 390 ? -24.498 9.881 18.974 1.00 94.31 390 PRO A C 1
ATOM 2987 O O . PRO A 1 390 ? -25.042 10.232 20.022 1.00 94.31 390 PRO A O 1
ATOM 2990 N N . PHE A 1 391 ? -23.178 9.707 18.898 1.00 95.19 391 PHE A N 1
ATOM 2991 C CA . PHE A 1 391 ? -22.247 9.916 20.006 1.00 95.19 391 PHE A CA 1
ATOM 2992 C C . PHE A 1 391 ? -21.536 11.268 19.907 1.00 95.19 391 PHE A C 1
ATOM 2994 O O . PHE A 1 391 ? -21.375 11.855 18.838 1.00 95.19 391 PHE A O 1
ATOM 3001 N N . LYS A 1 392 ? -21.091 11.781 21.057 1.00 95.94 392 LYS A N 1
ATOM 3002 C CA . LYS A 1 392 ? -20.541 13.133 21.166 1.00 95.94 392 LYS A CA 1
ATOM 3003 C C . LYS A 1 392 ? -19.080 13.174 20.717 1.00 95.94 392 LYS A C 1
ATOM 3005 O O . LYS A 1 392 ? -18.229 12.516 21.313 1.00 95.94 392 LYS A O 1
ATOM 3010 N N . ILE A 1 393 ? -18.782 14.025 19.738 1.00 97.19 393 ILE A N 1
ATOM 3011 C CA . ILE A 1 393 ? -17.416 14.346 19.304 1.00 97.19 393 ILE A CA 1
ATOM 3012 C C . ILE A 1 393 ? -17.063 15.752 19.810 1.00 97.19 393 ILE A C 1
ATOM 3014 O O . ILE A 1 393 ? -17.838 16.693 19.642 1.00 97.19 393 ILE A O 1
ATOM 3018 N N . VAL A 1 394 ? -15.912 15.896 20.462 1.00 96.50 394 VAL A N 1
ATOM 3019 C CA . VAL A 1 394 ? -15.425 17.137 21.080 1.00 96.50 394 VAL A CA 1
ATOM 3020 C C . VAL A 1 394 ? -14.066 17.535 20.514 1.00 96.50 394 VAL A C 1
ATOM 3022 O O . VAL A 1 394 ? -13.274 16.679 20.122 1.00 96.50 394 VAL A O 1
ATOM 3025 N N . ASP A 1 395 ? -13.784 18.836 20.489 1.00 97.31 395 ASP A N 1
ATOM 3026 C CA . ASP A 1 395 ? -12.474 19.358 20.096 1.00 97.31 395 ASP A CA 1
ATOM 3027 C C . ASP A 1 395 ? -11.512 19.317 21.286 1.00 97.31 395 ASP A C 1
ATOM 3029 O O . ASP A 1 395 ? -11.784 19.901 22.340 1.00 97.31 395 ASP A O 1
ATOM 3033 N N . LYS A 1 396 ? -10.365 18.659 21.116 1.00 94.75 396 LYS A N 1
ATOM 3034 C CA . LYS A 1 396 ? -9.245 18.756 22.052 1.00 94.75 396 LYS A CA 1
ATOM 3035 C C . LYS A 1 396 ? -7.974 19.086 21.284 1.00 94.75 396 LYS A C 1
ATOM 3037 O O . LYS A 1 396 ? -7.359 18.220 20.667 1.00 94.75 396 LYS A O 1
ATOM 3042 N N . GLY A 1 397 ? -7.567 20.352 21.335 1.00 91.81 397 GLY A N 1
ATOM 3043 C CA . GLY A 1 397 ? -6.341 20.806 20.676 1.00 91.81 397 GLY A CA 1
ATOM 3044 C C . GLY A 1 397 ? -6.393 20.702 19.147 1.00 91.81 397 GLY A C 1
ATOM 3045 O O . GLY A 1 397 ? -5.374 20.423 18.522 1.00 91.81 397 GLY A O 1
ATOM 3046 N N . GLY A 1 398 ? -7.569 20.886 18.542 1.00 92.44 398 GLY A N 1
ATOM 3047 C CA . GLY A 1 398 ? -7.789 20.808 17.099 1.00 92.44 398 GLY A CA 1
ATOM 3048 C C . GLY A 1 398 ? -8.035 19.393 16.571 1.00 92.44 398 GLY A C 1
ATOM 3049 O O . GLY A 1 398 ? -8.233 19.234 15.363 1.00 92.44 398 GLY A O 1
ATOM 3050 N N . LYS A 1 399 ? -8.027 18.372 17.436 1.00 94.75 399 LYS A N 1
ATOM 3051 C CA . LYS A 1 399 ? -8.286 16.970 17.082 1.00 94.75 399 LYS A CA 1
ATOM 3052 C C . LYS A 1 399 ? -9.696 16.550 17.513 1.00 94.75 399 LYS A C 1
ATOM 3054 O O . LYS A 1 399 ? -10.122 16.934 18.607 1.00 94.75 399 LYS A O 1
ATOM 3059 N N . PRO A 1 400 ? -10.414 15.763 16.692 1.00 96.88 400 PRO A N 1
ATOM 3060 C CA . PRO A 1 400 ? -11.694 15.206 17.088 1.00 96.88 400 PRO A CA 1
ATOM 3061 C C . PRO A 1 400 ? -11.485 14.097 18.113 1.00 96.88 400 PRO A C 1
ATOM 3063 O O . PRO A 1 400 ? -10.757 13.143 17.864 1.00 96.88 400 PRO A O 1
ATOM 3066 N N . MET A 1 401 ? -12.137 14.223 19.262 1.00 97.00 401 MET A N 1
ATOM 3067 C CA . MET A 1 401 ? -12.136 13.227 20.329 1.00 97.00 401 MET A CA 1
ATOM 3068 C C . MET A 1 401 ? -13.558 12.748 20.585 1.00 97.00 401 MET A C 1
ATOM 3070 O O . MET A 1 401 ? -14.500 13.524 20.475 1.00 97.00 401 MET A O 1
ATOM 3074 N N . ILE A 1 402 ? -13.727 11.496 20.983 1.00 97.38 402 ILE A N 1
ATOM 3075 C CA . ILE A 1 402 ? -15.031 10.912 21.290 1.00 97.38 402 ILE A CA 1
ATOM 3076 C C . ILE A 1 402 ? -15.239 10.958 22.808 1.00 97.38 402 ILE A C 1
ATOM 3078 O O . ILE A 1 402 ? -14.376 10.503 23.561 1.00 97.38 402 ILE A O 1
ATOM 3082 N N . SER A 1 403 ? -16.364 11.519 23.261 1.00 96.12 403 SER A N 1
ATOM 3083 C CA . SER A 1 403 ? -16.769 11.500 24.672 1.00 96.12 403 SER A CA 1
ATOM 3084 C C . SER A 1 403 ? -17.828 10.427 24.907 1.00 96.12 403 SER A C 1
ATOM 3086 O O . SER A 1 403 ? -18.909 10.470 24.317 1.00 96.12 403 SER A O 1
ATOM 3088 N N . VAL A 1 404 ? -17.514 9.481 25.789 1.00 95.31 404 VAL A N 1
ATOM 3089 C CA . VAL A 1 404 ? -18.381 8.369 26.202 1.00 95.31 404 VAL A CA 1
ATOM 3090 C C . VAL A 1 404 ? -18.327 8.195 27.713 1.00 95.31 404 VAL A C 1
ATOM 3092 O O . VAL A 1 404 ? -17.379 8.622 28.369 1.00 95.31 404 VAL A O 1
ATOM 3095 N N . LYS A 1 405 ? -19.341 7.557 28.290 1.00 93.69 405 LYS A N 1
ATOM 3096 C CA . LYS A 1 405 ? -19.338 7.168 29.700 1.00 93.69 405 LYS A CA 1
ATOM 3097 C C . LYS A 1 405 ? -18.819 5.743 29.819 1.00 93.69 405 LYS A C 1
ATOM 3099 O O . LYS A 1 405 ? -19.390 4.824 29.247 1.00 93.69 405 LYS A O 1
ATOM 3104 N N . VAL A 1 406 ? -17.753 5.561 30.587 1.00 90.50 406 VAL A N 1
ATOM 3105 C CA . VAL A 1 406 ? -17.183 4.248 30.893 1.00 90.50 406 VAL A CA 1
ATOM 3106 C C . VAL A 1 406 ? -17.346 4.018 32.388 1.00 90.50 406 VAL A C 1
ATOM 3108 O O . VAL A 1 406 ? -16.752 4.746 33.182 1.00 90.50 406 VAL A O 1
ATOM 3111 N N . LYS A 1 407 ? -18.167 3.033 32.776 1.00 88.38 407 LYS A N 1
ATOM 3112 C CA . LYS A 1 407 ? -18.465 2.722 34.189 1.00 88.38 407 LYS A CA 1
ATOM 3113 C C . LYS A 1 407 ? -18.930 3.952 34.985 1.00 88.38 407 LYS A C 1
ATOM 3115 O O . LYS A 1 407 ? -18.426 4.245 36.067 1.00 88.38 407 LYS A O 1
ATOM 3120 N N . GLY A 1 408 ? -19.835 4.736 34.398 1.00 85.25 408 GLY A N 1
ATOM 3121 C CA . GLY A 1 408 ? -20.389 5.953 35.002 1.00 85.25 408 GLY A CA 1
ATOM 3122 C C . GLY A 1 408 ? -19.512 7.214 34.928 1.00 85.25 408 GLY A C 1
ATOM 3123 O O . GLY A 1 408 ? -20.033 8.306 35.153 1.00 85.25 408 GLY A O 1
ATOM 3124 N N . ALA A 1 409 ? -18.230 7.114 34.561 1.00 90.62 409 ALA A N 1
ATOM 3125 C CA . ALA A 1 409 ? -17.337 8.267 34.415 1.00 90.62 409 ALA A CA 1
ATOM 3126 C C . ALA A 1 409 ? -17.240 8.735 32.955 1.00 90.62 409 ALA A C 1
ATOM 3128 O O . ALA A 1 409 ? -17.102 7.918 32.045 1.00 90.62 409 ALA A O 1
ATOM 3129 N N . GLU A 1 410 ? -17.282 10.050 32.715 1.00 93.88 410 GLU A N 1
ATOM 3130 C CA . GLU A 1 410 ? -17.040 10.605 31.376 1.00 93.88 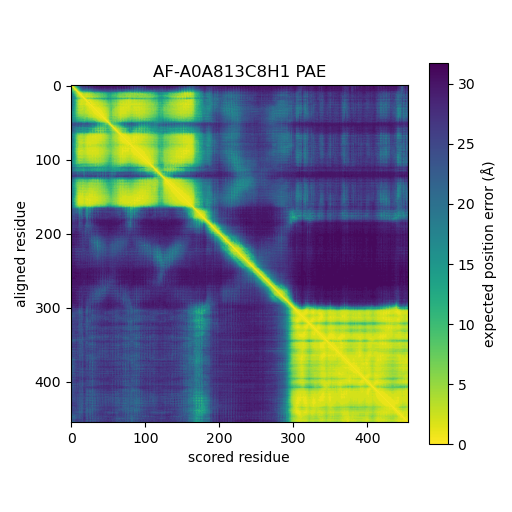410 GLU A CA 1
ATOM 3131 C C . GLU A 1 410 ? -15.564 10.419 30.995 1.00 93.88 410 GLU A C 1
ATOM 3133 O O . GLU A 1 410 ? -14.658 10.862 31.704 1.00 93.88 410 GLU A O 1
ATOM 3138 N N . LYS A 1 411 ? -15.325 9.757 29.863 1.00 94.69 411 LYS A N 1
ATOM 3139 C CA . LYS A 1 411 ? -14.007 9.520 29.287 1.00 94.69 411 LYS A CA 1
ATOM 3140 C C . LYS A 1 411 ? -13.963 10.096 27.877 1.00 94.69 411 LYS A C 1
ATOM 3142 O O . LYS A 1 411 ? -14.785 9.770 27.026 1.00 94.69 411 LYS A O 1
ATOM 3147 N N . ILE A 1 412 ? -12.949 10.921 27.638 1.00 95.94 412 ILE A N 1
ATOM 3148 C CA . ILE A 1 412 ? -12.640 11.483 26.325 1.00 95.94 412 ILE A CA 1
ATOM 3149 C C . ILE A 1 412 ? -11.478 10.684 25.746 1.00 95.94 412 ILE A C 1
ATOM 3151 O O . ILE A 1 412 ? -10.386 10.698 26.316 1.00 95.94 412 ILE A O 1
ATOM 3155 N N . MET A 1 413 ? -11.713 10.005 24.629 1.00 95.88 413 MET A N 1
ATOM 3156 C CA . MET A 1 413 ? -10.731 9.145 23.967 1.00 95.88 413 MET A CA 1
ATOM 3157 C C . MET A 1 413 ? -10.561 9.526 22.498 1.00 95.88 413 MET A C 1
ATOM 3159 O O . MET A 1 413 ? -11.504 10.026 21.878 1.00 95.88 413 MET A O 1
ATOM 3163 N N . PRO A 1 414 ? -9.362 9.346 21.935 1.00 96.81 414 PRO A N 1
ATOM 3164 C CA . PRO A 1 414 ? -9.148 9.630 20.533 1.00 96.81 414 PRO A CA 1
ATOM 3165 C C . PRO A 1 414 ? -9.708 8.498 19.642 1.00 96.81 414 PRO A C 1
ATOM 3167 O O . PRO A 1 414 ? -9.864 7.365 20.113 1.00 96.81 414 PRO A O 1
ATOM 3170 N N . PRO A 1 415 ? -10.007 8.771 18.358 1.00 96.56 415 PRO A N 1
ATOM 3171 C CA . PRO A 1 415 ? -10.503 7.777 17.404 1.00 96.56 415 PRO A CA 1
ATOM 3172 C C . PRO A 1 415 ? -9.626 6.519 17.312 1.00 96.56 415 PRO A C 1
ATOM 3174 O O . PRO A 1 415 ? -10.143 5.403 17.268 1.00 96.56 415 PRO A O 1
ATOM 3177 N N . GLU A 1 416 ? -8.303 6.687 17.348 1.00 96.00 416 GLU A N 1
ATOM 3178 C CA . GLU A 1 416 ? -7.327 5.596 17.322 1.00 96.00 416 GLU A CA 1
ATOM 3179 C C . GLU A 1 416 ? -7.437 4.658 18.535 1.00 96.00 416 GLU A C 1
ATOM 3181 O O . GLU A 1 416 ? -7.257 3.449 18.387 1.00 96.00 416 GLU A O 1
ATOM 3186 N N . GLU A 1 417 ? -7.817 5.165 19.715 1.00 96.38 417 GLU A N 1
ATOM 3187 C CA . GLU A 1 417 ? -8.041 4.320 20.893 1.00 96.38 417 GLU A CA 1
ATOM 3188 C C . GLU A 1 417 ? -9.248 3.406 20.667 1.00 96.38 417 GLU A C 1
ATOM 3190 O O . GLU A 1 417 ? -9.190 2.234 21.023 1.00 96.38 417 GLU A O 1
ATOM 3195 N N . VAL A 1 418 ? -10.311 3.879 20.012 1.00 96.38 418 VAL A N 1
ATOM 3196 C CA . VAL A 1 418 ? -11.488 3.048 19.710 1.00 96.38 418 VAL A CA 1
ATOM 3197 C C . VAL A 1 418 ? -11.165 1.999 18.649 1.00 96.38 418 VAL A C 1
ATOM 3199 O O . VAL A 1 418 ? -11.477 0.822 18.833 1.00 96.38 418 VAL A O 1
ATOM 3202 N N . SER A 1 419 ? -10.477 2.394 17.575 1.00 96.81 419 SER A N 1
ATOM 3203 C CA . SER A 1 419 ? -10.002 1.459 16.549 1.00 96.81 419 SER A CA 1
ATOM 3204 C C . SER A 1 419 ? -9.061 0.402 17.132 1.00 96.81 419 SER A C 1
ATOM 3206 O O . SER A 1 419 ? -9.134 -0.759 16.735 1.00 96.81 419 SER A O 1
ATOM 3208 N N . SER A 1 420 ? -8.251 0.750 18.140 1.00 96.56 420 SER A N 1
ATOM 3209 C CA . SER A 1 420 ? -7.397 -0.218 18.839 1.00 96.56 420 SER A CA 1
ATOM 3210 C C . SER A 1 420 ? -8.200 -1.308 19.558 1.00 96.56 420 SER A C 1
ATOM 3212 O O . SER A 1 420 ? -7.740 -2.441 19.656 1.00 96.56 420 SER A O 1
ATOM 3214 N N . MET A 1 421 ? -9.425 -1.010 20.010 1.00 97.50 421 MET A N 1
ATOM 3215 C CA . MET A 1 421 ? -10.311 -2.004 20.628 1.00 97.50 421 MET A CA 1
ATOM 3216 C C . MET A 1 421 ? -10.827 -2.999 19.583 1.00 97.50 421 MET A C 1
ATOM 3218 O O . MET A 1 421 ? -10.877 -4.197 19.851 1.00 97.50 421 MET A O 1
ATOM 3222 N N . VAL A 1 422 ? -11.144 -2.525 18.373 1.00 97.56 422 VAL A N 1
ATOM 3223 C CA . VAL A 1 422 ? -11.511 -3.398 17.245 1.00 97.56 422 VAL A CA 1
ATOM 3224 C C . VAL A 1 422 ? -10.323 -4.277 16.847 1.00 97.56 422 VAL A C 1
ATOM 3226 O O . VAL A 1 422 ? -10.476 -5.491 16.725 1.00 97.56 422 VAL A O 1
ATOM 3229 N N . LEU A 1 423 ? -9.123 -3.697 16.732 1.00 97.62 423 LEU A N 1
ATOM 3230 C CA . LEU A 1 423 ? -7.893 -4.447 16.456 1.00 97.62 423 LEU A CA 1
ATOM 3231 C C . LEU A 1 423 ? -7.585 -5.476 17.550 1.00 97.62 423 LEU A C 1
ATOM 3233 O O . LEU A 1 423 ? -7.188 -6.593 17.234 1.00 97.62 423 LEU A O 1
ATOM 3237 N N . ALA A 1 424 ? -7.823 -5.145 18.821 1.00 97.25 424 ALA A N 1
ATOM 3238 C CA . ALA A 1 424 ? -7.670 -6.086 19.925 1.00 97.25 424 ALA A CA 1
ATOM 3239 C C . ALA A 1 424 ? -8.624 -7.284 19.789 1.00 97.25 424 ALA A C 1
ATOM 3241 O O . ALA A 1 424 ? -8.198 -8.412 20.014 1.00 97.25 424 ALA A O 1
ATOM 3242 N N . LYS A 1 425 ? -9.873 -7.075 19.344 1.00 97.25 425 LYS A N 1
ATOM 3243 C CA . LYS A 1 425 ? -10.799 -8.187 19.064 1.00 97.25 425 LYS A CA 1
ATOM 3244 C C . LYS A 1 425 ? -10.352 -9.030 17.863 1.00 97.25 425 LYS A C 1
ATOM 3246 O O . LYS A 1 425 ? -10.540 -10.246 17.866 1.00 97.25 425 LYS A O 1
ATOM 3251 N N . MET A 1 426 ? -9.741 -8.416 16.845 1.00 98.06 426 MET A N 1
ATOM 3252 C CA . MET A 1 426 ? -9.164 -9.145 15.703 1.00 98.06 426 MET A CA 1
ATOM 3253 C C . MET A 1 426 ? -7.951 -9.979 16.127 1.00 98.06 426 MET A C 1
ATOM 3255 O O . MET A 1 426 ? -7.839 -11.138 15.730 1.00 98.06 426 MET A O 1
ATOM 3259 N N . LYS A 1 427 ? -7.094 -9.422 16.992 1.00 97.31 427 LYS A N 1
ATOM 3260 C CA . LYS A 1 427 ? -5.991 -10.142 17.635 1.00 97.31 427 LYS A CA 1
ATOM 3261 C C . LYS A 1 427 ? -6.515 -11.329 18.446 1.00 97.31 427 LYS A C 1
ATOM 3263 O O . LYS A 1 427 ? -6.098 -12.446 18.182 1.00 97.31 427 LYS A O 1
ATOM 3268 N N . GLU A 1 428 ? -7.476 -11.111 19.343 1.00 96.75 428 GLU A N 1
ATOM 3269 C CA . GLU A 1 428 ? -8.094 -12.167 20.161 1.00 96.75 428 GLU A CA 1
ATOM 3270 C C . GLU A 1 428 ? -8.681 -13.291 19.290 1.00 96.75 428 GLU A C 1
ATOM 3272 O O . GLU A 1 428 ? -8.480 -14.471 19.560 1.00 96.75 428 GLU A O 1
ATOM 3277 N N . THR A 1 429 ? -9.355 -12.931 18.193 1.00 97.06 429 THR A N 1
ATOM 3278 C CA . THR A 1 429 ? -9.895 -13.898 17.223 1.00 97.06 429 THR A CA 1
ATOM 3279 C C . THR A 1 429 ? -8.785 -14.759 16.617 1.00 97.06 429 THR A C 1
ATOM 3281 O O . THR A 1 429 ? -8.922 -15.980 16.526 1.00 97.06 429 THR A O 1
ATOM 3284 N N . ALA A 1 430 ? -7.664 -14.143 16.238 1.00 96.94 430 ALA A N 1
ATOM 3285 C CA . ALA A 1 430 ? -6.523 -14.870 15.706 1.00 96.94 430 ALA A CA 1
ATOM 3286 C C . ALA A 1 430 ? -5.818 -15.736 16.759 1.00 96.94 430 ALA A C 1
ATOM 3288 O O . ALA A 1 430 ? -5.465 -16.875 16.467 1.00 96.94 430 ALA A O 1
ATOM 3289 N N . GLU A 1 431 ? -5.647 -15.239 17.982 1.00 96.69 431 GLU A N 1
ATOM 3290 C CA . GLU A 1 431 ? -5.031 -15.982 19.087 1.00 96.69 431 GLU A CA 1
ATOM 3291 C C . GLU A 1 431 ? -5.854 -17.212 19.470 1.00 96.69 431 GLU A C 1
ATOM 3293 O O . GLU A 1 431 ? -5.300 -18.301 19.609 1.00 96.69 431 GLU A O 1
ATOM 3298 N N . ASN A 1 432 ? -7.181 -17.071 19.543 1.00 95.81 432 ASN A N 1
ATOM 3299 C CA . ASN A 1 432 ? -8.094 -18.184 19.798 1.00 95.81 432 ASN A CA 1
ATOM 3300 C C . ASN A 1 432 ? -8.021 -19.251 18.695 1.00 95.81 432 ASN A C 1
ATOM 3302 O O . ASN A 1 432 ? -8.087 -20.443 18.990 1.00 95.81 432 ASN A O 1
ATOM 3306 N N . TYR A 1 433 ? -7.859 -18.842 17.432 1.00 94.75 433 TYR A N 1
ATOM 3307 C CA . TYR A 1 433 ? -7.704 -19.769 16.308 1.00 94.75 433 TYR A CA 1
ATOM 3308 C C . TYR A 1 433 ? -6.341 -20.479 16.307 1.00 94.75 433 TYR A C 1
ATOM 3310 O O . TYR A 1 433 ? -6.252 -21.667 15.998 1.00 94.75 433 TYR A O 1
ATOM 3318 N N . LEU A 1 434 ? -5.265 -19.755 16.627 1.00 93.19 434 LEU A N 1
ATOM 3319 C CA . LEU A 1 434 ? -3.891 -20.255 16.532 1.00 93.19 434 LEU A CA 1
ATOM 3320 C C . LEU A 1 434 ? -3.410 -20.975 17.797 1.00 93.19 434 LEU A C 1
ATOM 3322 O O . LEU A 1 434 ? -2.456 -21.747 17.713 1.00 93.19 434 LEU A O 1
ATOM 3326 N N . GLY A 1 435 ? -4.035 -20.720 18.949 1.00 94.19 435 GLY A N 1
AT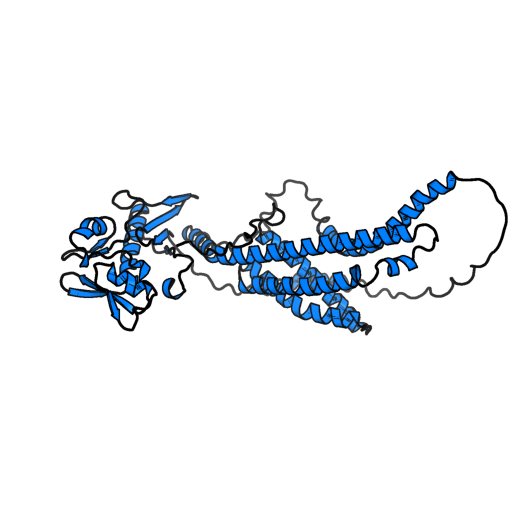OM 3327 C CA . GLY A 1 435 ? -3.620 -21.253 20.249 1.00 94.19 435 GLY A CA 1
ATOM 3328 C C . GLY A 1 435 ? -2.303 -20.669 20.775 1.00 94.19 435 GLY A C 1
ATOM 3329 O O . GLY A 1 435 ? -1.662 -21.282 21.626 1.00 94.19 435 GLY A O 1
ATOM 3330 N N . GLN A 1 436 ? -1.872 -19.516 20.258 1.00 93.75 436 GLN A N 1
ATOM 3331 C CA . GLN A 1 436 ? -0.636 -18.825 20.642 1.00 93.75 436 GLN A CA 1
ATOM 3332 C C . GLN A 1 436 ? -0.802 -17.307 20.515 1.00 93.75 436 GLN A C 1
ATOM 3334 O O . GLN A 1 436 ? -1.685 -16.844 19.794 1.00 93.75 436 GLN A O 1
ATOM 3339 N N . GLU A 1 437 ? 0.068 -16.545 21.182 1.00 93.81 437 GLU A N 1
ATOM 3340 C CA . GLU A 1 437 ? 0.040 -15.080 21.135 1.00 93.81 437 GLU A CA 1
ATOM 3341 C C . GLU A 1 437 ? 0.391 -14.546 19.735 1.00 93.81 437 GLU A C 1
ATOM 3343 O O . GLU A 1 437 ? 1.318 -15.031 19.079 1.00 93.81 437 GLU A O 1
ATOM 3348 N N . VAL A 1 438 ? -0.327 -13.511 19.292 1.00 94.38 438 VAL A N 1
ATOM 3349 C CA . VAL A 1 438 ? -0.058 -12.797 18.038 1.00 94.38 438 VAL A CA 1
ATOM 3350 C C . VAL A 1 438 ? 0.526 -11.421 18.350 1.00 94.38 438 VAL A C 1
ATOM 3352 O O . VAL A 1 438 ? -0.133 -10.557 18.935 1.00 94.38 438 VAL A O 1
ATOM 3355 N N . GLN A 1 439 ? 1.773 -11.200 17.935 1.00 92.88 439 GLN A N 1
ATOM 3356 C CA . GLN A 1 439 ? 2.493 -9.939 18.163 1.00 92.88 439 GLN A CA 1
ATOM 3357 C C . GLN A 1 439 ? 2.667 -9.103 16.889 1.00 92.88 439 GLN A C 1
ATOM 3359 O O . GLN A 1 439 ? 3.007 -7.923 16.968 1.00 92.88 439 GLN A O 1
ATOM 3364 N N . HIS A 1 440 ? 2.411 -9.690 15.719 1.00 93.12 440 HIS A N 1
ATOM 3365 C CA . HIS A 1 440 ? 2.713 -9.078 14.432 1.00 93.12 440 HIS A CA 1
ATOM 3366 C C . HIS A 1 440 ? 1.478 -9.041 13.536 1.00 93.12 440 HIS A C 1
ATOM 3368 O O . HIS A 1 440 ? 0.767 -10.036 13.393 1.00 93.12 440 HIS A O 1
ATOM 3374 N N . ALA A 1 441 ? 1.225 -7.884 12.927 1.00 95.56 441 ALA A N 1
ATOM 3375 C CA . ALA A 1 441 ? 0.073 -7.679 12.066 1.00 95.56 441 ALA A CA 1
ATOM 3376 C C . ALA A 1 441 ? 0.382 -6.706 10.924 1.00 95.56 441 ALA A C 1
ATOM 3378 O O . ALA A 1 441 ? 1.128 -5.744 11.100 1.00 95.56 441 ALA A O 1
ATOM 3379 N N . VAL A 1 442 ? -0.257 -6.934 9.779 1.00 95.62 442 VAL A N 1
ATOM 3380 C CA . VAL A 1 442 ? -0.379 -5.975 8.677 1.00 95.62 442 VAL A CA 1
ATOM 3381 C C . VAL A 1 442 ? -1.801 -5.435 8.696 1.00 95.62 442 VAL A C 1
ATOM 3383 O O . VAL A 1 442 ? -2.746 -6.216 8.632 1.00 95.62 442 VAL A O 1
ATOM 3386 N N . VAL A 1 443 ? -1.966 -4.116 8.788 1.00 96.19 443 VAL A N 1
ATOM 3387 C CA . VAL A 1 443 ? -3.287 -3.469 8.840 1.00 96.19 443 VAL A CA 1
ATOM 3388 C C . VAL A 1 443 ? -3.539 -2.696 7.549 1.00 96.19 443 VAL A C 1
ATOM 3390 O O . VAL A 1 443 ? -2.702 -1.901 7.125 1.00 96.19 443 VAL A O 1
ATOM 3393 N N . THR A 1 444 ? -4.696 -2.906 6.923 1.00 94.75 444 THR A N 1
ATOM 3394 C CA . THR A 1 444 ? -5.059 -2.219 5.676 1.00 94.75 444 THR A CA 1
ATOM 3395 C C . THR A 1 444 ? -5.599 -0.805 5.920 1.00 94.75 444 THR A C 1
ATOM 3397 O O . THR A 1 444 ? -6.335 -0.502 6.871 1.00 94.75 444 THR A O 1
ATOM 3400 N N . VAL A 1 445 ? -5.295 0.088 4.982 1.00 93.00 445 VAL A N 1
ATOM 3401 C CA . VAL A 1 445 ? -5.839 1.447 4.921 1.00 93.00 445 VAL A CA 1
ATOM 3402 C C . VAL A 1 445 ? -6.255 1.777 3.486 1.00 93.00 445 VAL A C 1
ATOM 3404 O O . VAL A 1 445 ? -5.665 1.243 2.547 1.00 93.00 445 VAL A O 1
ATOM 3407 N N . PRO A 1 446 ? -7.262 2.646 3.281 1.00 90.62 446 PRO A N 1
ATOM 3408 C CA . PRO A 1 446 ? -7.619 3.108 1.946 1.00 90.62 446 PRO A CA 1
ATOM 3409 C C . PRO A 1 446 ? -6.446 3.805 1.252 1.00 90.62 446 PRO A C 1
ATOM 3411 O O . PRO A 1 446 ? -5.691 4.535 1.890 1.00 90.62 446 PRO A O 1
ATOM 3414 N N . ALA A 1 447 ? -6.331 3.650 -0.069 1.00 88.12 447 ALA A N 1
ATOM 3415 C CA . ALA A 1 447 ? -5.239 4.247 -0.843 1.00 88.12 447 ALA A CA 1
ATOM 3416 C C . ALA A 1 447 ? -5.163 5.782 -0.700 1.00 88.12 447 ALA A C 1
ATOM 3418 O O . ALA A 1 447 ? -4.074 6.341 -0.633 1.00 88.12 447 ALA A O 1
ATOM 3419 N N . TYR A 1 448 ? -6.314 6.451 -0.570 1.00 83.56 448 TYR A N 1
ATOM 3420 C CA . TYR A 1 448 ? -6.413 7.907 -0.414 1.00 83.56 448 TYR A CA 1
ATOM 3421 C C . TYR A 1 448 ? -6.088 8.421 1.000 1.00 83.56 448 TYR A C 1
ATOM 3423 O O . TYR A 1 448 ? -6.181 9.626 1.237 1.00 83.56 448 TYR A O 1
ATOM 3431 N N . PHE A 1 449 ? -5.768 7.546 1.963 1.00 89.25 449 PHE A N 1
ATOM 3432 C CA . PHE A 1 449 ? -5.338 7.995 3.288 1.00 89.25 449 PHE A CA 1
ATOM 3433 C C . PHE A 1 449 ? -4.006 8.736 3.185 1.00 89.25 449 PHE A C 1
ATOM 3435 O O . PHE A 1 449 ? -3.052 8.238 2.581 1.00 89.25 449 PHE A O 1
ATOM 3442 N N . ASN A 1 450 ? -3.946 9.912 3.808 1.00 88.06 450 ASN A N 1
ATOM 3443 C CA . ASN A 1 450 ? -2.705 10.667 3.956 1.00 88.06 450 ASN A CA 1
ATOM 3444 C C . ASN A 1 450 ? -1.852 10.119 5.115 1.00 88.06 450 ASN A C 1
ATOM 3446 O O . ASN A 1 450 ? -2.320 9.303 5.911 1.00 88.06 450 ASN A O 1
ATOM 3450 N N . ASP A 1 451 ? -0.621 10.609 5.243 1.00 89.94 451 ASP A N 1
ATOM 3451 C CA . ASP A 1 451 ? 0.341 10.135 6.245 1.00 89.94 451 ASP A CA 1
ATOM 3452 C C . ASP A 1 451 ? -0.173 10.245 7.684 1.00 89.94 451 ASP A C 1
ATOM 3454 O O . ASP A 1 451 ? 0.036 9.334 8.477 1.00 89.94 451 ASP A O 1
ATOM 3458 N N . ALA A 1 452 ? -0.916 11.303 8.018 1.00 88.00 452 ALA A N 1
ATOM 3459 C CA . ALA A 1 452 ? -1.474 11.486 9.359 1.00 88.00 452 ALA A CA 1
ATOM 3460 C C . ALA A 1 452 ? -2.610 10.504 9.688 1.00 88.00 452 ALA A C 1
ATOM 3462 O O . ALA A 1 452 ? -2.937 10.332 10.855 1.00 88.00 452 ALA A O 1
ATOM 3463 N N . GLN A 1 453 ? -3.246 9.903 8.678 1.00 90.25 453 GLN A N 1
ATOM 3464 C CA . GLN A 1 453 ? -4.259 8.857 8.853 1.00 90.25 453 GLN A CA 1
ATOM 3465 C C . GLN A 1 453 ? -3.655 7.449 8.834 1.00 90.25 453 GLN A C 1
ATOM 3467 O O . GLN A 1 453 ? -4.299 6.506 9.293 1.00 90.25 453 GLN A O 1
ATOM 3472 N N . ARG A 1 454 ? -2.469 7.299 8.232 1.00 90.62 454 ARG A N 1
ATOM 3473 C CA . ARG A 1 454 ? -1.691 6.053 8.205 1.00 90.62 454 ARG A CA 1
ATOM 3474 C C . ARG A 1 454 ? -0.925 5.846 9.510 1.00 90.62 454 ARG A C 1
ATOM 3476 O O . ARG A 1 454 ? -0.821 4.709 9.959 1.00 90.62 454 ARG A O 1
ATOM 3483 N N . GLN A 1 455 ? -0.385 6.935 10.054 1.00 88.62 455 GLN A N 1
ATOM 3484 C CA . GLN A 1 455 ? 0.320 6.998 11.332 1.00 88.62 455 GLN A CA 1
ATOM 3485 C C . GLN A 1 455 ? -0.637 6.905 12.516 1.00 88.62 455 GLN A C 1
ATOM 3487 O O . GLN A 1 455 ? -0.206 6.298 13.526 1.00 88.62 455 GLN A O 1
#

Radius of gyration: 35.67 Å; Cα contacts (8 Å, |Δi|>4): 445; chains: 1; bounding box: 87×53×116 Å

InterPro domains:
  IPR013126 Heat shock protein 70 family [PF00012] (305-455)
  IPR013126 Heat shock protein 70 family [PTHR19375] (305-455)
  IPR018181 Heat shock protein 70, conserved site [PS00297] (308-315)
  IPR043129 ATPase, nucleotide binding domain [SSF53067] (304-455)